Protein AF-A0A353EU77-F1 (afdb_monomer)

Foldseek 3Di:
DDDPDPPPPPPPPAAAEEEEAEQADPPLQLVLSQLQLVLVVVVRYQYAYADCDDHPHDHPYYHHFELVRLLVVLVVQLVVAALRYEYEYHYAYEKDADPVPLAIWHFHHYPDPPPPDGRTHTPSSLVSVQPHHYVAYEYEALYAQSQSCCVSFLVDQRYKYKYQAHHPGGHPSSLQSCQLSPHPVQFDPQQPQPDQWSVSSVVRSPPDDDPRHDMDIDHGNNHDIPDPQRPPHPPPDPVRLLVCLLVLCVDPDPVSNLVSLLSLLRCLVVDDQVSLVVVLVSLLVQCQPLDLSSNQSSLNSNLSSLVPDDDPSLVSLVSLLSNCPHPDLVSNVSSLVSSVVSLLVQVVDPVDDDDPVNQVVVVSNVVSDDPQLCVQCVVCVVQFDWDFDPDDPDGDGARAGDPVSLASSLVSLLVQLVDPDPVSVQSSLVVNQRHLHADELVSLVSLLVQCVDPDPVSVLSSLSRLLSHLVPYDLVSNVVSVVSLVVSPPDPPDVPSSLVSVLSSLVSDDPVRVVVVVVVSVVVCVVVVVLAPNLLSCLSCLVSDDLVRLLVSLVSLLVVLVPPDDDDLQRLLSNCLRSLLSDDQVSLVVSLVSLVVQLPDPPQDLVNNLSSLSNQLSNLLNYDLVSLVVSLVSLVVSLVPDPDDDPSNVSSVVSSCCSAVPPDDDD

Nearest PDB structures (foldseek):
  7cun-assembly1_G  TM=4.473E-01  e=1.195E-04  Homo sapiens
  5a1w-assembly1_E  TM=3.374E-01  e=3.700E-04  Mus musculus
  5a1u-assembly1_E  TM=3.374E-01  e=3.700E-04  Mus musculus
  3gs3-assembly1_A-2  TM=4.355E-01  e=1.556E-01  Drosophila melanogaster
  8bhv-assembly1_F  TM=2.418E-01  e=9.237E-02  Homo sapiens

Solvent-accessible surface area (backbone atoms only — not comparable to full-atom values): 36928 Å² total; per-residue (Å²): 138,84,84,80,80,80,77,75,82,68,80,77,78,66,51,42,39,32,40,39,38,25,27,35,86,53,74,65,40,54,50,41,53,31,35,43,48,55,40,42,49,76,71,63,32,52,36,36,35,26,24,65,58,86,63,88,44,89,61,79,40,80,39,51,18,22,64,71,47,47,50,55,52,48,59,55,42,50,78,71,44,41,61,68,18,40,37,37,40,38,40,37,30,57,34,42,62,40,91,86,80,61,38,26,18,48,28,32,36,70,84,57,93,56,86,80,62,80,44,55,43,30,69,70,54,50,55,56,65,65,70,49,54,44,49,35,36,38,40,37,27,31,17,19,16,30,28,34,43,49,70,74,54,48,72,42,45,28,17,33,41,35,19,33,5,34,60,89,28,62,29,51,45,85,63,38,44,64,37,51,34,42,55,68,93,77,47,69,55,80,57,69,77,87,56,76,26,63,68,40,31,51,50,53,36,60,74,78,59,66,96,69,44,49,62,42,81,49,69,22,90,66,40,76,70,60,61,71,78,32,91,71,44,85,63,48,50,73,68,49,43,52,51,52,36,49,55,21,53,71,38,93,47,66,70,45,22,40,53,18,30,52,50,44,36,79,44,30,93,80,51,49,73,72,54,37,56,52,46,46,58,64,38,53,63,31,25,64,44,89,49,60,69,44,18,37,36,16,44,51,18,42,46,46,36,52,73,71,48,88,68,69,57,70,67,55,53,55,53,47,53,50,16,60,71,41,91,48,66,67,37,21,53,51,28,47,50,49,47,50,56,54,49,53,65,55,66,74,37,94,88,53,80,80,56,76,61,63,57,51,52,57,55,56,53,57,73,74,54,63,74,80,61,44,69,62,51,71,77,49,75,88,50,76,41,84,59,86,74,95,85,53,99,67,87,70,90,50,64,45,46,53,75,68,42,20,41,56,51,26,66,66,42,51,66,37,56,72,44,92,46,70,66,52,24,52,52,34,46,49,50,33,39,67,45,60,14,42,49,50,63,90,46,46,76,72,46,53,63,37,47,71,44,90,50,69,65,54,20,52,36,35,45,51,26,46,52,61,10,41,90,68,29,55,73,70,46,25,52,50,45,52,50,52,52,60,62,55,62,76,48,95,80,56,67,63,58,50,51,57,46,49,59,68,46,48,91,76,48,52,72,68,53,50,52,52,51,50,51,53,49,50,54,53,29,64,74,68,68,56,77,57,78,66,53,70,60,43,72,80,40,54,93,79,49,54,71,71,55,51,35,53,50,34,53,50,51,50,53,52,67,72,64,74,70,81,86,63,46,68,61,47,25,60,48,30,63,67,38,41,77,61,43,52,73,72,55,49,51,55,51,48,52,53,47,50,58,50,67,70,38,89,82,56,49,75,72,46,47,52,27,43,50,51,24,44,45,42,40,24,73,74,54,57,70,67,53,25,51,54,45,41,52,54,52,50,57,49,55,74,71,53,87,76,92,50,88,56,57,53,53,51,49,50,45,40,47,55,61,59,61,64,84,71,83,74,135

Structure (mmCIF, N/CA/C/O backbone):
data_AF-A0A353EU77-F1
#
_entry.id   AF-A0A353EU77-F1
#
loop_
_atom_site.group_PDB
_atom_site.id
_atom_site.type_symbol
_atom_site.label_atom_id
_atom_site.label_alt_id
_atom_site.label_comp_id
_atom_site.label_asym_id
_atom_site.label_entity_id
_atom_site.label_seq_id
_atom_site.pdbx_PDB_ins_code
_atom_site.Cartn_x
_atom_site.Cartn_y
_atom_site.Cartn_z
_atom_site.occupancy
_atom_site.B_iso_or_equiv
_atom_site.auth_seq_id
_atom_site.auth_comp_id
_atom_site.auth_asym_id
_atom_site.auth_atom_id
_atom_site.pdbx_PDB_model_num
ATOM 1 N N . MET A 1 1 ? -40.747 39.240 29.008 1.00 43.72 1 MET A N 1
ATOM 2 C CA . MET A 1 1 ? -40.721 37.781 28.761 1.00 43.72 1 MET A CA 1
ATOM 3 C C . MET A 1 1 ? -39.390 37.454 28.109 1.00 43.72 1 MET A C 1
ATOM 5 O O . MET A 1 1 ? -39.196 37.830 26.964 1.00 43.72 1 MET A O 1
ATOM 9 N N . GLY A 1 2 ? -38.445 36.878 28.854 1.00 47.62 2 GLY A N 1
ATOM 10 C CA . GLY A 1 2 ? -37.162 36.431 28.305 1.00 47.62 2 GLY A CA 1
ATOM 11 C C . GLY A 1 2 ? -37.265 34.961 27.913 1.00 47.62 2 GLY A C 1
ATOM 12 O O . GLY A 1 2 ? -37.548 34.129 28.770 1.00 47.62 2 GLY A O 1
ATOM 13 N N . ILE A 1 3 ? -37.087 34.655 26.628 1.00 55.84 3 ILE A N 1
ATOM 14 C CA . ILE A 1 3 ? -37.003 33.281 26.127 1.00 55.84 3 ILE A CA 1
ATOM 15 C C . ILE A 1 3 ? -35.588 32.786 26.426 1.00 55.84 3 ILE A C 1
ATOM 17 O O . ILE A 1 3 ? -34.620 33.265 25.840 1.00 55.84 3 ILE A O 1
ATOM 21 N N . ALA A 1 4 ? -35.466 31.852 27.367 1.00 51.28 4 ALA A N 1
ATOM 22 C CA . ALA A 1 4 ? -34.227 31.125 27.600 1.00 51.28 4 ALA A CA 1
ATOM 23 C C . ALA A 1 4 ? -34.033 30.114 26.460 1.00 51.28 4 ALA A C 1
ATOM 25 O O . ALA A 1 4 ? -34.733 29.105 26.385 1.00 51.28 4 ALA A O 1
ATOM 26 N N . LEU A 1 5 ? -33.096 30.403 25.558 1.00 55.97 5 LEU A N 1
ATOM 27 C CA . LEU A 1 5 ? -32.630 29.461 24.548 1.00 55.97 5 LEU A CA 1
ATOM 28 C C . LEU A 1 5 ? -31.730 28.431 25.247 1.00 55.97 5 LEU A C 1
ATOM 30 O O . LEU A 1 5 ? -30.559 28.695 25.518 1.00 55.97 5 LEU A O 1
ATOM 34 N N . ILE A 1 6 ? -32.284 27.267 25.587 1.00 54.09 6 ILE A N 1
ATOM 35 C CA . ILE A 1 6 ? -31.498 26.128 26.065 1.00 54.09 6 ILE A CA 1
ATOM 36 C C . ILE A 1 6 ? -30.785 25.542 24.845 1.00 54.09 6 ILE A C 1
ATOM 38 O O . ILE A 1 6 ? -31.333 24.707 24.128 1.00 54.09 6 ILE A O 1
ATOM 42 N N . ILE A 1 7 ? -29.559 25.999 24.591 1.00 52.84 7 ILE A N 1
ATOM 43 C CA . ILE A 1 7 ? -28.635 25.304 23.695 1.00 52.84 7 ILE A CA 1
ATOM 44 C C . ILE A 1 7 ? -28.218 24.035 24.437 1.00 52.84 7 ILE A C 1
ATOM 46 O O . ILE A 1 7 ? -27.319 24.047 25.277 1.00 52.84 7 ILE A O 1
ATOM 50 N N . SER A 1 8 ? -28.925 22.935 24.178 1.00 46.03 8 SER A N 1
ATOM 51 C CA . SER A 1 8 ? -28.421 21.612 24.521 1.00 46.03 8 SER A CA 1
ATOM 52 C C . SER A 1 8 ? -27.149 21.415 23.707 1.00 46.03 8 SER A C 1
ATOM 54 O O . SER A 1 8 ? -27.205 21.221 22.493 1.00 46.03 8 SER A O 1
ATOM 56 N N . VAL A 1 9 ? -25.992 21.518 24.361 1.00 52.75 9 VAL A N 1
ATOM 57 C CA . VAL A 1 9 ? -24.719 21.051 23.809 1.00 52.75 9 VAL A CA 1
ATOM 58 C C . VAL A 1 9 ? -24.805 19.527 23.803 1.00 52.75 9 VAL A C 1
ATOM 60 O O . VAL A 1 9 ? -24.288 18.845 24.688 1.00 52.75 9 VAL A O 1
ATOM 63 N N . GLY A 1 10 ? -25.590 18.991 22.868 1.00 51.84 10 GLY A N 1
ATOM 64 C CA . GLY A 1 10 ? -25.699 17.564 22.653 1.00 51.84 10 GLY A CA 1
ATOM 65 C C . GLY A 1 10 ? -24.301 17.064 22.346 1.00 51.84 10 GLY A C 1
ATOM 66 O O . GLY A 1 10 ? -23.699 17.500 21.368 1.00 51.84 10 GLY A O 1
ATOM 67 N N . LYS A 1 11 ? -23.762 16.186 23.199 1.00 57.34 11 LYS A N 1
ATOM 68 C CA . LYS A 1 11 ? -22.600 15.380 22.827 1.00 57.34 11 LYS A CA 1
ATOM 69 C C . LYS A 1 11 ? -22.983 14.681 21.529 1.00 57.34 11 LYS A C 1
ATOM 71 O O . LYS A 1 11 ? -23.808 13.771 21.551 1.00 57.34 11 LYS A O 1
ATOM 76 N N . THR A 1 12 ? -22.448 15.153 20.411 1.00 65.56 12 THR A N 1
ATOM 77 C CA . THR A 1 12 ? -22.567 14.467 19.135 1.00 65.56 12 THR A CA 1
ATOM 78 C C . THR A 1 12 ? -21.894 13.117 19.331 1.00 65.56 12 THR A C 1
ATOM 80 O O . THR A 1 12 ? -20.695 13.030 19.597 1.00 65.56 12 THR A O 1
ATOM 83 N N . PHE A 1 13 ? -22.698 12.057 19.355 1.00 78.50 13 PHE A N 1
ATOM 84 C CA . PHE A 1 13 ? -22.174 10.704 19.429 1.00 78.50 13 PHE A CA 1
ATOM 85 C C . PHE A 1 13 ? -21.388 10.460 18.141 1.00 78.50 13 PHE A C 1
ATOM 87 O O . PHE A 1 13 ? -21.946 10.568 17.053 1.00 78.50 13 PHE A O 1
ATOM 94 N N . MET A 1 14 ? -20.090 10.194 18.276 1.00 88.81 14 MET A N 1
ATOM 95 C CA . MET A 1 14 ? -19.235 9.795 17.161 1.00 88.81 14 MET A CA 1
ATOM 96 C C . MET A 1 14 ? -19.693 8.418 16.684 1.00 88.81 14 MET A C 1
ATOM 98 O O . MET A 1 14 ? -19.627 7.458 17.459 1.00 88.81 14 MET A O 1
ATOM 102 N N . SER A 1 15 ? -20.175 8.329 15.445 1.00 96.81 15 SER A N 1
ATOM 103 C CA . SER A 1 15 ? -20.530 7.041 14.854 1.00 96.81 15 SER A CA 1
ATOM 104 C C . SER A 1 15 ? -19.262 6.336 14.372 1.00 96.81 15 SER A C 1
ATOM 106 O O . SER A 1 15 ? -18.232 6.968 14.126 1.00 96.81 15 SER A O 1
ATOM 108 N N . LYS A 1 16 ? -19.325 5.007 14.284 1.00 97.88 16 LYS A N 1
ATOM 109 C CA . LYS A 1 16 ? -18.195 4.149 13.924 1.00 97.88 16 LYS A CA 1
ATOM 110 C C . LYS A 1 16 ? -18.567 3.306 12.716 1.00 97.88 16 LYS A C 1
ATOM 112 O O . LYS A 1 16 ? -19.524 2.535 12.783 1.00 97.88 16 LYS A O 1
ATOM 117 N N . TYR A 1 17 ? -17.796 3.425 11.644 1.00 98.62 17 TYR A N 1
ATOM 118 C CA . TYR A 1 17 ? -18.032 2.725 10.387 1.00 98.62 17 TYR A CA 1
ATOM 119 C C . TYR A 1 17 ? -16.807 1.919 9.978 1.00 98.62 17 TYR A C 1
ATOM 121 O O . TYR A 1 17 ? -15.674 2.358 10.164 1.00 98.62 17 TYR A O 1
ATOM 129 N N . ALA A 1 18 ? -17.030 0.733 9.425 1.00 98.69 18 ALA A N 1
ATOM 130 C CA . ALA A 1 18 ? -15.970 -0.106 8.894 1.00 98.69 18 ALA A CA 1
ATOM 131 C C . ALA A 1 18 ? -16.293 -0.583 7.478 1.00 98.69 18 ALA A C 1
ATOM 133 O O . ALA A 1 18 ? -17.421 -0.990 7.203 1.00 98.69 18 ALA A O 1
ATOM 134 N N . ILE A 1 19 ? -15.282 -0.584 6.614 1.00 98.69 19 ILE A N 1
ATOM 135 C CA . ILE A 1 19 ? -15.305 -1.150 5.268 1.00 98.69 19 ILE A CA 1
ATOM 136 C C . ILE A 1 19 ? -14.320 -2.315 5.248 1.00 98.69 19 ILE A C 1
ATOM 138 O O . ILE A 1 19 ? -13.148 -2.133 5.572 1.00 98.69 19 ILE A O 1
ATOM 142 N N . ILE A 1 20 ? -14.784 -3.504 4.874 1.00 98.75 20 ILE A N 1
ATOM 143 C CA . ILE A 1 20 ? -13.943 -4.693 4.701 1.00 98.75 20 ILE A CA 1
ATOM 144 C C . ILE A 1 20 ? -13.991 -5.108 3.233 1.00 98.75 20 ILE A C 1
ATOM 146 O O . ILE A 1 20 ? -15.080 -5.312 2.700 1.00 98.75 20 ILE A O 1
ATOM 150 N N . ILE A 1 21 ? -12.832 -5.239 2.592 1.00 98.56 21 ILE A N 1
ATOM 151 C CA . ILE A 1 21 ? -12.709 -5.541 1.163 1.00 98.56 21 ILE A CA 1
ATOM 152 C C . ILE A 1 21 ? -11.894 -6.822 0.982 1.00 98.56 21 ILE A C 1
ATOM 154 O O . ILE A 1 21 ? -10.756 -6.899 1.444 1.00 98.56 21 ILE A O 1
ATOM 158 N N . ASN A 1 22 ? -12.459 -7.809 0.288 1.00 98.19 22 ASN A N 1
ATOM 159 C CA . ASN A 1 22 ? -11.766 -9.024 -0.127 1.00 98.19 22 ASN A CA 1
ATOM 160 C C . ASN A 1 22 ? -12.128 -9.395 -1.564 1.00 98.19 22 ASN A C 1
ATOM 162 O O . ASN A 1 22 ? -13.247 -9.820 -1.836 1.00 98.19 22 ASN A O 1
ATOM 166 N N . GLY A 1 23 ? -11.171 -9.271 -2.480 1.00 95.81 23 GLY A N 1
ATOM 167 C CA . GLY A 1 23 ? -11.346 -9.656 -3.880 1.00 95.81 23 GLY A CA 1
ATOM 168 C C . GLY A 1 23 ? -10.892 -11.074 -4.219 1.00 95.81 23 GLY A C 1
ATOM 169 O O . GLY A 1 23 ? -10.814 -11.416 -5.399 1.00 95.81 23 GLY A O 1
ATOM 170 N N . ASP A 1 24 ? -10.570 -11.895 -3.215 1.00 95.88 24 ASP A N 1
ATOM 171 C CA . ASP A 1 24 ? -10.014 -13.227 -3.415 1.00 95.88 24 ASP A CA 1
ATOM 172 C C . ASP A 1 24 ? -10.874 -14.356 -2.820 1.00 95.88 24 ASP A C 1
ATOM 174 O O . ASP A 1 24 ? -11.494 -14.221 -1.767 1.00 95.88 24 ASP A O 1
ATOM 178 N N . THR A 1 25 ? -10.901 -15.502 -3.507 1.00 96.31 25 THR A N 1
ATOM 179 C CA . THR A 1 25 ? -11.726 -16.674 -3.146 1.00 96.31 25 THR A CA 1
ATOM 180 C C . THR A 1 25 ? -10.998 -17.683 -2.260 1.00 96.31 25 THR A C 1
ATOM 182 O O . THR A 1 25 ? -11.587 -18.681 -1.836 1.00 96.31 25 THR A O 1
ATOM 185 N N . GLU A 1 26 ? -9.717 -17.470 -1.954 1.00 96.50 26 GLU A N 1
ATOM 186 C CA . GLU A 1 26 ? -8.968 -18.402 -1.131 1.00 96.50 26 GLU A CA 1
ATOM 187 C C . GLU A 1 26 ? -9.546 -18.456 0.294 1.00 96.50 26 GLU A C 1
ATOM 189 O O . GLU A 1 26 ? -9.751 -17.424 0.946 1.00 96.50 26 GLU A O 1
ATOM 194 N N . PRO A 1 27 ? -9.719 -19.665 0.867 1.00 97.50 27 PRO A N 1
ATOM 195 C CA . PRO A 1 27 ? -10.364 -19.836 2.168 1.00 97.50 27 PRO A CA 1
ATOM 196 C C . PRO A 1 27 ? -9.736 -19.059 3.332 1.00 97.50 27 PRO A C 1
ATOM 198 O O . PRO A 1 27 ? -10.381 -18.882 4.367 1.00 97.50 27 PRO A O 1
ATOM 201 N N . ARG A 1 28 ? -8.465 -18.655 3.226 1.00 96.25 28 ARG A N 1
ATOM 202 C CA . ARG A 1 28 ? -7.783 -17.858 4.256 1.00 96.25 28 ARG A CA 1
ATOM 203 C C . ARG A 1 28 ? -8.287 -16.414 4.293 1.00 96.25 28 ARG A C 1
ATOM 205 O O . ARG A 1 28 ? -8.550 -15.929 5.390 1.00 96.25 28 ARG A O 1
ATOM 212 N N . HIS A 1 29 ? -8.503 -15.788 3.137 1.00 97.75 29 HIS A N 1
ATOM 213 C CA . HIS A 1 29 ? -8.975 -14.406 3.037 1.00 97.75 29 HIS A CA 1
ATOM 214 C C . HIS A 1 29 ? -10.446 -14.297 3.447 1.00 97.75 29 HIS A C 1
ATOM 216 O O . HIS A 1 29 ? -10.783 -13.472 4.292 1.00 97.75 29 HIS A O 1
ATOM 222 N N . LEU A 1 30 ? -11.284 -15.255 3.033 1.00 98.00 30 LEU A N 1
ATOM 223 C CA . LEU A 1 30 ? -12.673 -15.365 3.508 1.00 98.00 30 LEU A CA 1
ATOM 224 C C . LEU A 1 30 ? -12.762 -15.465 5.046 1.00 98.00 30 LEU A C 1
ATOM 226 O O . LEU A 1 30 ? -13.581 -14.815 5.693 1.00 98.00 30 LEU A O 1
ATOM 230 N N . LYS A 1 31 ? -11.870 -16.244 5.677 1.00 98.12 31 LYS A N 1
ATOM 231 C CA . LYS A 1 31 ? -11.800 -16.322 7.149 1.00 98.12 31 LYS A CA 1
ATOM 232 C C . LYS A 1 31 ? -11.303 -15.023 7.784 1.00 98.12 31 LYS A C 1
ATOM 234 O O . LYS A 1 31 ? -11.678 -14.732 8.918 1.00 98.12 31 LYS A O 1
ATOM 239 N N . ASN A 1 32 ? -10.429 -14.278 7.113 1.00 98.06 32 ASN A N 1
ATOM 240 C CA . ASN A 1 32 ? -9.949 -12.988 7.598 1.00 98.06 32 ASN A CA 1
ATOM 241 C C . ASN A 1 32 ? -11.088 -11.959 7.636 1.00 98.06 32 ASN A C 1
ATOM 243 O O . ASN A 1 32 ? -11.236 -11.274 8.649 1.00 98.06 32 ASN A O 1
ATOM 247 N N . VAL A 1 33 ? -11.956 -11.948 6.617 1.00 98.56 33 VAL A N 1
ATOM 248 C CA . VAL A 1 33 ? -13.195 -11.151 6.600 1.00 98.56 33 VAL A CA 1
ATOM 249 C C . VAL A 1 33 ? -14.074 -11.484 7.810 1.00 98.56 33 VAL A C 1
ATOM 251 O O . VAL A 1 33 ? -14.429 -10.589 8.576 1.00 98.56 33 VAL A O 1
ATOM 254 N N . ASP A 1 34 ? -14.354 -12.769 8.060 1.00 98.56 34 ASP A N 1
ATOM 255 C CA . ASP A 1 34 ? -15.169 -13.193 9.210 1.00 98.56 34 ASP A CA 1
ATOM 256 C C . ASP A 1 34 ? -14.576 -12.743 10.564 1.00 98.56 34 ASP A C 1
ATOM 258 O O . ASP A 1 34 ? -15.310 -12.338 11.473 1.00 98.56 34 ASP A O 1
ATOM 262 N N . ARG A 1 35 ? -13.246 -12.804 10.727 1.00 98.31 35 ARG A N 1
ATOM 263 C CA . ARG A 1 35 ? -12.560 -12.345 11.951 1.00 98.31 35 ARG A CA 1
ATOM 264 C C . ARG A 1 35 ? -12.694 -10.838 12.138 1.00 98.31 35 ARG A C 1
ATOM 266 O O . ARG A 1 35 ? -13.058 -10.399 13.231 1.00 98.31 35 ARG A O 1
ATOM 273 N N . ALA A 1 36 ? -12.449 -10.070 11.079 1.00 98.44 36 ALA A N 1
ATOM 274 C CA . ALA A 1 36 ? -12.558 -8.618 11.104 1.00 98.44 36 ALA A CA 1
ATOM 275 C C . ALA A 1 36 ? -13.992 -8.167 11.423 1.00 98.44 36 ALA A C 1
ATOM 277 O O . ALA A 1 36 ? -14.172 -7.343 12.318 1.00 98.44 36 ALA A O 1
ATOM 278 N N . ILE A 1 37 ? -15.014 -8.774 10.796 1.00 98.69 37 ILE A N 1
ATOM 279 C CA . ILE A 1 37 ? -16.430 -8.497 11.101 1.00 98.69 37 ILE A CA 1
ATOM 280 C C . ILE A 1 37 ? -16.699 -8.703 12.591 1.00 98.69 37 ILE A C 1
ATOM 282 O O . ILE A 1 37 ? -17.210 -7.801 13.250 1.00 98.69 37 ILE A O 1
ATOM 286 N N . ASN A 1 38 ? -16.346 -9.867 13.143 1.00 98.31 38 ASN A N 1
ATOM 287 C CA . ASN A 1 38 ? -16.619 -10.174 14.548 1.00 98.31 38 ASN A CA 1
ATOM 288 C C . ASN A 1 38 ? -15.901 -9.209 15.505 1.00 98.31 38 ASN A C 1
ATOM 290 O O . ASN A 1 38 ? -16.510 -8.735 16.467 1.00 98.31 38 ASN A O 1
ATOM 294 N N . SER A 1 39 ? -14.631 -8.889 15.230 1.00 97.31 39 SER A N 1
ATOM 295 C CA . SER A 1 39 ? -13.854 -7.945 16.038 1.00 97.31 39 SER A CA 1
ATOM 296 C C . SER A 1 39 ? -14.472 -6.544 16.003 1.00 97.31 39 SER A C 1
ATOM 298 O O . SER A 1 39 ? -14.808 -6.001 17.054 1.00 97.31 39 SER A O 1
ATOM 300 N N . LEU A 1 40 ? -14.707 -5.989 14.812 1.00 97.75 40 LEU A N 1
ATOM 301 C CA . LEU A 1 40 ? -15.220 -4.625 14.635 1.00 97.75 40 LEU A CA 1
ATOM 302 C C . LEU A 1 40 ? -16.670 -4.487 15.119 1.00 97.75 40 LEU A C 1
ATOM 304 O O . LEU A 1 40 ? -17.020 -3.509 15.777 1.00 97.75 40 LEU A O 1
ATOM 308 N N . LYS A 1 41 ? -17.514 -5.503 14.924 1.00 97.88 41 LYS A N 1
ATOM 309 C CA . LYS A 1 41 ? -18.856 -5.536 15.526 1.00 97.88 41 LYS A CA 1
ATOM 310 C C . LYS A 1 41 ? -18.812 -5.480 17.049 1.00 97.88 41 LYS A C 1
ATOM 312 O O . LYS A 1 41 ? -19.601 -4.756 17.653 1.00 97.88 41 LYS A O 1
ATOM 317 N N . SER A 1 42 ? -17.885 -6.208 17.676 1.00 96.25 42 SER A N 1
ATOM 318 C CA . SER A 1 42 ? -17.704 -6.172 19.135 1.00 96.25 42 SER A CA 1
ATOM 319 C C . SER A 1 42 ? -17.186 -4.819 19.652 1.00 96.25 42 SER A C 1
ATOM 321 O O . SER A 1 42 ? -17.323 -4.518 20.839 1.00 96.25 42 SER A O 1
ATOM 323 N N . ASP A 1 43 ? -16.626 -4.000 18.757 1.00 94.81 43 ASP A N 1
ATOM 324 C CA . ASP A 1 43 ? -16.179 -2.626 19.004 1.00 94.81 43 ASP A CA 1
ATOM 325 C C . ASP A 1 43 ? -17.244 -1.564 18.678 1.00 94.81 43 ASP A C 1
ATOM 327 O O . ASP A 1 43 ? -17.011 -0.370 18.877 1.00 94.81 43 ASP A O 1
ATOM 331 N N . GLY A 1 44 ? -18.433 -1.986 18.232 1.00 96.56 44 GLY A N 1
ATOM 332 C CA . GLY A 1 44 ? -19.571 -1.105 17.974 1.00 96.56 44 GLY A CA 1
ATOM 333 C C . GLY A 1 44 ? -19.581 -0.445 16.594 1.00 96.56 44 GLY A C 1
ATOM 334 O O . GLY A 1 44 ? -20.285 0.547 16.426 1.00 96.56 44 GLY A O 1
ATOM 335 N N . TYR A 1 45 ? -18.826 -0.964 15.621 1.00 98.06 45 TYR A N 1
ATOM 336 C CA . TYR A 1 45 ? -18.857 -0.459 14.244 1.00 98.06 45 TYR A CA 1
ATOM 337 C C . TYR A 1 45 ? -20.095 -0.966 13.483 1.00 98.06 45 TYR A C 1
ATOM 339 O O . TYR A 1 45 ? -20.486 -2.132 13.616 1.00 98.06 45 TYR A O 1
ATOM 347 N N . GLU A 1 46 ? -20.675 -0.114 12.634 1.00 98.50 46 GLU A N 1
ATOM 348 C CA . GLU A 1 46 ? -21.493 -0.552 11.496 1.00 98.50 46 GLU A CA 1
ATOM 349 C C . GLU A 1 46 ? -20.542 -1.050 10.394 1.00 98.50 46 GLU A C 1
ATOM 351 O O . GLU A 1 46 ? -19.633 -0.330 9.980 1.00 98.50 46 GLU A O 1
ATOM 356 N N . VAL A 1 47 ? -20.706 -2.298 9.953 1.00 98.75 47 VAL A N 1
ATOM 357 C CA . VAL A 1 47 ? -19.738 -3.007 9.103 1.00 98.75 47 VAL A CA 1
ATOM 358 C C . VAL A 1 47 ? -20.313 -3.245 7.710 1.00 98.75 47 VAL A C 1
ATOM 360 O O . VAL A 1 47 ? -21.290 -3.982 7.538 1.00 98.75 47 VAL A O 1
ATOM 363 N N . PHE A 1 48 ? -19.648 -2.655 6.720 1.00 98.62 48 PHE A N 1
ATOM 364 C CA . PHE A 1 48 ? -19.899 -2.780 5.291 1.00 98.62 48 PHE A CA 1
ATOM 365 C C . PHE A 1 48 ? -18.850 -3.708 4.687 1.00 98.62 48 PHE A C 1
ATOM 367 O O . PHE A 1 48 ? -17.655 -3.538 4.925 1.00 98.62 48 PHE A O 1
ATOM 374 N N . VAL A 1 49 ? -19.287 -4.698 3.915 1.00 98.62 49 VAL A N 1
ATOM 375 C CA . VAL A 1 49 ? -18.393 -5.711 3.349 1.00 98.62 49 VAL A CA 1
ATOM 376 C C . VAL A 1 49 ? -18.528 -5.745 1.834 1.00 98.62 49 VAL A C 1
ATOM 378 O O . VAL A 1 49 ? -19.630 -5.911 1.317 1.00 98.62 49 VAL A O 1
ATOM 381 N N . ALA A 1 50 ? -17.401 -5.637 1.139 1.00 98.19 50 ALA A N 1
ATOM 382 C CA . ALA A 1 50 ? -17.244 -5.972 -0.268 1.00 98.19 50 ALA A CA 1
ATOM 383 C C . ALA A 1 50 ? -16.419 -7.266 -0.356 1.00 98.19 50 ALA A C 1
ATOM 385 O O . ALA A 1 50 ? -15.200 -7.224 -0.222 1.00 98.19 50 ALA A O 1
ATOM 386 N N . ASP A 1 51 ? -17.070 -8.416 -0.532 1.00 98.31 51 ASP A N 1
ATOM 387 C CA . ASP A 1 51 ? -16.413 -9.736 -0.535 1.00 98.31 51 ASP A CA 1
ATOM 388 C C . ASP A 1 51 ? -16.893 -10.575 -1.735 1.00 98.31 51 ASP A C 1
ATOM 390 O O . ASP A 1 51 ? -18.036 -10.437 -2.185 1.00 98.31 51 ASP A O 1
ATOM 394 N N . VAL A 1 52 ? -16.024 -11.426 -2.286 1.00 97.12 52 VAL A N 1
ATOM 395 C CA . VAL A 1 52 ? -16.336 -12.302 -3.437 1.00 97.12 52 VAL A CA 1
ATOM 396 C C . VAL A 1 52 ? -17.506 -13.242 -3.149 1.00 97.12 52 VAL A C 1
ATOM 398 O O . VAL A 1 52 ? -18.284 -13.596 -4.037 1.00 97.12 52 VAL A O 1
ATOM 401 N N . GLU A 1 53 ? -17.670 -13.608 -1.880 1.00 97.19 53 GLU A N 1
ATOM 402 C CA . GLU A 1 53 ? -18.759 -14.426 -1.370 1.00 97.19 53 GLU A CA 1
ATOM 403 C C . GLU A 1 53 ? -19.382 -13.763 -0.142 1.00 97.19 53 GLU A C 1
ATOM 405 O O . GLU A 1 53 ? -18.775 -12.926 0.521 1.00 97.19 53 GLU A O 1
ATOM 410 N N . LYS A 1 54 ? -20.625 -14.129 0.179 1.00 98.12 54 LYS A N 1
ATOM 411 C CA . LYS A 1 54 ? -21.278 -13.610 1.380 1.00 98.12 54 LYS A CA 1
ATOM 412 C C . LYS A 1 54 ? -20.544 -14.138 2.626 1.00 98.12 54 LYS A C 1
ATOM 414 O O . LYS A 1 54 ? -20.483 -15.361 2.784 1.00 98.12 54 LYS A O 1
ATOM 419 N N . PRO A 1 55 ? -20.074 -13.268 3.542 1.00 98.00 55 PRO A N 1
ATOM 420 C CA . PRO A 1 55 ? -19.362 -13.709 4.737 1.00 98.00 55 PRO A CA 1
ATOM 421 C C . PRO A 1 55 ? -20.267 -14.549 5.645 1.00 98.00 55 PRO A C 1
ATOM 423 O O . PRO A 1 55 ? -21.496 -14.397 5.657 1.00 98.00 55 PRO A O 1
ATOM 426 N N . LYS A 1 56 ? -19.660 -15.441 6.433 1.00 98.31 56 LYS A N 1
ATOM 427 C CA . LYS A 1 56 ? -20.391 -16.265 7.411 1.00 98.31 56 LYS A CA 1
ATOM 428 C C . LYS A 1 56 ? -20.739 -15.451 8.648 1.00 98.31 56 LYS A C 1
ATOM 430 O O . LYS A 1 56 ? -21.807 -15.643 9.232 1.00 98.31 56 LYS A O 1
ATOM 435 N N . ALA A 1 57 ? -19.844 -14.554 9.054 1.00 98.00 57 ALA A N 1
ATOM 436 C CA . ALA A 1 57 ? -20.116 -13.567 10.081 1.00 98.00 57 ALA A CA 1
ATOM 437 C C . ALA A 1 57 ? -21.137 -12.538 9.573 1.00 98.00 57 ALA A C 1
ATOM 439 O O . ALA A 1 57 ? -21.161 -12.157 8.402 1.00 98.00 57 ALA A O 1
ATOM 440 N N . ARG A 1 58 ? -22.016 -12.077 10.466 1.00 98.06 58 ARG A N 1
ATOM 441 C CA . ARG A 1 58 ? -23.102 -11.162 10.105 1.00 98.06 58 ARG A CA 1
ATOM 442 C C . ARG A 1 58 ? -22.591 -9.720 9.983 1.00 98.06 58 ARG A C 1
ATOM 444 O O . ARG A 1 58 ? -22.461 -9.028 10.991 1.00 98.06 58 ARG A O 1
ATOM 451 N N . ALA A 1 59 ? -22.371 -9.270 8.751 1.00 98.00 59 ALA A N 1
ATOM 452 C CA . ALA A 1 59 ? -22.210 -7.856 8.404 1.00 98.00 59 ALA A CA 1
ATOM 453 C C . ALA A 1 59 ? -23.562 -7.110 8.372 1.00 98.00 59 ALA A C 1
ATOM 455 O O . ALA A 1 59 ? -24.618 -7.749 8.312 1.00 98.00 59 ALA A O 1
ATOM 456 N N . ASP A 1 60 ? -23.536 -5.773 8.410 1.00 98.25 60 ASP A N 1
ATOM 457 C CA . ASP A 1 60 ? -24.745 -4.952 8.214 1.00 98.25 60 ASP A CA 1
ATOM 458 C C . ASP A 1 60 ? -25.112 -4.850 6.738 1.00 98.25 60 ASP A C 1
ATOM 460 O O . ASP A 1 60 ? -26.284 -4.963 6.381 1.00 98.25 60 ASP A O 1
ATOM 464 N N . HIS A 1 61 ? -24.092 -4.694 5.891 1.00 98.12 61 HIS A N 1
ATOM 465 C CA . HIS A 1 61 ? -24.229 -4.555 4.445 1.00 98.12 61 HIS A CA 1
ATOM 466 C C . HIS A 1 61 ? -23.215 -5.452 3.741 1.00 98.12 61 HIS A C 1
ATOM 468 O O . HIS A 1 61 ? -22.087 -5.612 4.209 1.00 98.12 61 HIS A O 1
ATOM 474 N N . TYR A 1 62 ? -23.629 -6.041 2.622 1.00 97.94 62 TYR A N 1
ATOM 475 C CA . TYR A 1 62 ? -22.793 -6.912 1.805 1.00 97.94 62 TYR A CA 1
ATOM 476 C C . TYR A 1 62 ? -22.981 -6.589 0.324 1.00 97.94 62 TYR A C 1
ATOM 478 O O . TYR A 1 62 ? -24.109 -6.566 -0.175 1.00 97.94 62 TYR A O 1
ATOM 486 N N . ASN A 1 63 ? -21.861 -6.424 -0.367 1.00 97.69 63 ASN A N 1
ATOM 487 C CA . ASN A 1 63 ? -21.752 -6.273 -1.806 1.00 97.69 63 ASN A CA 1
ATOM 488 C C . ASN A 1 63 ? -20.687 -7.246 -2.327 1.00 97.69 63 ASN A C 1
ATOM 490 O O . ASN A 1 63 ? -19.788 -7.651 -1.589 1.00 97.69 63 ASN A O 1
ATOM 494 N N . LYS A 1 64 ? -20.766 -7.602 -3.612 1.00 97.25 64 LYS A N 1
ATOM 495 C CA . LYS A 1 64 ? -19.661 -8.308 -4.264 1.00 97.25 64 LYS A CA 1
ATOM 496 C C . LYS A 1 64 ? -18.425 -7.414 -4.337 1.00 97.25 64 LYS A C 1
ATOM 498 O O . LYS A 1 64 ? -18.559 -6.200 -4.483 1.00 97.25 64 LYS A O 1
ATOM 503 N N . ALA A 1 65 ? -17.235 -8.002 -4.272 1.00 96.81 65 ALA A N 1
ATOM 504 C CA . ALA A 1 65 ? -15.963 -7.279 -4.323 1.00 96.81 65 ALA A CA 1
ATOM 505 C C . ALA A 1 65 ? -15.536 -6.879 -5.743 1.00 96.81 65 ALA A C 1
ATOM 507 O O . ALA A 1 65 ? -14.392 -7.100 -6.135 1.00 96.81 65 ALA A O 1
ATOM 508 N N . THR A 1 66 ? -16.450 -6.301 -6.518 1.00 95.75 66 THR A N 1
ATOM 509 C CA . THR A 1 66 ? -16.136 -5.740 -7.836 1.00 95.75 66 THR A CA 1
ATOM 510 C C . THR A 1 66 ? -15.938 -4.228 -7.752 1.00 95.75 66 THR A C 1
ATOM 512 O O . THR A 1 66 ? -16.398 -3.599 -6.794 1.00 95.75 66 THR A O 1
ATOM 515 N N . LEU A 1 67 ? -15.281 -3.614 -8.743 1.00 94.56 67 LEU A N 1
ATOM 516 C CA . LEU A 1 67 ? -15.021 -2.173 -8.715 1.00 94.56 67 LEU A CA 1
ATOM 517 C C . LEU A 1 67 ? -16.332 -1.381 -8.749 1.00 94.56 67 LEU A C 1
ATOM 519 O O . LEU A 1 67 ? -16.523 -0.494 -7.922 1.00 94.56 67 LEU A O 1
ATOM 523 N N . ALA A 1 68 ? -17.271 -1.750 -9.624 1.00 94.38 68 ALA A N 1
ATOM 524 C CA . ALA A 1 68 ? -18.570 -1.076 -9.702 1.00 94.38 68 ALA A CA 1
ATOM 525 C C . ALA A 1 68 ? -19.376 -1.181 -8.391 1.00 94.38 68 ALA A C 1
ATOM 527 O O . ALA A 1 68 ? -20.003 -0.214 -7.939 1.00 94.38 68 ALA A O 1
ATOM 528 N N . SER A 1 69 ? -19.343 -2.354 -7.751 1.00 95.06 69 SER A N 1
ATOM 529 C CA . SER A 1 69 ? -20.011 -2.573 -6.466 1.00 95.06 69 SER A CA 1
ATOM 530 C C . SER A 1 69 ? -19.360 -1.763 -5.345 1.00 95.06 69 SER A C 1
ATOM 532 O O . SER A 1 69 ? -20.070 -1.180 -4.523 1.00 95.06 69 SER A O 1
ATOM 534 N N . LEU A 1 70 ? -18.026 -1.690 -5.333 1.00 96.81 70 LEU A N 1
ATOM 535 C CA . LEU A 1 70 ? -17.273 -0.897 -4.368 1.00 96.81 70 LEU A CA 1
ATOM 536 C C . LEU A 1 70 ? -17.556 0.600 -4.543 1.00 96.81 70 LEU A C 1
ATOM 538 O O . LEU A 1 70 ? -17.797 1.279 -3.548 1.00 96.81 70 LEU A O 1
ATOM 542 N N . THR A 1 71 ? -17.617 1.103 -5.781 1.00 96.56 71 THR A N 1
ATOM 543 C CA . THR A 1 71 ? -18.017 2.490 -6.074 1.00 96.56 71 THR A CA 1
ATOM 544 C C . THR A 1 71 ? -19.395 2.797 -5.501 1.00 96.56 71 THR A C 1
ATOM 546 O O . THR A 1 71 ? -19.548 3.751 -4.744 1.00 96.56 71 THR A O 1
ATOM 549 N N . THR A 1 72 ? -20.378 1.931 -5.764 1.00 96.75 72 THR A N 1
ATOM 550 C CA . THR A 1 72 ? -21.746 2.094 -5.243 1.00 96.75 72 THR A CA 1
ATOM 551 C C . THR A 1 72 ? -21.782 2.097 -3.710 1.00 96.75 72 THR A C 1
ATOM 553 O O . THR A 1 72 ? -22.483 2.907 -3.101 1.00 96.75 72 THR A O 1
ATOM 556 N N . LEU A 1 73 ? -21.021 1.200 -3.073 1.00 97.44 73 LEU A N 1
ATOM 557 C CA . LEU A 1 73 ? -20.907 1.124 -1.616 1.00 97.44 73 LEU A CA 1
ATOM 558 C C . LEU A 1 73 ? -20.321 2.421 -1.045 1.00 97.44 73 LEU A C 1
ATOM 560 O O . LEU A 1 73 ? -20.878 2.982 -0.101 1.00 97.44 73 LEU A O 1
ATOM 564 N N . VAL A 1 74 ? -19.227 2.911 -1.628 1.00 97.81 74 VAL A N 1
ATOM 565 C CA . VAL A 1 74 ? -18.543 4.127 -1.178 1.00 97.81 74 VAL A CA 1
ATOM 566 C C . VAL A 1 74 ? -19.404 5.370 -1.385 1.00 97.81 74 VAL A C 1
ATOM 568 O O . VAL A 1 74 ? -19.495 6.196 -0.478 1.00 97.81 74 VAL A O 1
ATOM 571 N N . ASP A 1 75 ? -20.099 5.489 -2.514 1.00 97.38 75 ASP A N 1
ATOM 572 C CA . AS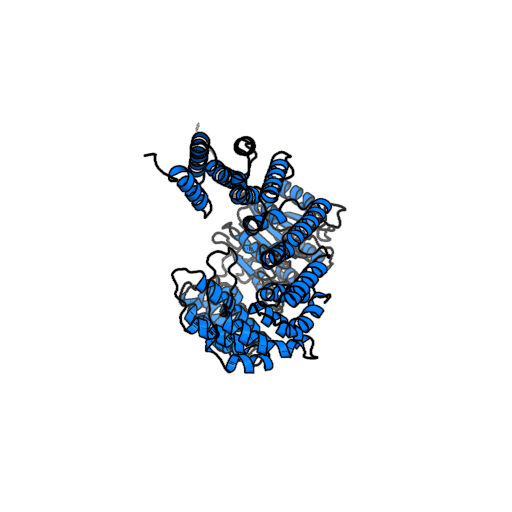P A 1 75 ? -21.014 6.607 -2.755 1.00 97.38 75 ASP A CA 1
ATOM 573 C C . ASP A 1 75 ? -22.170 6.615 -1.750 1.00 97.38 75 ASP A C 1
ATOM 575 O O . ASP A 1 75 ? -22.527 7.665 -1.213 1.00 97.38 75 ASP A O 1
ATOM 579 N N . GLY A 1 76 ? -22.697 5.437 -1.399 1.00 97.12 76 GLY A N 1
ATOM 580 C CA . GLY A 1 76 ? -23.658 5.302 -0.307 1.00 97.12 76 GLY A CA 1
ATOM 581 C C . GLY A 1 76 ? -23.084 5.759 1.038 1.00 97.12 76 GLY A C 1
ATOM 582 O O . GLY A 1 76 ? -23.738 6.508 1.768 1.00 97.12 76 GLY A O 1
ATOM 583 N N . LEU A 1 77 ? -21.850 5.363 1.362 1.00 97.38 77 LEU A N 1
ATOM 584 C CA . LEU A 1 77 ? -21.181 5.754 2.605 1.00 97.38 77 LEU A CA 1
ATOM 585 C C . LEU A 1 77 ? -20.903 7.251 2.699 1.00 97.38 77 LEU A C 1
ATOM 587 O O . LEU A 1 77 ? -21.090 7.815 3.773 1.00 97.38 77 LEU A O 1
ATOM 591 N N . LYS A 1 78 ? -20.550 7.922 1.600 1.00 97.81 78 LYS A N 1
ATOM 592 C CA . LYS A 1 78 ? -20.361 9.384 1.579 1.00 97.81 78 LYS A CA 1
ATOM 593 C C . LYS A 1 78 ? -21.597 10.163 2.024 1.00 97.81 78 LYS A C 1
ATOM 595 O O . LYS A 1 78 ? -21.469 11.278 2.515 1.00 97.81 78 LYS A O 1
ATOM 600 N N . THR A 1 79 ? -22.792 9.590 1.873 1.00 96.94 79 THR A N 1
ATOM 601 C CA . THR A 1 79 ? -24.035 10.222 2.348 1.00 96.94 79 THR A CA 1
ATOM 602 C C . THR A 1 79 ? -24.308 9.988 3.837 1.00 96.94 79 THR A C 1
ATOM 604 O O . THR A 1 79 ? -25.140 10.682 4.419 1.00 96.94 79 THR A O 1
ATOM 607 N N . LYS A 1 80 ? -23.629 9.011 4.455 1.00 96.75 80 LYS A N 1
ATOM 608 C CA . LYS A 1 80 ? -23.818 8.600 5.855 1.00 96.75 80 LYS A CA 1
ATOM 609 C C . LYS A 1 80 ? -22.706 9.082 6.782 1.00 96.75 80 LYS A C 1
ATOM 611 O O . LYS A 1 80 ? -22.990 9.473 7.910 1.00 96.75 80 LYS A O 1
ATOM 616 N N . ILE A 1 81 ? -21.459 8.992 6.328 1.00 96.94 81 ILE A N 1
ATOM 617 C CA . ILE A 1 81 ? -20.271 9.284 7.127 1.00 96.94 81 ILE A CA 1
ATOM 618 C C . ILE A 1 81 ? -19.945 10.769 7.009 1.00 96.94 81 ILE A C 1
ATOM 620 O O . ILE A 1 81 ? -19.903 11.335 5.917 1.00 96.94 81 ILE A O 1
ATOM 624 N N . THR A 1 82 ? -19.701 11.400 8.149 1.00 96.75 82 THR A N 1
ATOM 625 C CA . THR A 1 82 ? -19.342 12.811 8.254 1.00 96.75 82 THR A CA 1
ATOM 626 C C . THR A 1 82 ? -17.917 12.977 8.781 1.00 96.75 82 THR A C 1
ATOM 628 O O . THR A 1 82 ? -17.289 12.044 9.280 1.00 96.75 82 THR A O 1
ATOM 631 N N . SER A 1 83 ? -17.406 14.207 8.762 1.00 96.12 83 SER A N 1
ATOM 632 C CA . SER A 1 83 ? -16.105 14.554 9.351 1.00 96.12 83 SER A CA 1
ATOM 633 C C . SER A 1 83 ? -16.037 14.429 10.883 1.00 96.12 83 SER A C 1
ATOM 635 O O . SER A 1 83 ? -14.998 14.731 11.466 1.00 96.12 83 SER A O 1
ATOM 637 N N . ASN A 1 84 ? -17.118 13.996 11.546 1.00 96.06 84 ASN A N 1
ATOM 638 C CA . ASN A 1 84 ? -17.158 13.718 12.984 1.00 96.06 84 ASN A CA 1
ATOM 639 C C . ASN A 1 84 ? -17.058 12.227 13.323 1.00 96.06 84 ASN A C 1
ATOM 641 O O . ASN A 1 84 ? -16.950 11.904 14.505 1.00 96.06 84 ASN A O 1
ATOM 645 N N . ASP A 1 85 ? -17.098 11.347 12.323 1.00 96.94 85 ASP A N 1
ATOM 646 C CA . ASP A 1 85 ? -17.188 9.901 12.505 1.00 96.94 85 ASP A CA 1
ATOM 647 C C . ASP A 1 85 ? -15.827 9.210 12.386 1.00 96.94 85 ASP A C 1
ATOM 649 O O . ASP A 1 85 ? -14.876 9.743 11.811 1.00 96.94 85 ASP A O 1
ATOM 653 N N . GLU A 1 86 ? -15.729 8.005 12.934 1.00 97.38 86 GLU A N 1
ATOM 654 C CA . GLU A 1 86 ? -14.542 7.164 12.811 1.00 97.38 86 GLU A CA 1
ATOM 655 C C . GLU A 1 86 ? -14.719 6.146 11.681 1.00 97.38 86 GLU A C 1
ATOM 657 O O . GLU A 1 86 ? -15.757 5.479 11.600 1.00 97.38 86 GLU A O 1
ATOM 662 N N . LEU A 1 87 ? -13.692 6.000 10.842 1.00 98.44 87 LEU A N 1
ATOM 663 C CA . LEU A 1 87 ? -13.684 5.084 9.706 1.00 98.44 87 LEU A CA 1
ATOM 664 C C . LEU A 1 87 ? -12.558 4.052 9.826 1.00 98.44 87 LEU A C 1
ATOM 666 O O . LEU A 1 87 ? -11.392 4.406 9.959 1.00 98.44 87 LEU A O 1
ATOM 670 N N . VAL A 1 88 ? -12.885 2.770 9.703 1.00 98.69 88 VAL A N 1
ATOM 671 C CA . VAL A 1 88 ? -11.901 1.694 9.526 1.00 98.69 88 VAL A CA 1
ATOM 672 C C . VAL A 1 88 ? -12.016 1.145 8.113 1.00 98.69 88 VAL A C 1
ATOM 674 O O . VAL A 1 88 ? -13.106 0.810 7.661 1.00 98.69 88 VAL A O 1
ATOM 677 N N . ILE A 1 89 ? -10.893 1.015 7.423 1.00 98.69 89 ILE A N 1
ATOM 678 C CA . ILE A 1 89 ? -10.789 0.373 6.118 1.00 98.69 89 ILE A CA 1
ATOM 679 C C . ILE A 1 89 ? -9.864 -0.821 6.288 1.00 98.69 89 ILE A C 1
ATOM 681 O O . ILE A 1 89 ? -8.718 -0.662 6.694 1.00 98.69 89 ILE A O 1
ATOM 685 N N . TYR A 1 90 ? -10.360 -2.016 5.999 1.00 98.75 90 TYR A N 1
ATOM 686 C CA . TYR A 1 90 ? -9.584 -3.245 6.032 1.00 98.75 90 TYR A CA 1
ATOM 687 C C . TYR A 1 90 ? -9.637 -3.925 4.671 1.00 98.75 90 TYR A C 1
ATOM 689 O O . TYR A 1 90 ? -10.720 -4.199 4.156 1.00 98.75 90 TYR A O 1
ATOM 697 N N . THR A 1 91 ? -8.478 -4.227 4.103 1.00 98.25 91 THR A N 1
ATOM 698 C CA . THR A 1 91 ? -8.361 -5.000 2.867 1.00 98.25 91 THR A CA 1
ATOM 699 C C . THR A 1 91 ? -7.646 -6.316 3.151 1.00 98.25 91 THR A C 1
ATOM 701 O O . THR A 1 91 ? -6.726 -6.372 3.964 1.00 98.25 91 THR A O 1
ATOM 704 N N . THR A 1 92 ? -8.081 -7.394 2.503 1.00 98.12 92 THR A N 1
ATOM 705 C CA . THR A 1 92 ? -7.378 -8.683 2.481 1.00 98.12 92 THR A CA 1
ATOM 706 C C . THR A 1 92 ? -7.522 -9.318 1.103 1.00 98.12 92 THR A C 1
ATOM 708 O O . THR A 1 92 ? -8.435 -8.975 0.353 1.00 98.12 92 THR A O 1
ATOM 711 N N . GLY A 1 93 ? -6.615 -10.219 0.741 1.00 96.75 93 GLY A N 1
ATOM 712 C CA . GLY A 1 93 ? -6.621 -10.889 -0.559 1.00 96.75 93 GLY A CA 1
ATOM 713 C C . GLY A 1 93 ? -5.246 -10.878 -1.210 1.00 96.75 93 GLY A C 1
ATOM 714 O O . GLY A 1 93 ? -4.231 -10.614 -0.561 1.00 96.75 93 GLY A O 1
ATOM 715 N N . HIS A 1 94 ? -5.214 -11.124 -2.519 1.00 96.94 94 HIS A N 1
ATOM 716 C CA . HIS A 1 94 ? -4.008 -10.870 -3.305 1.00 96.94 94 HIS A CA 1
ATOM 717 C C . HIS A 1 94 ? -3.816 -9.373 -3.528 1.00 96.94 94 HIS A C 1
ATOM 719 O O . HIS A 1 94 ? -4.767 -8.627 -3.772 1.00 96.94 94 HIS A O 1
ATOM 725 N N . GLY A 1 95 ? -2.555 -8.962 -3.500 1.00 96.25 95 GLY A N 1
ATOM 726 C CA . GLY A 1 95 ? -2.127 -7.661 -3.984 1.00 96.25 95 GLY A CA 1
ATOM 727 C C . GLY A 1 95 ? -1.044 -7.822 -5.038 1.00 96.25 95 GLY A C 1
ATOM 728 O O . GLY A 1 95 ? -0.427 -8.883 -5.154 1.00 96.25 95 GLY A O 1
ATOM 729 N N . ASP A 1 96 ? -0.843 -6.770 -5.812 1.00 95.81 96 ASP A N 1
ATOM 730 C CA . ASP A 1 96 ? 0.208 -6.681 -6.823 1.00 95.81 96 ASP A CA 1
ATOM 731 C C . ASP A 1 96 ? 0.892 -5.316 -6.715 1.00 95.81 96 ASP A C 1
ATOM 733 O O . ASP A 1 96 ? 0.437 -4.434 -5.984 1.00 95.81 96 ASP A O 1
ATOM 737 N N . GLU A 1 97 ? 1.978 -5.142 -7.445 1.00 94.75 97 GLU A N 1
ATOM 738 C CA . GLU A 1 97 ? 2.688 -3.878 -7.576 1.00 94.75 97 GLU A CA 1
ATOM 739 C C . GLU A 1 97 ? 2.576 -3.389 -9.020 1.00 94.75 97 GLU A C 1
ATOM 741 O O . GLU A 1 97 ? 2.738 -4.147 -9.984 1.00 94.75 97 GLU A O 1
ATOM 746 N N . ASP A 1 98 ? 2.321 -2.098 -9.202 1.00 91.69 98 ASP A N 1
ATOM 747 C CA . ASP A 1 98 ? 2.558 -1.476 -10.489 1.00 91.69 98 ASP A CA 1
ATOM 748 C C . ASP A 1 98 ? 4.062 -1.429 -10.767 1.00 91.69 98 ASP A C 1
ATOM 750 O O . ASP A 1 98 ? 4.795 -0.628 -10.202 1.00 91.69 98 ASP A O 1
ATOM 754 N N . LYS A 1 99 ? 4.542 -2.271 -11.680 1.00 89.06 99 LYS A N 1
ATOM 755 C CA . LYS A 1 99 ? 5.977 -2.354 -11.988 1.00 89.06 99 LYS A CA 1
ATOM 756 C C . LYS A 1 99 ? 6.571 -1.070 -12.576 1.00 89.06 99 LYS A C 1
ATOM 758 O O . LYS A 1 99 ? 7.793 -0.989 -12.685 1.00 89.06 99 LYS A O 1
ATOM 763 N N . GLN A 1 100 ? 5.747 -0.123 -13.030 1.00 86.50 100 GLN A N 1
ATOM 764 C CA . GLN A 1 100 ? 6.217 1.156 -13.557 1.00 86.50 100 GLN A CA 1
ATOM 765 C C . GLN A 1 100 ? 6.310 2.216 -12.461 1.00 86.50 100 GLN A C 1
ATOM 767 O O . GLN A 1 100 ? 7.288 2.960 -12.436 1.00 86.50 100 GLN A O 1
ATOM 772 N N . THR A 1 101 ? 5.314 2.288 -11.573 1.00 89.69 101 THR A N 1
ATOM 773 C CA . THR A 1 101 ? 5.231 3.347 -10.551 1.00 89.69 101 THR A CA 1
ATOM 774 C C . THR A 1 101 ? 5.667 2.897 -9.157 1.00 89.69 101 THR A C 1
ATOM 776 O O . THR A 1 101 ? 5.956 3.737 -8.311 1.00 89.69 101 THR A O 1
ATOM 779 N N . GLY A 1 102 ? 5.734 1.590 -8.911 1.00 90.75 102 GLY A N 1
ATOM 780 C CA . GLY A 1 102 ? 5.921 1.001 -7.587 1.00 90.75 102 GLY A CA 1
ATOM 781 C C . GLY A 1 102 ? 4.679 1.095 -6.695 1.00 90.75 102 GLY A C 1
ATOM 782 O O . GLY A 1 102 ? 4.740 0.764 -5.517 1.00 90.75 102 GLY A O 1
ATOM 783 N N . GLU A 1 103 ? 3.536 1.558 -7.206 1.00 93.31 103 GLU A N 1
ATOM 784 C CA . GLU A 1 103 ? 2.315 1.675 -6.405 1.00 93.31 103 GLU A CA 1
ATOM 785 C C . GLU A 1 103 ? 1.709 0.301 -6.107 1.00 93.31 103 GLU A C 1
ATOM 787 O O . GLU A 1 103 ? 1.743 -0.613 -6.931 1.00 93.31 103 GLU A O 1
ATOM 792 N N . GLY A 1 104 ? 1.105 0.143 -4.931 1.00 94.44 104 GLY A N 1
ATOM 793 C CA . GLY A 1 104 ? 0.399 -1.090 -4.606 1.00 94.44 104 GLY A CA 1
ATOM 794 C C . GLY A 1 104 ? -0.941 -1.188 -5.344 1.00 94.44 104 GLY A C 1
ATOM 795 O O . GLY A 1 104 ? -1.606 -0.191 -5.621 1.00 94.44 104 GLY A O 1
ATOM 796 N N . LYS A 1 105 ? -1.390 -2.416 -5.600 1.00 96.75 105 LYS A N 1
ATOM 797 C CA . LYS A 1 105 ? -2.691 -2.736 -6.200 1.00 96.75 105 LYS A CA 1
ATOM 798 C C . LYS A 1 105 ? -3.437 -3.749 -5.347 1.00 96.75 105 LYS A C 1
ATOM 800 O O . LYS A 1 105 ? -2.834 -4.689 -4.834 1.00 96.75 105 LYS A O 1
ATOM 805 N N . LEU A 1 106 ? -4.755 -3.589 -5.244 1.00 96.38 106 LEU A N 1
ATOM 806 C CA . LEU A 1 106 ? -5.647 -4.570 -4.631 1.00 96.38 106 LEU A CA 1
ATOM 807 C C . LEU A 1 106 ? -6.349 -5.366 -5.731 1.00 96.38 106 LEU A C 1
ATOM 809 O O . LEU A 1 106 ? -6.972 -4.780 -6.617 1.00 96.38 106 LEU A O 1
ATOM 813 N N . CYS A 1 107 ? -6.264 -6.693 -5.684 1.00 96.75 107 CYS A N 1
ATOM 814 C CA . CYS A 1 107 ? -6.952 -7.545 -6.647 1.00 96.75 107 CYS A CA 1
ATOM 815 C C . CYS A 1 107 ? -8.416 -7.741 -6.243 1.00 96.75 107 CYS A C 1
ATOM 817 O O . CYS A 1 107 ? -8.695 -8.213 -5.146 1.00 96.75 107 CYS A O 1
ATOM 819 N N . LEU A 1 108 ? -9.330 -7.362 -7.139 1.00 95.81 108 LEU A N 1
ATOM 820 C CA . LEU A 1 108 ? -10.785 -7.417 -6.990 1.00 95.81 108 LEU A CA 1
ATOM 821 C C . LEU A 1 108 ? -11.403 -8.535 -7.848 1.00 95.81 108 LEU A C 1
ATOM 823 O O . LEU A 1 108 ? -10.764 -9.083 -8.752 1.00 95.81 108 LEU A O 1
ATOM 827 N N . GLU A 1 109 ? -12.674 -8.857 -7.595 1.00 92.56 109 GLU A N 1
ATOM 828 C CA . GLU A 1 109 ? -13.473 -9.682 -8.505 1.00 92.56 109 GLU A CA 1
ATOM 829 C C . GLU A 1 109 ? -13.710 -8.907 -9.811 1.00 92.56 109 GLU A C 1
ATOM 831 O O . GLU A 1 109 ? -13.987 -7.705 -9.800 1.00 92.56 109 GLU A O 1
ATOM 836 N N . LYS A 1 110 ? -13.607 -9.581 -10.960 1.00 87.38 110 LYS A N 1
ATOM 837 C CA . LYS A 1 110 ? -13.824 -8.931 -12.258 1.00 87.38 110 LYS A CA 1
ATOM 838 C C . LYS A 1 110 ? -15.299 -8.562 -12.441 1.00 87.38 110 LYS A C 1
ATOM 840 O O . LYS A 1 110 ? -16.167 -9.418 -12.308 1.00 87.38 110 LYS A O 1
ATOM 845 N N . ASP A 1 111 ? -15.565 -7.318 -12.842 1.00 78.00 111 ASP A N 1
ATOM 846 C CA . ASP A 1 111 ? -16.911 -6.846 -13.215 1.00 78.00 111 ASP A CA 1
ATOM 847 C C . ASP A 1 111 ? -17.435 -7.460 -14.524 1.00 78.00 111 ASP A C 1
ATOM 849 O O . ASP A 1 111 ? -18.641 -7.490 -14.765 1.00 78.00 111 ASP A O 1
ATOM 853 N N . SER A 1 112 ? -16.542 -7.934 -15.398 1.00 70.38 112 SER A N 1
ATOM 854 C CA . SER A 1 112 ? -16.891 -8.364 -16.750 1.00 70.38 112 SER A CA 1
ATOM 855 C C . SER A 1 112 ? -16.415 -9.780 -17.059 1.00 70.38 112 SER A C 1
ATOM 857 O O . SER A 1 112 ? -15.470 -10.296 -16.463 1.00 70.38 112 SER A O 1
ATOM 859 N N . HIS A 1 113 ? -17.044 -10.385 -18.067 1.00 69.06 113 HIS A N 1
ATOM 860 C CA . HIS A 1 113 ? -16.563 -11.617 -18.695 1.00 69.06 113 HIS A CA 1
ATOM 861 C C . HIS A 1 113 ? -15.255 -11.425 -19.486 1.00 69.06 113 HIS A C 1
ATOM 863 O O . HIS A 1 113 ? -14.794 -12.374 -20.119 1.00 69.06 113 HIS A O 1
ATOM 869 N N . ASP A 1 114 ? -14.654 -10.227 -19.492 1.00 69.56 114 ASP A N 1
ATOM 870 C CA . ASP A 1 114 ? -13.365 -10.017 -20.138 1.00 69.56 114 ASP A CA 1
ATOM 871 C C . ASP A 1 114 ? -12.241 -10.600 -19.272 1.00 69.56 114 ASP A C 1
ATOM 873 O O . ASP A 1 114 ? -11.706 -9.985 -18.342 1.00 69.56 114 ASP A O 1
ATOM 877 N N . GLU A 1 115 ? -11.854 -11.828 -19.609 1.00 71.75 115 GLU A N 1
ATOM 878 C CA . GLU A 1 115 ? -10.738 -12.533 -18.985 1.00 71.75 115 GLU A CA 1
ATOM 879 C C . GLU A 1 115 ? -9.408 -11.764 -19.081 1.00 71.75 115 GLU A C 1
ATOM 881 O O . GLU A 1 115 ? -8.487 -12.082 -18.327 1.00 71.75 115 GLU A O 1
ATOM 886 N N . LYS A 1 116 ? -9.303 -10.722 -19.921 1.00 75.62 116 LYS A N 1
ATOM 887 C CA . LYS A 1 116 ? -8.091 -9.904 -20.082 1.00 75.62 116 LYS A CA 1
ATOM 888 C C . LYS A 1 116 ? -8.057 -8.632 -19.240 1.00 75.62 116 LYS A C 1
ATOM 890 O O . LYS A 1 116 ? -6.974 -8.070 -19.100 1.00 75.62 116 LYS A O 1
ATOM 895 N N . ALA A 1 117 ? -9.178 -8.183 -18.672 1.00 76.31 117 ALA A N 1
ATOM 896 C CA . ALA A 1 117 ? -9.175 -7.006 -17.804 1.00 76.31 117 ALA A CA 1
ATOM 897 C C . ALA A 1 117 ? -8.282 -7.250 -16.574 1.00 76.31 117 ALA A C 1
ATOM 899 O O . ALA A 1 117 ? -8.360 -8.322 -15.957 1.00 76.31 117 ALA A O 1
ATOM 900 N N . ASP A 1 118 ? -7.433 -6.276 -16.233 1.00 80.50 118 ASP A N 1
ATOM 901 C CA . ASP A 1 118 ? -6.605 -6.345 -15.030 1.00 80.50 118 ASP A CA 1
ATOM 902 C C . ASP A 1 118 ? -7.515 -6.346 -13.797 1.00 80.50 118 ASP A C 1
ATOM 904 O O . ASP A 1 118 ? -8.341 -5.452 -13.597 1.00 80.50 118 ASP A O 1
ATOM 908 N N . ARG A 1 119 ? -7.394 -7.395 -12.985 1.00 87.56 119 ARG A N 1
ATOM 909 C CA . ARG A 1 119 ? -8.185 -7.535 -11.761 1.00 87.56 119 ARG A CA 1
ATOM 910 C C . ARG A 1 119 ? -7.616 -6.693 -10.620 1.00 87.56 119 ARG A C 1
ATOM 912 O O . ARG A 1 119 ? -8.322 -6.465 -9.645 1.00 87.56 119 ARG A O 1
ATOM 919 N N . CYS A 1 120 ? -6.354 -6.273 -10.709 1.00 91.25 120 CYS A N 1
ATOM 920 C CA . CYS A 1 120 ? -5.661 -5.566 -9.645 1.00 91.25 120 CYS A CA 1
ATOM 921 C C . CYS A 1 120 ? -5.696 -4.058 -9.906 1.00 91.25 120 CYS A C 1
ATOM 923 O O . CYS A 1 120 ? -5.201 -3.559 -10.910 1.00 91.25 120 CYS A O 1
ATOM 925 N N . GLN A 1 121 ? -6.330 -3.330 -8.991 1.00 89.38 121 GLN A N 1
ATOM 926 C CA . GLN A 1 121 ? -6.625 -1.908 -9.113 1.00 89.38 121 GLN A CA 1
ATOM 927 C C . GLN A 1 121 ? -5.889 -1.161 -7.994 1.00 89.38 121 GLN A C 1
ATOM 929 O O . GLN A 1 121 ? -6.071 -1.465 -6.815 1.00 89.38 121 GLN A O 1
ATOM 934 N N . GLY A 1 122 ? -5.013 -0.224 -8.363 1.00 91.31 122 GLY A N 1
ATOM 935 C CA . GLY A 1 122 ? -4.266 0.621 -7.422 1.00 91.31 122 GLY A CA 1
ATOM 936 C C . GLY A 1 122 ? -4.974 1.952 -7.209 1.00 91.31 122 GLY A C 1
ATOM 937 O O . GLY A 1 122 ? -5.956 2.038 -6.468 1.00 91.31 122 GLY A O 1
ATOM 938 N N . LYS A 1 123 ? -4.521 2.974 -7.944 1.00 92.25 123 LYS A N 1
ATOM 939 C CA . LYS A 1 123 ? -4.976 4.364 -7.827 1.00 92.25 123 LYS A CA 1
ATOM 940 C C . LYS A 1 123 ? -6.500 4.549 -7.767 1.00 92.25 123 LYS A C 1
ATOM 942 O O . LYS A 1 123 ? -6.985 5.278 -6.914 1.00 92.25 123 LYS A O 1
ATOM 947 N N . VAL A 1 124 ? -7.271 3.867 -8.617 1.00 94.25 124 VAL A N 1
ATOM 948 C CA . VAL A 1 124 ? -8.739 4.031 -8.654 1.00 94.25 124 VAL A CA 1
ATOM 949 C C . VAL A 1 124 ? -9.397 3.622 -7.330 1.00 94.25 124 VAL A C 1
ATOM 951 O O . VAL A 1 124 ? -10.294 4.306 -6.845 1.00 94.25 124 VAL A O 1
ATOM 954 N N . VAL A 1 125 ? -8.947 2.519 -6.725 1.00 96.00 125 VAL A N 1
ATOM 955 C CA . VAL A 1 125 ? -9.472 2.051 -5.432 1.00 96.00 125 VAL A CA 1
ATOM 956 C C . VAL A 1 125 ? -8.983 2.954 -4.297 1.00 96.00 125 VAL A C 1
ATOM 958 O O . VAL A 1 125 ? -9.766 3.278 -3.407 1.00 96.00 125 VAL A O 1
ATOM 961 N N . ALA A 1 126 ? -7.730 3.413 -4.357 1.00 95.62 126 ALA A N 1
ATOM 962 C CA . ALA A 1 126 ? -7.173 4.425 -3.456 1.00 95.62 126 ALA A CA 1
ATOM 963 C C . ALA A 1 126 ? -8.002 5.706 -3.428 1.00 95.62 126 ALA A C 1
ATOM 965 O O . ALA A 1 126 ? -8.521 6.061 -2.372 1.00 95.62 126 ALA A O 1
ATOM 966 N N . ASP A 1 127 ? -8.182 6.351 -4.580 1.00 96.44 127 ASP A N 1
ATOM 967 C CA . ASP A 1 127 ? -8.927 7.605 -4.705 1.00 96.44 127 ASP A CA 1
ATOM 968 C C . ASP A 1 127 ? -10.369 7.442 -4.201 1.00 96.44 127 ASP A C 1
ATOM 970 O O . ASP A 1 127 ? -10.917 8.308 -3.513 1.00 96.44 127 ASP A O 1
ATOM 974 N N . LEU A 1 128 ? -10.991 6.298 -4.510 1.00 97.19 128 LEU A N 1
ATOM 975 C CA . LEU A 1 128 ? -12.344 5.995 -4.069 1.00 97.19 128 LEU A CA 1
ATOM 976 C C . LEU A 1 128 ? -12.428 5.940 -2.537 1.00 97.19 128 LEU A C 1
ATOM 978 O O . LEU A 1 128 ? -13.271 6.613 -1.946 1.00 97.19 128 LEU A O 1
ATOM 982 N N . LEU A 1 129 ? -11.547 5.182 -1.888 1.00 97.75 129 LEU A N 1
ATOM 983 C CA . LEU A 1 129 ? -11.523 5.043 -0.430 1.00 97.75 129 LEU A CA 1
ATOM 984 C C . LEU A 1 129 ? -11.095 6.332 0.280 1.00 97.75 129 LEU A C 1
ATOM 986 O O . LEU A 1 129 ? -11.606 6.636 1.360 1.00 97.75 129 LEU A O 1
ATOM 990 N N . ASP A 1 130 ? -10.191 7.101 -0.327 1.00 96.75 130 ASP A N 1
ATOM 991 C CA . ASP A 1 130 ? -9.702 8.359 0.233 1.00 96.75 130 ASP A CA 1
ATOM 992 C C . ASP A 1 130 ? -10.746 9.482 0.190 1.00 96.75 130 ASP A C 1
ATOM 994 O O . ASP A 1 130 ? -10.763 10.362 1.044 1.00 96.75 130 ASP A O 1
ATOM 998 N N . SER A 1 131 ? -11.707 9.391 -0.729 1.00 97.25 131 SER A N 1
ATOM 999 C CA . SER A 1 131 ? -12.775 10.383 -0.884 1.00 97.25 131 SER A CA 1
ATOM 1000 C C . SER A 1 131 ? -13.886 10.350 0.185 1.00 97.25 131 SER A C 1
ATOM 1002 O O . SER A 1 131 ? -14.838 11.131 0.102 1.00 97.25 131 SER A O 1
ATOM 1004 N N . ILE A 1 132 ? -13.822 9.448 1.170 1.00 98.06 132 ILE A N 1
ATOM 1005 C CA . ILE A 1 132 ? -14.816 9.343 2.251 1.00 98.06 132 ILE A CA 1
ATOM 1006 C C . ILE A 1 132 ? -14.448 10.316 3.375 1.00 98.06 132 ILE A C 1
ATOM 1008 O O . ILE A 1 132 ? -13.312 10.331 3.834 1.00 98.06 132 ILE A O 1
ATOM 1012 N N . ALA A 1 133 ? -15.406 11.109 3.862 1.00 97.69 133 ALA A N 1
ATOM 1013 C CA . ALA A 1 133 ? -15.172 11.997 5.000 1.00 97.69 133 ALA A CA 1
ATOM 1014 C C . ALA A 1 133 ? -14.966 11.203 6.303 1.00 97.69 133 ALA A C 1
ATOM 1016 O O . ALA A 1 133 ? -15.628 10.197 6.530 1.00 97.69 133 ALA A O 1
ATOM 1017 N N . PHE A 1 134 ? -14.087 11.679 7.184 1.00 97.69 134 PHE A N 1
ATOM 1018 C CA . PHE A 1 134 ? -13.872 11.104 8.517 1.00 97.69 134 PHE A CA 1
ATOM 1019 C C . PHE A 1 134 ? -13.310 12.150 9.485 1.00 97.69 134 PHE A C 1
ATOM 1021 O O . PHE A 1 134 ? -12.748 13.170 9.070 1.00 97.69 134 PHE A O 1
ATOM 1028 N N . LYS A 1 135 ? -13.447 11.881 10.787 1.00 96.81 135 LYS A N 1
ATOM 1029 C CA . LYS A 1 135 ? -12.696 12.540 11.863 1.00 96.81 135 LYS A CA 1
ATOM 1030 C C . LYS A 1 135 ? -11.328 11.896 12.039 1.00 96.81 135 LYS A C 1
ATOM 1032 O O . LYS A 1 135 ? -10.331 12.602 12.115 1.00 96.81 135 LYS A O 1
ATOM 1037 N N . GLN A 1 136 ? -11.311 10.568 12.104 1.00 97.44 136 GLN A N 1
ATOM 1038 C CA . GLN A 1 136 ? -10.121 9.726 12.173 1.00 97.44 136 GLN A CA 1
ATOM 1039 C C . GLN A 1 136 ? -10.345 8.486 11.321 1.00 97.44 136 GLN A C 1
ATOM 1041 O O . GLN A 1 136 ? -11.464 7.964 11.261 1.00 97.44 136 GLN A O 1
ATOM 1046 N N . ARG A 1 137 ? -9.275 8.020 10.681 1.00 98.25 137 ARG A N 1
ATOM 1047 C CA . ARG A 1 137 ? -9.311 6.832 9.838 1.00 98.25 137 ARG A CA 1
ATOM 1048 C C . ARG A 1 137 ? -8.216 5.856 10.222 1.00 98.25 137 ARG A C 1
ATOM 1050 O O . ARG A 1 137 ? -7.078 6.261 10.433 1.00 98.25 137 ARG A O 1
ATOM 1057 N N . VAL A 1 138 ? -8.545 4.571 10.239 1.00 98.56 138 VAL A N 1
ATOM 1058 C CA . VAL A 1 138 ? -7.559 3.488 10.274 1.00 98.56 138 VAL A CA 1
ATOM 1059 C C . VAL A 1 138 ? -7.625 2.720 8.969 1.00 98.56 138 VAL A C 1
ATOM 1061 O O . VAL A 1 138 ? -8.696 2.261 8.583 1.00 98.56 138 VAL A O 1
ATOM 1064 N N . VAL A 1 139 ? -6.492 2.573 8.295 1.00 98.56 139 VAL A N 1
ATOM 1065 C CA . VAL A 1 139 ? -6.350 1.765 7.085 1.00 98.56 139 VAL A CA 1
ATOM 1066 C C . VAL A 1 139 ? -5.470 0.568 7.407 1.00 98.56 139 VAL A C 1
ATOM 1068 O O . VAL A 1 139 ? -4.347 0.733 7.872 1.00 98.56 139 VAL A O 1
ATOM 1071 N N . VAL A 1 140 ? -5.984 -0.633 7.171 1.00 98.44 140 VAL A N 1
ATOM 1072 C CA . VAL A 1 140 ? -5.297 -1.903 7.394 1.00 98.44 140 VAL A CA 1
ATOM 1073 C C . VAL A 1 140 ? -5.181 -2.643 6.062 1.00 98.44 140 VAL A C 1
ATOM 1075 O O . VAL A 1 140 ? -6.198 -3.058 5.509 1.00 98.44 140 VAL A O 1
ATOM 1078 N N . MET A 1 141 ? -3.954 -2.838 5.582 1.00 98.00 141 MET A N 1
ATOM 1079 C CA . MET A 1 141 ? -3.641 -3.526 4.324 1.00 98.00 141 MET A CA 1
ATOM 1080 C C . MET A 1 141 ? -3.022 -4.909 4.594 1.00 98.00 141 MET A C 1
ATOM 1082 O O . MET A 1 141 ? -1.846 -5.008 4.947 1.00 98.00 141 MET A O 1
ATOM 1086 N N . ASP A 1 142 ? -3.807 -5.977 4.437 1.00 97.12 142 ASP A N 1
ATOM 1087 C CA . ASP A 1 142 ? -3.406 -7.387 4.629 1.00 97.12 142 ASP A CA 1
ATOM 1088 C C . ASP A 1 142 ? -3.340 -8.107 3.271 1.00 97.12 142 ASP A C 1
ATOM 1090 O O . ASP A 1 142 ? -4.102 -9.033 2.979 1.00 97.12 142 ASP A O 1
ATOM 1094 N N . ASN A 1 143 ? -2.473 -7.592 2.399 1.00 95.94 143 ASN A N 1
ATOM 1095 C CA . ASN A 1 143 ? -2.223 -8.084 1.048 1.00 95.94 143 ASN A CA 1
ATOM 1096 C C . ASN A 1 143 ? -0.765 -7.827 0.640 1.00 95.94 143 ASN A C 1
ATOM 1098 O O . ASN A 1 143 ? -0.111 -6.911 1.148 1.00 95.94 143 ASN A O 1
ATOM 1102 N N . CYS A 1 144 ? -0.251 -8.599 -0.324 1.00 96.44 144 CYS A N 1
ATOM 1103 C CA . CYS A 1 144 ? 1.076 -8.351 -0.895 1.00 96.44 144 CYS A CA 1
ATOM 1104 C C . CYS A 1 144 ? 1.189 -6.918 -1.424 1.00 96.44 144 CYS A C 1
ATOM 1106 O O . CYS A 1 144 ? 0.229 -6.397 -1.992 1.00 96.44 144 CYS A O 1
ATOM 1108 N N . TYR A 1 145 ? 2.344 -6.284 -1.208 1.00 96.75 145 TYR A N 1
ATOM 1109 C CA . TYR A 1 145 ? 2.608 -4.891 -1.580 1.00 96.75 145 TYR A CA 1
ATOM 1110 C C . TYR A 1 145 ? 1.668 -3.870 -0.915 1.00 96.75 145 TYR A C 1
ATOM 1112 O O . TYR A 1 145 ? 1.617 -2.710 -1.321 1.00 96.75 145 TYR A O 1
ATOM 1120 N N . GLY A 1 146 ? 0.942 -4.265 0.140 1.00 95.94 146 GLY A N 1
ATOM 1121 C CA . GLY A 1 146 ? 0.057 -3.377 0.893 1.00 95.94 146 GLY A CA 1
ATOM 1122 C C . GLY A 1 146 ? 0.785 -2.152 1.449 1.00 95.94 146 GLY A C 1
ATOM 1123 O O . GLY A 1 146 ? 0.229 -1.060 1.418 1.00 95.94 146 GLY A O 1
ATOM 1124 N N . GLY A 1 147 ? 2.054 -2.296 1.852 1.00 95.88 147 GLY A N 1
ATOM 1125 C CA . GLY A 1 147 ? 2.896 -1.189 2.320 1.00 95.88 147 GLY A CA 1
ATOM 1126 C C . GLY A 1 147 ? 3.107 -0.064 1.294 1.00 95.88 147 GLY A C 1
ATOM 1127 O O . GLY A 1 147 ? 3.327 1.079 1.693 1.00 95.88 147 GLY A O 1
ATOM 1128 N N . ASN A 1 148 ? 2.959 -0.334 -0.011 1.00 96.44 148 ASN A N 1
ATOM 1129 C CA . ASN A 1 148 ? 3.101 0.682 -1.067 1.00 96.44 148 ASN A CA 1
ATOM 1130 C C . ASN A 1 148 ? 1.947 1.702 -1.071 1.00 96.44 148 ASN A C 1
ATOM 1132 O O . ASN A 1 148 ? 2.043 2.729 -1.731 1.00 96.44 148 ASN A O 1
ATOM 1136 N N . TRP A 1 149 ? 0.872 1.459 -0.313 1.00 96.19 149 TRP A N 1
ATOM 1137 C CA . TRP A 1 149 ? -0.262 2.383 -0.168 1.00 96.19 149 TRP A CA 1
ATOM 1138 C C . TRP A 1 149 ? -0.080 3.417 0.947 1.00 96.19 149 TRP A C 1
ATOM 1140 O O . TRP A 1 149 ? -0.955 4.258 1.156 1.00 96.19 149 TRP A O 1
ATOM 1150 N N . LYS A 1 150 ? 1.026 3.356 1.699 1.00 95.38 150 LYS A N 1
ATOM 1151 C CA . LYS A 1 150 ? 1.232 4.230 2.860 1.00 95.38 150 LYS A CA 1
ATOM 1152 C C . LYS A 1 150 ? 1.153 5.712 2.480 1.00 95.38 150 LYS A C 1
ATOM 1154 O O . LYS A 1 150 ? 0.477 6.473 3.165 1.00 95.38 150 LYS A O 1
ATOM 1159 N N . ASP A 1 151 ? 1.772 6.102 1.365 1.00 91.69 151 ASP A N 1
ATOM 1160 C CA . ASP A 1 151 ? 1.885 7.508 0.968 1.00 91.69 151 ASP A CA 1
ATOM 1161 C C . ASP A 1 151 ? 0.540 8.039 0.460 1.00 91.69 151 ASP A C 1
ATOM 1163 O O . ASP A 1 151 ? 0.224 9.206 0.659 1.00 91.69 151 ASP A O 1
ATOM 1167 N N . THR A 1 152 ? -0.307 7.170 -0.102 1.00 92.81 152 THR A N 1
ATOM 1168 C CA . THR A 1 152 ? -1.685 7.511 -0.467 1.00 92.81 152 THR A CA 1
ATOM 1169 C C . THR A 1 152 ? -2.480 7.979 0.750 1.00 92.81 152 THR A C 1
ATOM 1171 O O . THR A 1 152 ? -3.126 9.020 0.700 1.00 92.81 152 THR A O 1
ATOM 1174 N N . PHE A 1 153 ? -2.435 7.226 1.852 1.00 96.62 153 PHE A N 1
ATOM 1175 C CA . PHE A 1 153 ? -3.339 7.458 2.980 1.00 96.62 153 PHE A CA 1
ATOM 1176 C C . PHE A 1 153 ? -2.749 8.324 4.098 1.00 96.62 153 PHE A C 1
ATOM 1178 O O . PHE A 1 153 ? -3.508 8.985 4.810 1.00 96.62 153 PHE A O 1
ATOM 1185 N N . LEU A 1 154 ? -1.422 8.340 4.265 1.00 95.69 154 LEU A N 1
ATOM 1186 C CA . LEU A 1 154 ? -0.745 9.124 5.307 1.00 95.69 154 LEU A CA 1
ATOM 1187 C C . LEU A 1 154 ? -0.622 10.616 4.971 1.00 95.69 154 LEU A C 1
ATOM 1189 O O . LEU A 1 154 ? -0.284 11.403 5.855 1.00 95.69 154 LEU A O 1
ATOM 1193 N N . ASN A 1 155 ? -0.953 11.026 3.742 1.00 93.81 155 ASN A N 1
ATOM 1194 C CA . ASN A 1 155 ? -1.066 12.442 3.387 1.00 93.81 155 ASN A CA 1
ATOM 1195 C C . ASN A 1 155 ? -2.159 13.169 4.196 1.00 93.81 155 ASN A C 1
ATOM 1197 O O . ASN A 1 155 ? -2.044 14.375 4.418 1.00 93.81 155 ASN A O 1
ATOM 1201 N N . ASP A 1 156 ? -3.189 12.461 4.682 1.00 96.81 156 ASP A N 1
ATOM 1202 C CA . ASP A 1 156 ? -4.132 13.029 5.652 1.00 96.81 156 ASP A CA 1
ATOM 1203 C C . ASP A 1 156 ? -3.555 12.922 7.078 1.00 96.81 156 ASP A C 1
ATOM 1205 O O . ASP A 1 156 ? -3.191 11.823 7.523 1.00 96.81 156 ASP A O 1
ATOM 1209 N N . PRO A 1 157 ? -3.506 14.030 7.843 1.00 95.94 157 PRO A N 1
ATOM 1210 C CA . PRO A 1 157 ? -2.887 14.044 9.160 1.00 95.94 157 PRO A CA 1
ATOM 1211 C C . PRO A 1 157 ? -3.631 13.200 10.209 1.00 95.94 157 PRO A C 1
ATOM 1213 O O . PRO A 1 157 ? -3.080 12.957 11.277 1.00 95.94 157 PRO A O 1
ATOM 1216 N N . ARG A 1 158 ? -4.849 12.725 9.928 1.00 97.25 158 ARG A N 1
ATOM 1217 C CA . ARG A 1 158 ? -5.737 12.015 10.868 1.00 97.25 158 ARG A CA 1
ATOM 1218 C C . ARG A 1 158 ? -5.875 10.528 10.531 1.00 97.25 158 ARG A C 1
ATOM 1220 O O . ARG A 1 158 ? -6.883 9.904 10.877 1.00 97.25 158 ARG A O 1
ATOM 1227 N N . THR A 1 159 ? -4.890 9.969 9.830 1.00 98.06 159 THR A N 1
ATOM 1228 C CA . THR A 1 159 ? -4.865 8.558 9.431 1.00 98.06 159 THR A CA 1
ATOM 1229 C C . THR A 1 159 ? -3.864 7.752 10.257 1.00 98.06 159 THR A C 1
ATOM 1231 O O . THR A 1 159 ? -2.731 8.173 10.473 1.00 98.06 159 THR A O 1
ATOM 1234 N N . LEU A 1 160 ? -4.269 6.554 10.673 1.00 97.75 160 LEU A N 1
ATOM 1235 C CA . LEU A 1 160 ? -3.380 5.465 11.060 1.00 97.75 160 LEU A CA 1
ATOM 1236 C C . LEU A 1 160 ? -3.332 4.445 9.926 1.00 97.75 160 LEU A C 1
ATOM 1238 O O . LEU A 1 160 ? -4.369 3.978 9.464 1.00 97.75 160 LEU A O 1
ATOM 1242 N N . PHE A 1 161 ? -2.133 4.073 9.510 1.00 97.94 161 PHE A N 1
ATOM 1243 C CA . PHE A 1 161 ? -1.889 3.064 8.494 1.00 97.94 161 PHE A CA 1
ATOM 1244 C C . PHE A 1 161 ? -1.189 1.850 9.109 1.00 97.94 161 PHE A C 1
ATOM 1246 O O . PHE A 1 161 ? -0.158 1.976 9.777 1.00 97.94 161 PHE A O 1
ATOM 1253 N N . ILE A 1 162 ? -1.747 0.668 8.866 1.00 97.56 162 ILE A N 1
ATOM 1254 C CA . ILE A 1 162 ? -1.205 -0.627 9.264 1.00 97.56 162 ILE A CA 1
ATOM 1255 C C . ILE A 1 162 ? -1.092 -1.491 8.010 1.00 97.56 162 ILE A C 1
ATOM 1257 O O . ILE A 1 162 ? -2.051 -1.605 7.253 1.00 97.56 162 ILE A O 1
ATOM 1261 N N . SER A 1 163 ? 0.041 -2.149 7.804 1.00 96.75 163 SER A N 1
ATOM 1262 C CA . SER A 1 163 ? 0.184 -3.166 6.756 1.00 96.75 163 SER A CA 1
ATOM 1263 C C . SER A 1 163 ? 0.809 -4.434 7.317 1.00 96.75 163 SER A C 1
ATOM 1265 O O . SER A 1 163 ? 1.593 -4.367 8.263 1.00 96.75 163 SER A O 1
ATOM 1267 N N . GLY A 1 164 ? 0.462 -5.595 6.755 1.00 92.50 164 GLY A N 1
ATOM 1268 C CA . GLY A 1 164 ? 1.087 -6.868 7.133 1.00 92.50 164 GLY A CA 1
ATOM 1269 C C . GLY A 1 164 ? 2.515 -7.041 6.592 1.00 92.50 164 GLY A C 1
ATOM 1270 O O . GLY A 1 164 ? 3.306 -7.779 7.178 1.00 92.50 164 GLY A O 1
ATOM 1271 N N . GLY A 1 165 ? 2.879 -6.303 5.539 1.00 90.69 165 GLY A N 1
ATOM 1272 C CA . GLY A 1 165 ? 4.235 -6.237 4.984 1.00 90.69 165 GLY A CA 1
ATOM 1273 C C . GLY A 1 165 ? 4.685 -4.809 4.676 1.00 90.69 165 GLY A C 1
ATOM 1274 O O . GLY A 1 165 ? 3.867 -3.890 4.556 1.00 90.69 165 GLY A O 1
ATOM 1275 N N . SER A 1 166 ? 5.996 -4.635 4.549 1.00 90.31 166 SER A N 1
ATOM 1276 C CA . SER A 1 166 ? 6.640 -3.371 4.190 1.00 90.31 166 SER A CA 1
ATOM 1277 C C . SER A 1 166 ? 6.466 -3.041 2.695 1.00 90.31 166 SER A C 1
ATOM 1279 O O . SER A 1 166 ? 5.933 -3.857 1.935 1.00 90.31 166 SER A O 1
ATOM 1281 N N . PRO A 1 167 ? 6.844 -1.832 2.234 1.00 90.75 167 PRO A N 1
ATOM 1282 C CA . PRO A 1 167 ? 6.796 -1.511 0.820 1.00 90.75 167 PRO A CA 1
ATOM 1283 C C . PRO A 1 167 ? 7.652 -2.488 0.008 1.00 90.75 167 PRO A C 1
ATOM 1285 O O . PRO A 1 167 ? 8.747 -2.857 0.429 1.00 90.75 167 PRO A O 1
ATOM 1288 N N . ASN A 1 168 ? 7.165 -2.882 -1.167 1.00 90.19 168 ASN A N 1
ATOM 1289 C CA . ASN A 1 168 ? 7.810 -3.827 -2.085 1.00 90.19 168 ASN A CA 1
ATOM 1290 C C . ASN A 1 168 ? 7.951 -5.255 -1.526 1.00 90.19 168 ASN A C 1
ATOM 1292 O O . ASN A 1 168 ? 8.721 -6.061 -2.051 1.00 90.19 168 ASN A O 1
ATOM 1296 N N . GLU A 1 169 ? 7.195 -5.587 -0.476 1.00 88.81 169 GLU A N 1
ATOM 1297 C CA . GLU A 1 169 ? 7.208 -6.895 0.170 1.00 88.81 169 GLU A CA 1
ATOM 1298 C C . GLU A 1 169 ? 5.900 -7.664 -0.052 1.00 88.81 169 GLU A C 1
ATOM 1300 O O . GLU A 1 169 ? 4.792 -7.120 -0.024 1.00 88.81 169 GLU A O 1
ATOM 1305 N N . THR A 1 170 ? 6.018 -8.978 -0.231 1.00 90.62 170 THR A N 1
ATOM 1306 C CA . THR A 1 170 ? 4.866 -9.881 -0.200 1.00 90.62 170 THR A CA 1
ATOM 1307 C C . THR A 1 170 ? 4.460 -10.156 1.244 1.00 90.62 170 THR A C 1
ATOM 1309 O O . THR A 1 170 ? 5.251 -10.688 2.015 1.00 90.62 170 THR A O 1
ATOM 1312 N N . ASP A 1 171 ? 3.218 -9.843 1.597 1.00 86.00 171 ASP A N 1
ATOM 1313 C CA . ASP A 1 171 ? 2.656 -10.115 2.919 1.00 86.00 171 ASP A CA 1
ATOM 1314 C C . ASP A 1 171 ? 2.271 -11.593 3.089 1.00 86.00 171 ASP A C 1
ATOM 1316 O O . ASP A 1 171 ? 1.854 -12.275 2.145 1.00 86.00 171 ASP A O 1
ATOM 1320 N N . VAL A 1 172 ? 2.3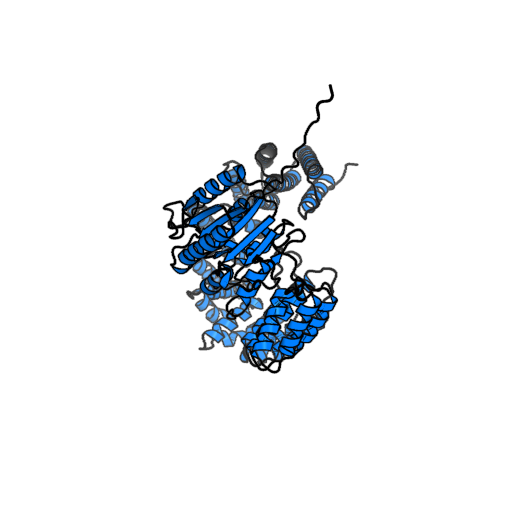49 -12.071 4.327 1.00 86.56 172 VAL A N 1
ATOM 1321 C CA . VAL A 1 172 ? 1.890 -13.392 4.744 1.00 86.56 172 VAL A CA 1
ATOM 1322 C C . VAL A 1 172 ? 0.575 -13.239 5.508 1.00 86.56 172 VAL A C 1
ATOM 1324 O O . VAL A 1 172 ? 0.479 -13.437 6.717 1.00 86.56 172 VAL A O 1
ATOM 1327 N N . CYS A 1 173 ? -0.486 -12.940 4.757 1.00 86.00 173 CYS A N 1
ATOM 1328 C CA . CYS A 1 173 ? -1.818 -12.578 5.270 1.00 86.00 173 CYS A CA 1
ATOM 1329 C C . CYS A 1 173 ? -2.431 -13.602 6.257 1.00 86.00 173 CYS A C 1
ATOM 1331 O O . CYS A 1 173 ? -3.286 -13.299 7.091 1.00 86.00 173 CYS A O 1
ATOM 1333 N N . GLN A 1 174 ? -2.011 -14.868 6.167 1.00 87.56 174 GLN A N 1
ATOM 1334 C CA . GLN A 1 174 ? -2.433 -15.941 7.079 1.00 87.56 174 GLN A CA 1
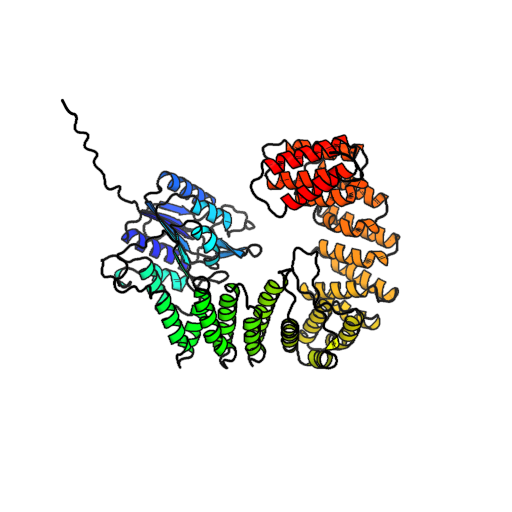ATOM 1335 C C . GLN A 1 174 ? -1.817 -15.848 8.485 1.00 87.56 174 GLN A C 1
ATOM 1337 O O . GLN A 1 174 ? -2.260 -16.561 9.383 1.00 87.56 174 GLN A O 1
ATOM 1342 N N . GLU A 1 175 ? -0.808 -15.002 8.673 1.00 90.56 175 GLU A N 1
ATOM 1343 C CA . GLU A 1 175 ? -0.122 -14.762 9.944 1.00 90.56 175 GLU A CA 1
ATOM 1344 C C . GLU A 1 175 ? -0.563 -13.430 10.557 1.00 90.56 175 GLU A C 1
ATOM 1346 O O . GLU A 1 175 ? -0.796 -13.362 11.768 1.00 90.56 175 GLU A O 1
ATOM 1351 N N . SER A 1 176 ? -0.747 -12.402 9.724 1.00 92.50 176 SER A N 1
ATOM 1352 C CA . SER A 1 176 ? -1.082 -11.044 10.156 1.00 92.50 176 SER A CA 1
ATOM 1353 C C . SER A 1 176 ? -2.527 -10.918 10.662 1.00 92.50 176 SER A C 1
ATOM 1355 O O . SER A 1 176 ? -2.770 -10.641 11.844 1.00 92.50 176 SER A O 1
ATOM 1357 N N . ALA A 1 177 ? -3.513 -11.200 9.809 1.00 95.75 177 ALA A N 1
ATOM 1358 C CA . ALA A 1 177 ? -4.923 -11.003 10.144 1.00 95.75 177 ALA A CA 1
ATOM 1359 C C . ALA A 1 177 ? -5.446 -11.792 11.359 1.00 95.75 177 ALA A C 1
ATOM 1361 O O . ALA A 1 177 ? -6.195 -11.207 12.148 1.00 95.75 177 ALA A O 1
ATOM 1362 N N . PRO A 1 178 ? -5.098 -13.080 11.589 1.00 95.88 178 PRO A N 1
ATOM 1363 C CA . PRO A 1 178 ? -5.608 -13.802 12.755 1.00 95.88 178 PRO A CA 1
ATOM 1364 C C . PRO A 1 178 ? -5.239 -13.168 14.097 1.00 95.88 178 PRO A C 1
ATOM 1366 O O . PRO A 1 178 ? -5.975 -13.354 15.063 1.00 95.88 178 PRO A O 1
ATOM 1369 N N . ARG A 1 179 ? -4.122 -12.435 14.155 1.00 95.06 179 ARG A N 1
ATOM 1370 C CA . ARG A 1 179 ? -3.633 -11.792 15.377 1.00 95.06 179 ARG A CA 1
ATOM 1371 C C . ARG A 1 179 ? -4.147 -10.375 15.523 1.00 95.06 179 ARG A C 1
ATOM 1373 O O . ARG A 1 179 ? -4.631 -10.015 16.590 1.00 95.06 179 ARG A O 1
ATOM 1380 N N . LEU A 1 180 ? -4.114 -9.594 14.445 1.00 95.88 180 LEU A N 1
ATOM 1381 C CA . LEU A 1 180 ? -4.655 -8.236 14.463 1.00 95.88 180 LEU A CA 1
ATOM 1382 C C . LEU A 1 180 ? -6.150 -8.234 14.841 1.00 95.88 180 LEU A C 1
ATOM 1384 O O . LEU A 1 180 ? -6.609 -7.409 15.638 1.00 95.88 180 LEU A O 1
ATOM 1388 N N . TRP A 1 181 ? -6.890 -9.219 14.319 1.00 97.75 181 TRP A N 1
ATOM 1389 C CA . TRP A 1 181 ? -8.314 -9.435 14.585 1.00 97.75 181 TRP A CA 1
ATOM 1390 C C . TRP A 1 181 ? -8.582 -10.481 15.672 1.00 97.75 181 TRP A C 1
ATOM 1392 O O . TRP A 1 181 ? -9.677 -11.049 15.725 1.00 97.75 181 TRP A O 1
ATOM 1402 N N . ALA A 1 182 ? -7.603 -10.755 16.539 1.00 96.94 182 ALA A N 1
ATOM 1403 C CA . ALA A 1 182 ? -7.817 -11.630 17.680 1.00 96.94 182 ALA A CA 1
ATOM 1404 C C . ALA A 1 182 ? -8.936 -11.072 18.587 1.00 96.94 182 ALA A C 1
ATOM 1406 O O . ALA A 1 182 ? -9.099 -9.850 18.713 1.00 96.94 182 ALA A O 1
ATOM 1407 N N . PRO A 1 183 ? -9.728 -11.942 19.243 1.00 96.62 183 PRO A N 1
ATOM 1408 C CA . PRO A 1 183 ? -10.688 -11.504 20.247 1.00 96.62 183 PRO A CA 1
ATOM 1409 C C . PRO A 1 183 ? -9.998 -10.686 21.342 1.00 96.62 183 PRO A C 1
ATOM 1411 O O . PRO A 1 183 ? -8.907 -11.044 21.778 1.00 96.62 183 PRO A O 1
ATOM 1414 N N . LYS A 1 184 ? -10.672 -9.655 21.869 1.00 95.25 184 LYS A N 1
ATOM 1415 C CA . LYS A 1 184 ? -10.136 -8.794 22.943 1.00 95.25 184 LYS A CA 1
ATOM 1416 C C . LYS A 1 184 ? -9.561 -9.561 24.132 1.00 95.25 184 LYS A C 1
ATOM 1418 O O . LYS A 1 184 ? -8.591 -9.120 24.720 1.00 95.25 184 LYS A O 1
ATOM 1423 N N . SER A 1 185 ? -10.124 -10.721 24.472 1.00 96.00 185 SER A N 1
ATOM 1424 C CA . SER A 1 185 ? -9.639 -11.569 25.570 1.00 96.00 185 SER A CA 1
ATOM 1425 C C . SER A 1 185 ? -8.230 -12.139 25.357 1.00 96.00 185 SER A C 1
ATOM 1427 O O . SER A 1 185 ? -7.659 -12.684 26.295 1.00 96.00 185 SER A O 1
ATOM 1429 N N . GLN A 1 186 ? -7.708 -12.090 24.130 1.00 96.44 186 GLN A N 1
ATOM 1430 C CA . GLN A 1 186 ? -6.356 -12.526 23.773 1.00 96.44 186 GLN A CA 1
ATOM 1431 C C . GLN A 1 186 ? -5.380 -11.350 23.663 1.00 96.44 186 GLN A C 1
ATOM 1433 O O . GLN A 1 186 ? -4.174 -11.564 23.708 1.00 96.44 186 GLN A O 1
ATOM 1438 N N . ILE A 1 187 ? -5.893 -10.121 23.552 1.00 95.56 187 ILE A N 1
ATOM 1439 C CA . ILE A 1 187 ? -5.083 -8.913 23.423 1.00 95.56 187 ILE A CA 1
ATOM 1440 C C . ILE A 1 187 ? -4.916 -8.301 24.807 1.00 95.56 187 ILE A C 1
ATOM 1442 O O . ILE A 1 187 ? -5.880 -8.075 25.540 1.00 95.56 187 ILE A O 1
ATOM 1446 N N . LYS A 1 188 ? -3.669 -8.052 25.187 1.00 94.94 188 LYS A N 1
ATOM 1447 C CA . LYS A 1 188 ? -3.352 -7.480 26.488 1.00 94.94 188 LYS A CA 1
ATOM 1448 C C . LYS A 1 188 ? -3.699 -5.989 26.512 1.00 94.94 188 LYS A C 1
ATOM 1450 O O . LYS A 1 188 ? -2.942 -5.187 25.970 1.00 94.94 188 LYS A O 1
ATOM 1455 N N . ASP A 1 189 ? -4.771 -5.649 27.226 1.00 94.31 189 ASP A N 1
ATOM 1456 C CA . ASP A 1 189 ? -5.067 -4.287 27.696 1.00 94.31 189 ASP A CA 1
ATOM 1457 C C . ASP A 1 189 ? -3.932 -3.835 28.635 1.00 94.31 189 ASP A C 1
ATOM 1459 O O . ASP A 1 189 ? -3.864 -4.172 29.825 1.00 94.31 189 ASP A O 1
ATOM 1463 N N . SER A 1 190 ? -2.946 -3.172 28.046 1.00 86.69 190 SER A N 1
ATOM 1464 C CA . SER A 1 190 ? -1.681 -2.823 28.674 1.00 86.69 190 SER A CA 1
ATOM 1465 C C . SER A 1 190 ? -1.815 -1.564 29.523 1.00 86.69 190 SER A C 1
ATOM 1467 O O . SER A 1 190 ? -1.103 -1.441 30.524 1.00 86.69 190 SER A O 1
ATOM 1469 N N . ASN A 1 191 ? -2.738 -0.664 29.174 1.00 85.81 191 ASN A N 1
ATOM 1470 C CA . ASN A 1 191 ? -3.033 0.544 29.947 1.00 85.81 191 ASN A CA 1
ATOM 1471 C C . ASN A 1 191 ? -4.119 0.335 31.029 1.00 85.81 191 ASN A C 1
ATOM 1473 O O . ASN A 1 191 ? -4.239 1.169 31.932 1.00 85.81 191 ASN A O 1
ATOM 1477 N N . ARG A 1 192 ? -4.837 -0.798 30.993 1.00 93.31 192 ARG A N 1
ATOM 1478 C CA . ARG A 1 192 ? -5.924 -1.194 31.905 1.00 93.31 192 ARG A CA 1
ATOM 1479 C C . ARG A 1 192 ? -7.108 -0.229 31.900 1.00 93.31 192 ARG A C 1
ATOM 1481 O O . ARG A 1 192 ? -7.735 -0.024 32.945 1.00 93.31 192 ARG A O 1
ATOM 1488 N N . ASP A 1 193 ? -7.399 0.397 30.766 1.00 91.00 193 ASP A N 1
ATOM 1489 C CA . ASP A 1 193 ? -8.531 1.315 30.627 1.00 91.00 193 ASP A CA 1
ATOM 1490 C C . ASP A 1 193 ? -9.835 0.618 30.191 1.00 91.00 193 ASP A C 1
ATOM 1492 O O . ASP A 1 193 ? -10.892 1.258 30.116 1.00 91.00 193 ASP A O 1
ATOM 1496 N N . GLY A 1 194 ? -9.781 -0.702 29.980 1.00 91.81 194 GLY A N 1
ATOM 1497 C CA . GLY A 1 194 ? -10.904 -1.536 29.569 1.00 91.81 194 GLY A CA 1
ATOM 1498 C C . GLY A 1 194 ? -11.192 -1.484 28.069 1.00 91.81 194 GLY A C 1
ATOM 1499 O O . GLY A 1 194 ? -12.199 -2.046 27.624 1.00 91.81 194 GLY A O 1
ATOM 1500 N N . LYS A 1 195 ? -10.352 -0.807 27.283 1.00 91.81 195 LYS A N 1
ATOM 1501 C CA . LYS A 1 195 ? -10.407 -0.750 25.823 1.00 91.81 195 LYS A CA 1
ATOM 1502 C C . LYS A 1 195 ? -9.114 -1.324 25.258 1.00 91.81 195 LYS A C 1
ATOM 1504 O O . LYS A 1 195 ? -8.098 -1.368 25.928 1.00 91.81 195 LYS A O 1
ATOM 1509 N N . ILE A 1 196 ? -9.197 -1.807 24.023 1.00 94.12 196 ILE A N 1
ATOM 1510 C CA . ILE A 1 196 ? -8.028 -2.276 23.284 1.00 94.12 196 ILE A CA 1
ATOM 1511 C C . ILE A 1 196 ? -7.734 -1.246 22.202 1.00 94.12 196 ILE A C 1
ATOM 1513 O O . ILE A 1 196 ? -8.576 -1.043 21.321 1.00 94.12 196 ILE A O 1
ATOM 1517 N N . SER A 1 197 ? -6.572 -0.605 22.281 1.00 95.25 197 SER A N 1
ATOM 1518 C CA . SER A 1 197 ? -6.124 0.387 21.301 1.00 95.25 197 SER A CA 1
ATOM 1519 C C . SER A 1 197 ? -5.603 -0.273 20.015 1.00 95.25 197 SER A C 1
ATOM 1521 O O . SER A 1 197 ? -5.321 -1.477 19.976 1.00 95.25 197 SER A O 1
ATOM 1523 N N . TRP A 1 198 ? -5.425 0.496 18.938 1.00 96.12 198 TRP A N 1
ATOM 1524 C CA . TRP A 1 198 ? -4.805 -0.026 17.716 1.00 96.12 198 TRP A CA 1
ATOM 1525 C C . TRP A 1 198 ? -3.333 -0.381 17.923 1.00 96.12 198 TRP A C 1
ATOM 1527 O O . TRP A 1 198 ? -2.858 -1.376 17.375 1.00 96.12 198 TRP A O 1
ATOM 1537 N N . SER A 1 199 ? -2.622 0.381 18.753 1.00 94.19 199 SER A N 1
ATOM 1538 C CA . SER A 1 199 ? -1.249 0.072 19.158 1.00 94.19 199 SER A CA 1
ATOM 1539 C C . SER A 1 199 ? -1.147 -1.234 19.950 1.00 94.19 199 SER A C 1
ATOM 1541 O O . SER A 1 199 ? -0.199 -1.987 19.738 1.00 94.19 199 SER A O 1
ATOM 1543 N N . GLU A 1 200 ? -2.124 -1.568 20.797 1.00 94.69 200 GLU A N 1
ATOM 1544 C CA . GLU A 1 200 ? -2.178 -2.857 21.502 1.00 94.69 200 GLU A CA 1
ATOM 1545 C C . GLU A 1 200 ? -2.494 -4.019 20.555 1.00 94.69 200 GLU A C 1
ATOM 1547 O O . GLU A 1 200 ? -1.857 -5.072 20.642 1.00 94.69 200 GLU A O 1
ATOM 1552 N N . ARG A 1 201 ? -3.407 -3.820 19.591 1.00 95.44 201 ARG A N 1
ATOM 1553 C CA . ARG A 1 201 ? -3.657 -4.802 18.516 1.00 95.44 201 ARG A CA 1
ATOM 1554 C C . ARG A 1 201 ? -2.395 -5.063 17.698 1.00 95.44 201 ARG A C 1
ATOM 1556 O O . ARG A 1 201 ? -2.057 -6.216 17.435 1.00 95.44 201 ARG A O 1
ATOM 1563 N N . PHE A 1 202 ? -1.683 -4.004 17.319 1.00 94.81 202 PHE A N 1
ATOM 1564 C CA . PHE A 1 202 ? -0.445 -4.122 16.558 1.00 94.81 202 PHE A CA 1
ATOM 1565 C C . PHE A 1 202 ? 0.683 -4.750 17.387 1.00 94.81 202 PHE A C 1
ATOM 1567 O O . PHE A 1 202 ? 1.428 -5.587 16.885 1.00 94.81 202 PHE A O 1
ATOM 1574 N N . ALA A 1 203 ? 0.791 -4.424 18.676 1.00 91.19 203 ALA A N 1
ATOM 1575 C CA . ALA A 1 203 ? 1.752 -5.074 19.562 1.00 91.19 203 ALA A CA 1
ATOM 1576 C C . ALA A 1 203 ? 1.510 -6.589 19.627 1.00 91.19 203 ALA A C 1
ATOM 1578 O O . ALA A 1 203 ? 2.459 -7.355 19.466 1.00 91.19 203 ALA A O 1
ATOM 1579 N N . HIS A 1 204 ? 0.252 -7.019 19.767 1.00 94.06 204 HIS A N 1
ATOM 1580 C CA . HIS A 1 204 ? -0.111 -8.437 19.776 1.00 94.06 204 HIS A CA 1
ATOM 1581 C C . HIS A 1 204 ? 0.187 -9.141 18.442 1.00 94.06 204 HIS A C 1
ATOM 1583 O O . HIS A 1 204 ? 0.689 -10.265 18.427 1.00 94.06 204 HIS A O 1
ATOM 1589 N N . LEU A 1 205 ? -0.039 -8.464 17.309 1.00 92.56 205 LEU A N 1
ATOM 1590 C CA . LEU A 1 205 ? 0.400 -8.942 15.994 1.00 92.56 205 LEU A CA 1
ATOM 1591 C C . LEU A 1 205 ? 1.902 -9.291 16.000 1.00 92.56 205 LEU A C 1
ATOM 1593 O O . LEU A 1 205 ? 2.281 -10.380 15.552 1.00 92.56 205 LEU A O 1
ATOM 1597 N N . MET A 1 206 ? 2.731 -8.419 16.580 1.00 88.25 206 MET A N 1
ATOM 1598 C CA . MET A 1 206 ? 4.196 -8.520 16.582 1.00 88.25 206 MET A CA 1
ATOM 1599 C C . MET A 1 206 ? 4.798 -9.531 17.577 1.00 88.25 206 MET A C 1
ATOM 1601 O O . MET A 1 206 ? 5.990 -9.835 17.456 1.00 88.25 206 MET A O 1
ATOM 1605 N N . GLU A 1 207 ? 4.042 -10.043 18.556 1.00 86.62 207 GLU A N 1
ATOM 1606 C CA . GLU A 1 207 ? 4.586 -10.862 19.659 1.00 86.62 207 GLU A CA 1
ATOM 1607 C C . GLU A 1 207 ? 5.281 -12.150 19.175 1.00 86.62 207 GLU A C 1
ATOM 1609 O O . GLU A 1 207 ? 6.369 -12.463 19.655 1.00 86.62 207 GLU A O 1
ATOM 1614 N N . ASP A 1 208 ? 4.743 -12.814 18.147 1.00 71.50 208 ASP A N 1
ATOM 1615 C CA . ASP A 1 208 ? 5.228 -14.122 17.676 1.00 71.50 208 ASP A CA 1
ATOM 1616 C C . ASP A 1 208 ? 5.389 -14.195 16.148 1.00 71.50 208 ASP A C 1
ATOM 1618 O O . ASP A 1 208 ? 5.196 -15.256 15.548 1.00 71.50 208 ASP A O 1
ATOM 1622 N N . GLN A 1 209 ? 5.545 -13.061 15.450 1.00 65.94 209 GLN A N 1
ATOM 1623 C CA . GLN A 1 209 ? 5.542 -13.082 13.978 1.00 65.94 209 GLN A CA 1
ATOM 1624 C C . GLN A 1 209 ? 6.775 -13.847 13.466 1.00 65.94 209 GLN A C 1
ATOM 1626 O O . GLN A 1 209 ? 7.897 -13.552 13.896 1.00 65.94 209 GLN A O 1
ATOM 1631 N N . PRO A 1 210 ? 6.590 -14.847 12.583 1.00 59.19 210 PRO A N 1
ATOM 1632 C CA . PRO A 1 210 ? 7.680 -15.379 11.776 1.00 59.19 210 PRO A CA 1
ATOM 1633 C C . PRO A 1 210 ? 8.352 -14.235 11.006 1.00 59.19 210 PRO A C 1
ATOM 1635 O O . PRO A 1 210 ? 7.702 -13.252 10.675 1.00 59.19 210 PRO A O 1
ATOM 1638 N N . ASN A 1 211 ? 9.648 -14.349 10.702 1.00 61.09 211 ASN A N 1
ATOM 1639 C CA . ASN A 1 211 ? 10.396 -13.352 9.914 1.00 61.09 211 ASN A CA 1
ATOM 1640 C C . ASN A 1 211 ? 9.978 -13.348 8.418 1.00 61.09 211 ASN A C 1
ATOM 1642 O O . ASN A 1 211 ? 10.844 -13.308 7.546 1.00 61.09 211 ASN A O 1
ATOM 1646 N N . SER A 1 212 ? 8.693 -13.540 8.120 1.00 79.12 212 SER A N 1
ATOM 1647 C CA . SER A 1 212 ? 8.151 -13.783 6.783 1.00 79.12 212 SER A CA 1
ATOM 1648 C C . SER A 1 212 ? 7.695 -12.493 6.093 1.00 79.12 212 SER A C 1
ATOM 1650 O O . SER A 1 212 ? 7.814 -12.409 4.873 1.00 79.12 212 SER A O 1
ATOM 1652 N N . SER A 1 213 ? 7.249 -11.502 6.871 1.00 85.75 213 SER A N 1
ATOM 1653 C CA . SER A 1 213 ? 7.009 -10.126 6.439 1.00 85.75 213 SER A CA 1
ATOM 1654 C C . SER A 1 213 ? 7.366 -9.115 7.540 1.00 85.75 213 SER A C 1
ATOM 1656 O O . SER A 1 213 ? 7.581 -9.490 8.699 1.00 85.75 213 SER A O 1
ATOM 1658 N N . PHE A 1 214 ? 7.445 -7.825 7.195 1.00 86.12 214 PHE A N 1
ATOM 1659 C CA . PHE A 1 214 ? 7.647 -6.730 8.149 1.00 86.12 214 PHE A CA 1
ATOM 1660 C C . PHE A 1 214 ? 6.395 -5.856 8.285 1.00 86.12 214 PHE A C 1
ATOM 1662 O O . PHE A 1 214 ? 6.253 -4.873 7.551 1.00 86.12 214 PHE A O 1
ATOM 1669 N N . PRO A 1 215 ? 5.498 -6.149 9.247 1.00 91.62 215 PRO A N 1
ATOM 1670 C CA . PRO A 1 215 ? 4.327 -5.320 9.471 1.00 91.62 215 PRO A CA 1
ATOM 1671 C C . PRO A 1 215 ? 4.699 -3.877 9.806 1.00 91.62 215 PRO A C 1
ATOM 1673 O O . PRO A 1 215 ? 5.651 -3.618 10.550 1.00 91.62 215 PRO A O 1
ATOM 1676 N N . GLN A 1 216 ? 3.908 -2.932 9.307 1.00 93.12 216 GLN A N 1
ATOM 1677 C CA . GLN A 1 216 ? 4.101 -1.510 9.566 1.00 93.12 216 GLN A CA 1
ATOM 1678 C C . GLN A 1 216 ? 2.966 -0.943 10.413 1.00 93.12 216 GLN A C 1
ATOM 1680 O O . GLN A 1 216 ? 1.817 -1.355 10.288 1.00 93.12 216 GLN A O 1
ATOM 1685 N N . PHE A 1 217 ? 3.303 0.036 11.252 1.00 94.12 217 PHE A N 1
ATOM 1686 C CA . PHE A 1 217 ? 2.363 0.840 12.027 1.00 94.12 217 PHE A CA 1
ATOM 1687 C C . PHE A 1 217 ? 2.808 2.295 11.940 1.00 94.12 217 PHE A C 1
ATOM 1689 O O . PHE A 1 217 ? 3.846 2.666 12.493 1.00 94.12 217 PHE A O 1
ATOM 1696 N N . MET A 1 218 ? 2.053 3.101 11.205 1.00 92.56 218 MET A N 1
ATOM 1697 C CA . MET A 1 218 ? 2.401 4.480 10.877 1.00 92.56 218 MET A CA 1
ATOM 1698 C C . MET A 1 218 ? 1.204 5.370 11.185 1.00 92.56 218 MET A C 1
ATOM 1700 O O . MET A 1 218 ? 0.164 5.246 10.550 1.00 92.56 218 MET A O 1
ATOM 1704 N N . ALA A 1 219 ? 1.334 6.242 12.179 1.00 93.50 219 ALA A N 1
ATOM 1705 C CA . ALA A 1 219 ? 0.301 7.205 12.536 1.00 93.50 219 ALA A CA 1
ATOM 1706 C C . ALA A 1 219 ? 0.694 8.587 12.020 1.00 93.50 219 ALA A C 1
ATOM 1708 O O . ALA A 1 219 ? 1.816 9.044 12.257 1.00 93.50 219 ALA A O 1
ATOM 1709 N N . SER A 1 220 ? -0.231 9.251 11.340 1.00 93.75 220 SER A N 1
ATOM 1710 C CA . SER A 1 220 ? -0.090 10.657 10.995 1.00 93.75 220 SER A CA 1
ATOM 1711 C C . SER A 1 220 ? -0.209 11.546 12.240 1.00 93.75 220 SER A C 1
ATOM 1713 O O . SER A 1 220 ? -0.702 11.131 13.289 1.00 93.75 220 SER A O 1
ATOM 1715 N N . LYS A 1 221 ? 0.263 12.791 12.120 1.00 89.56 221 LYS A N 1
ATOM 1716 C CA . LYS A 1 221 ? 0.470 13.731 13.235 1.00 89.56 221 LYS A CA 1
ATOM 1717 C C . LYS A 1 221 ? -0.747 13.940 14.150 1.00 89.56 221 LYS A C 1
ATOM 1719 O O . LYS A 1 221 ? -0.568 14.080 15.356 1.00 89.56 221 LYS A O 1
ATOM 1724 N N . ASP A 1 222 ? -1.945 13.992 13.579 1.00 92.69 222 ASP A N 1
ATOM 1725 C CA . ASP A 1 222 ? -3.189 14.345 14.270 1.00 92.69 222 ASP A CA 1
ATOM 1726 C C . ASP A 1 222 ? -4.077 13.10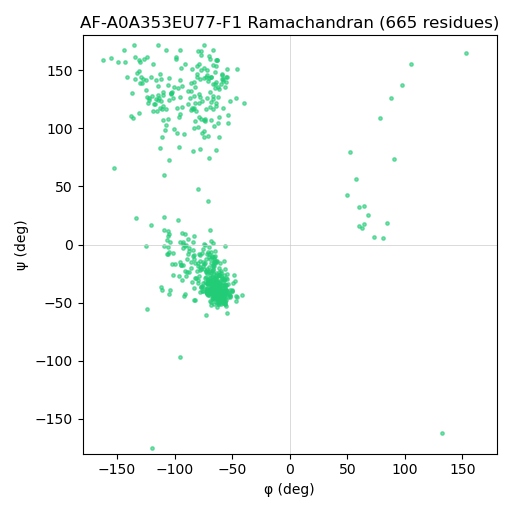8 14.532 1.00 92.69 222 ASP A C 1
ATOM 1728 O O . ASP A 1 222 ? -5.240 13.233 14.928 1.00 92.69 222 ASP A O 1
ATOM 1732 N N . PHE A 1 223 ? -3.560 11.896 14.299 1.00 94.62 223 PHE A N 1
ATOM 1733 C CA . PHE A 1 223 ? -4.242 10.666 14.684 1.00 94.62 223 PHE A CA 1
ATOM 1734 C C . PHE A 1 223 ? -4.081 10.419 16.192 1.00 94.62 223 PHE A C 1
ATOM 1736 O O . PHE A 1 223 ? -2.965 10.357 16.705 1.00 94.62 223 PHE A O 1
ATOM 1743 N N . GLU A 1 224 ? -5.194 10.214 16.897 1.00 92.62 224 GLU A N 1
ATOM 1744 C CA . GLU A 1 224 ? -5.199 9.839 18.314 1.00 92.62 224 GLU A CA 1
ATOM 1745 C C . GLU A 1 224 ? -5.681 8.394 18.437 1.00 92.62 224 GLU A C 1
ATOM 1747 O O . GLU A 1 224 ? -6.810 8.076 18.061 1.00 92.62 224 GLU A O 1
ATOM 1752 N N . ASP A 1 225 ? -4.837 7.514 18.971 1.00 88.81 225 ASP A N 1
ATOM 1753 C CA . ASP A 1 225 ? -5.230 6.131 19.227 1.00 88.81 225 ASP A CA 1
ATOM 1754 C C . ASP A 1 225 ? -6.234 6.058 20.390 1.00 88.81 225 ASP A C 1
ATOM 1756 O O . ASP A 1 225 ? -6.163 6.814 21.362 1.00 88.81 225 ASP A O 1
ATOM 1760 N N . ILE A 1 226 ? -7.199 5.146 20.296 1.00 78.94 226 ILE A N 1
ATOM 1761 C CA . ILE A 1 226 ? -8.295 5.065 21.260 1.00 78.94 226 ILE A CA 1
ATOM 1762 C C . ILE A 1 226 ? -7.785 4.407 22.539 1.00 78.94 226 ILE A C 1
ATOM 1764 O O . ILE A 1 226 ? -7.602 3.196 22.598 1.00 78.94 226 ILE A O 1
ATOM 1768 N N . GLY A 1 227 ? -7.635 5.208 23.587 1.00 62.94 227 GLY A N 1
ATOM 1769 C CA . GLY A 1 227 ? -7.268 4.759 24.926 1.00 62.94 227 GLY A CA 1
ATOM 1770 C C . GLY A 1 227 ? -6.557 5.875 25.679 1.00 62.94 227 GLY A C 1
ATOM 1771 O O . GLY A 1 227 ? -6.130 6.860 25.078 1.00 62.94 227 GLY A O 1
ATOM 1772 N N . LYS A 1 228 ? -6.425 5.770 27.004 1.00 50.06 228 LYS A N 1
ATOM 1773 C CA . LYS A 1 228 ? -5.393 6.578 27.671 1.00 50.06 228 LYS A CA 1
ATOM 1774 C C . LYS A 1 228 ? -4.054 6.129 27.108 1.00 50.06 228 LYS A C 1
ATOM 1776 O O . LYS A 1 228 ? -3.825 4.923 27.022 1.00 50.06 228 LYS A O 1
ATOM 1781 N N . GLU A 1 229 ? -3.166 7.065 26.771 1.00 47.50 229 GLU A N 1
ATOM 1782 C CA . GLU A 1 229 ? -1.777 6.682 26.533 1.00 47.50 229 GLU A CA 1
ATOM 1783 C C . GLU A 1 229 ? -1.349 5.773 27.690 1.00 47.50 229 GLU A C 1
ATOM 1785 O O . GLU A 1 229 ? -1.585 6.130 28.856 1.00 47.50 229 GLU A O 1
ATOM 1790 N N . PRO A 1 230 ? -0.827 4.569 27.409 1.00 42.81 230 PRO A N 1
ATOM 1791 C CA . PRO A 1 230 ? -0.406 3.686 28.472 1.00 42.81 230 PRO A CA 1
ATOM 1792 C C . PRO A 1 230 ? 0.529 4.469 29.393 1.00 42.81 230 PRO A C 1
ATOM 1794 O O . PRO A 1 230 ? 1.534 5.012 28.943 1.00 42.81 230 PRO A O 1
ATOM 1797 N N . THR A 1 231 ? 0.209 4.547 30.689 1.00 40.56 231 THR A N 1
ATOM 1798 C CA . THR A 1 231 ? 1.091 5.189 31.686 1.00 40.56 231 THR A CA 1
ATOM 1799 C C . THR A 1 231 ? 2.451 4.486 31.768 1.00 40.56 231 THR A C 1
ATOM 1801 O O . THR A 1 231 ? 3.424 5.049 32.262 1.00 40.56 231 THR A O 1
ATOM 1804 N N . HIS A 1 232 ? 2.518 3.270 31.221 1.00 40.66 232 HIS A N 1
ATOM 1805 C CA . HIS A 1 232 ? 3.722 2.608 30.746 1.00 40.66 232 HIS A CA 1
ATOM 1806 C C . HIS A 1 232 ? 3.633 2.467 29.230 1.00 40.66 232 HIS A C 1
ATOM 1808 O O . HIS A 1 232 ? 3.182 1.441 28.720 1.00 40.66 232 HIS A O 1
ATOM 1814 N N . SER A 1 233 ? 3.994 3.526 28.515 1.00 34.16 233 SER A N 1
ATOM 1815 C CA . SER A 1 233 ? 3.960 3.576 27.064 1.00 34.16 233 SER A CA 1
ATOM 1816 C C . SER A 1 233 ? 4.745 2.388 26.486 1.00 34.16 233 SER A C 1
ATOM 1818 O O . SER A 1 233 ? 5.964 2.308 26.590 1.00 34.16 233 SER A O 1
ATOM 1820 N N . PHE A 1 234 ? 4.041 1.444 25.849 1.00 42.78 234 PHE A N 1
ATOM 1821 C CA . PHE A 1 234 ? 4.655 0.525 24.877 1.00 42.78 234 PHE A CA 1
ATOM 1822 C C . PHE A 1 234 ? 5.026 1.248 23.578 1.00 42.78 234 PHE A C 1
ATOM 1824 O O . PHE A 1 234 ? 5.783 0.722 22.764 1.00 42.78 234 PHE A O 1
ATOM 1831 N N . SER A 1 235 ? 4.646 2.521 23.447 1.00 44.12 235 SER A N 1
ATOM 1832 C CA . SER A 1 235 ? 5.597 3.482 22.921 1.00 44.12 235 SER A CA 1
ATOM 1833 C C . SER A 1 235 ? 6.750 3.573 23.918 1.00 44.12 235 SER A C 1
ATOM 1835 O O . SER A 1 235 ? 6.818 4.512 24.709 1.00 44.12 235 SER A O 1
ATOM 1837 N N . LEU A 1 236 ? 7.694 2.627 23.850 1.00 47.25 236 LEU A N 1
ATOM 1838 C CA . LEU A 1 236 ? 9.075 2.992 24.131 1.00 47.25 236 LEU A CA 1
ATOM 1839 C C . LEU A 1 236 ? 9.236 4.364 23.467 1.00 47.25 236 LEU A C 1
ATOM 1841 O O . LEU A 1 236 ? 8.911 4.513 22.277 1.00 47.25 236 LEU A O 1
ATOM 1845 N N . SER A 1 237 ? 9.602 5.383 24.238 1.00 62.72 237 SER A N 1
ATOM 1846 C CA . SER A 1 237 ? 9.985 6.658 23.650 1.00 62.72 237 SER A CA 1
ATOM 1847 C C . SER A 1 237 ? 10.931 6.356 22.492 1.00 62.72 237 SER A C 1
ATOM 1849 O O . SER A 1 237 ? 11.612 5.327 22.473 1.00 62.72 237 SER A O 1
ATOM 1851 N N . ARG A 1 238 ? 10.959 7.210 21.479 1.00 65.94 238 ARG A N 1
ATOM 1852 C CA . ARG A 1 238 ? 11.874 7.044 20.346 1.00 65.94 238 ARG A CA 1
ATOM 1853 C C . ARG A 1 238 ? 13.285 6.603 20.786 1.00 65.94 238 ARG A C 1
ATOM 1855 O O . ARG A 1 238 ? 13.814 5.625 20.263 1.00 65.94 238 ARG A O 1
ATOM 1862 N N . ALA A 1 239 ? 13.801 7.224 21.850 1.00 70.44 239 ALA A N 1
ATOM 1863 C CA . ALA A 1 239 ? 15.051 6.860 22.510 1.00 70.44 239 ALA A CA 1
ATOM 1864 C C . ALA A 1 239 ? 15.066 5.427 23.080 1.00 70.44 239 ALA A C 1
ATOM 1866 O O . ALA A 1 239 ? 16.027 4.684 22.893 1.00 70.44 239 ALA A O 1
ATOM 1867 N N . GLU A 1 240 ? 14.009 4.993 23.762 1.00 73.62 240 GLU A N 1
ATOM 1868 C CA . GLU A 1 240 ? 13.895 3.631 24.284 1.00 73.62 240 GLU A CA 1
ATOM 1869 C C . GLU A 1 240 ? 13.726 2.571 23.180 1.00 73.62 240 GLU A C 1
ATOM 1871 O O . GLU A 1 240 ? 14.212 1.451 23.351 1.00 73.62 240 GLU A O 1
ATOM 1876 N N . ARG A 1 241 ? 13.102 2.900 22.034 1.00 75.56 241 ARG A N 1
ATOM 1877 C CA . ARG A 1 241 ? 13.034 1.993 20.868 1.00 75.56 241 ARG A CA 1
ATOM 1878 C C . ARG A 1 241 ? 14.420 1.785 20.301 1.00 75.56 241 ARG A C 1
ATOM 1880 O O . ARG A 1 241 ? 14.854 0.644 20.188 1.00 75.56 241 ARG A O 1
ATOM 1887 N N . LEU A 1 242 ? 15.140 2.872 20.039 1.00 77.50 242 LEU A N 1
ATOM 1888 C CA . LEU A 1 242 ? 16.525 2.816 19.582 1.00 77.50 242 LEU A CA 1
ATOM 1889 C C . LEU A 1 242 ? 17.411 2.057 20.568 1.00 77.50 242 LEU A C 1
ATOM 1891 O O . LEU A 1 242 ? 18.190 1.201 20.158 1.00 77.50 242 LEU A O 1
ATOM 1895 N N . LYS A 1 243 ? 17.224 2.273 21.874 1.00 83.25 243 LYS A N 1
ATOM 1896 C CA . LYS A 1 243 ? 17.923 1.521 22.921 1.00 83.25 243 LYS A CA 1
ATOM 1897 C C . LYS A 1 243 ? 17.579 0.028 22.898 1.00 83.25 243 LYS A C 1
ATOM 1899 O O . LYS A 1 243 ? 18.466 -0.802 23.076 1.00 83.25 243 LYS A O 1
ATOM 1904 N N . SER A 1 244 ? 16.317 -0.331 22.664 1.00 84.88 244 SER A N 1
ATOM 1905 C CA . SER A 1 244 ? 15.881 -1.728 22.537 1.00 84.88 244 SER A CA 1
ATOM 1906 C C . SER A 1 244 ? 16.479 -2.406 21.303 1.00 84.88 244 SER A C 1
ATOM 1908 O O . SER A 1 244 ? 16.961 -3.536 21.399 1.00 84.88 244 SER A O 1
ATOM 1910 N N . ILE A 1 245 ? 16.484 -1.721 20.156 1.00 82.44 245 ILE A N 1
ATOM 1911 C CA . ILE A 1 245 ? 17.072 -2.233 18.913 1.00 82.44 245 ILE A CA 1
ATOM 1912 C C . ILE A 1 245 ? 18.594 -2.374 19.078 1.00 82.44 245 ILE A C 1
ATOM 1914 O O . ILE A 1 245 ? 19.147 -3.430 18.773 1.00 82.44 245 ILE A O 1
ATOM 1918 N N . ALA A 1 246 ? 19.262 -1.375 19.661 1.00 84.06 246 ALA A N 1
ATOM 1919 C CA . ALA A 1 246 ? 20.684 -1.443 19.984 1.00 84.06 246 ALA A CA 1
ATOM 1920 C C . ALA A 1 246 ? 21.011 -2.624 20.914 1.00 84.06 246 ALA A C 1
ATOM 1922 O O . ALA A 1 246 ? 21.901 -3.412 20.610 1.00 84.06 246 ALA A O 1
ATOM 1923 N N . GLY A 1 247 ? 20.231 -2.830 21.980 1.00 86.94 247 GLY A N 1
ATOM 1924 C CA . GLY A 1 247 ? 20.414 -3.970 22.884 1.00 86.94 247 GLY A CA 1
ATOM 1925 C C . GLY A 1 247 ? 20.220 -5.334 22.206 1.00 86.94 247 GLY A C 1
ATOM 1926 O O . GLY A 1 247 ? 20.812 -6.328 22.630 1.00 86.94 247 GLY A O 1
ATOM 1927 N N . LYS A 1 248 ? 19.422 -5.408 21.131 1.00 88.38 248 LYS A N 1
ATOM 1928 C CA . LYS A 1 248 ? 19.306 -6.617 20.298 1.00 88.38 248 LYS A CA 1
ATOM 1929 C C . LYS A 1 248 ? 20.548 -6.844 19.442 1.00 88.38 248 LYS A C 1
ATOM 1931 O O . LYS A 1 248 ? 20.989 -7.987 19.361 1.00 88.38 248 LYS A O 1
ATOM 1936 N N . LEU A 1 249 ? 21.120 -5.790 18.855 1.00 87.12 249 LEU A N 1
ATOM 1937 C CA . LEU A 1 249 ? 22.385 -5.871 18.112 1.00 87.12 249 LEU A CA 1
ATOM 1938 C C . LEU A 1 249 ? 23.562 -6.269 19.010 1.00 87.12 249 LEU A C 1
ATOM 1940 O O . LEU A 1 249 ? 24.422 -7.035 18.594 1.00 87.12 249 LEU A O 1
ATOM 1944 N N . GLU A 1 250 ? 23.568 -5.818 20.262 1.00 89.12 250 GLU A N 1
ATOM 1945 C CA . GLU A 1 250 ? 24.592 -6.171 21.254 1.00 89.12 250 GLU A CA 1
ATOM 1946 C C . GLU A 1 250 ? 24.429 -7.599 21.814 1.00 89.12 250 GLU A C 1
ATOM 1948 O O . GLU A 1 250 ? 25.248 -8.069 22.606 1.00 89.12 250 GLU A O 1
ATOM 1953 N N . SER A 1 251 ? 23.376 -8.323 21.422 1.00 91.12 251 SER A N 1
ATOM 1954 C CA . SER A 1 251 ? 23.109 -9.662 21.939 1.00 91.12 251 SER A CA 1
ATOM 1955 C C . SER A 1 251 ? 24.102 -10.704 21.419 1.00 91.12 251 SER A C 1
ATOM 1957 O O . SER A 1 251 ? 24.419 -10.760 20.233 1.00 91.12 251 SER A O 1
ATOM 1959 N N . ALA A 1 252 ? 24.519 -11.635 22.280 1.00 89.31 252 ALA A N 1
ATOM 1960 C CA . ALA A 1 252 ? 25.295 -12.804 21.857 1.00 89.31 252 ALA A CA 1
ATOM 1961 C C . ALA A 1 252 ? 24.489 -13.783 20.971 1.00 89.31 252 ALA A C 1
ATOM 1963 O O . ALA A 1 252 ? 25.085 -14.585 20.255 1.00 89.31 252 ALA A O 1
ATOM 1964 N N . ASP A 1 253 ? 23.154 -13.701 20.982 1.00 90.00 253 ASP A N 1
ATOM 1965 C CA . ASP A 1 253 ? 22.251 -14.559 20.206 1.00 90.00 253 ASP A CA 1
ATOM 1966 C C . ASP A 1 253 ? 22.066 -14.033 18.763 1.00 90.00 253 ASP A C 1
ATOM 1968 O O . ASP A 1 253 ? 21.473 -12.960 18.590 1.00 90.00 253 ASP A O 1
ATOM 1972 N N . PRO A 1 254 ? 22.492 -14.786 17.726 1.00 84.38 254 PRO A N 1
ATOM 1973 C CA . PRO A 1 254 ? 22.345 -14.381 16.327 1.00 84.38 254 PRO A CA 1
ATOM 1974 C C . PRO A 1 254 ? 20.907 -14.051 15.917 1.00 84.38 254 PRO A C 1
ATOM 1976 O O . PRO A 1 254 ? 20.668 -13.108 15.166 1.00 84.38 254 PRO A O 1
ATOM 1979 N N . LYS A 1 255 ? 19.907 -14.756 16.465 1.00 81.25 255 LYS A N 1
ATOM 1980 C CA . LYS A 1 255 ? 18.497 -14.495 16.129 1.00 81.25 255 LYS A CA 1
ATOM 1981 C C . LYS A 1 255 ? 18.039 -13.132 16.636 1.00 81.25 255 LYS A C 1
ATOM 1983 O O . LYS A 1 255 ? 17.257 -12.452 15.971 1.00 81.25 255 LYS A O 1
ATOM 1988 N N . LYS A 1 256 ? 18.521 -12.721 17.813 1.00 85.62 256 LYS A N 1
ATOM 1989 C CA . LYS A 1 256 ? 18.226 -11.396 18.372 1.00 85.62 256 LYS A CA 1
ATOM 1990 C C . LYS A 1 256 ? 18.922 -10.305 17.573 1.00 85.62 256 LYS A C 1
ATOM 1992 O O . LYS A 1 256 ? 18.274 -9.303 17.283 1.00 85.62 256 LYS A O 1
ATOM 1997 N N . ARG A 1 257 ? 20.173 -10.523 17.160 1.00 90.56 257 ARG A N 1
ATOM 1998 C CA . ARG A 1 257 ? 20.899 -9.578 16.303 1.00 90.56 257 ARG A CA 1
ATOM 1999 C C . ARG A 1 257 ? 20.224 -9.401 14.952 1.00 90.56 257 ARG A C 1
ATOM 2001 O O . ARG A 1 257 ? 19.934 -8.269 14.584 1.00 90.56 257 ARG A O 1
ATOM 2008 N N . LEU A 1 258 ? 19.857 -10.497 14.287 1.00 80.62 258 LEU A N 1
ATOM 2009 C CA . LEU A 1 258 ? 19.100 -10.465 13.035 1.00 80.62 258 LEU A CA 1
ATOM 2010 C C . LEU A 1 258 ? 17.783 -9.685 13.185 1.00 80.62 258 LEU A C 1
ATOM 2012 O O . LEU A 1 258 ? 17.483 -8.812 12.376 1.00 80.62 258 LEU A O 1
ATOM 2016 N N . LYS A 1 259 ? 17.034 -9.922 14.273 1.00 79.69 259 LYS A N 1
ATOM 2017 C CA . LYS A 1 259 ? 15.823 -9.145 14.589 1.00 79.69 259 LYS A CA 1
ATOM 2018 C C . LYS A 1 259 ? 16.128 -7.656 14.794 1.00 79.69 259 LYS A C 1
ATOM 2020 O O . LYS A 1 259 ? 15.328 -6.823 14.390 1.00 79.69 259 LYS A O 1
ATOM 2025 N N . GLY A 1 260 ? 17.254 -7.316 15.421 1.00 82.50 260 GLY A N 1
ATOM 2026 C CA . GLY A 1 260 ? 17.708 -5.932 15.581 1.00 82.50 260 GLY A CA 1
ATOM 2027 C C . GLY A 1 260 ? 18.040 -5.256 14.247 1.00 82.50 260 GLY A C 1
ATOM 2028 O O . GLY A 1 260 ? 17.601 -4.133 14.021 1.00 82.50 260 GLY A O 1
ATOM 2029 N N . LEU A 1 261 ? 18.749 -5.944 13.347 1.00 84.00 261 LEU A N 1
ATOM 2030 C CA . LEU A 1 261 ? 19.108 -5.425 12.020 1.00 84.00 261 LEU A CA 1
ATOM 2031 C C . LEU A 1 261 ? 17.860 -5.112 11.189 1.00 84.00 261 LEU A C 1
ATOM 2033 O O . LEU A 1 261 ? 17.704 -3.990 10.716 1.00 84.00 261 LEU A O 1
ATOM 2037 N N . ASN A 1 262 ? 16.919 -6.052 11.119 1.00 74.81 262 ASN A N 1
ATOM 2038 C CA . ASN A 1 262 ? 15.667 -5.847 10.390 1.00 74.81 262 ASN A CA 1
ATOM 2039 C C . ASN A 1 262 ? 14.813 -4.711 10.988 1.00 74.81 262 ASN A C 1
ATOM 2041 O O . ASN A 1 262 ? 14.114 -3.995 10.278 1.00 74.81 262 ASN A O 1
ATOM 2045 N N . GLN A 1 263 ? 14.872 -4.512 12.308 1.00 79.06 263 GLN A N 1
ATOM 2046 C CA . GLN A 1 263 ? 14.171 -3.400 12.954 1.00 79.06 263 GLN A CA 1
ATOM 2047 C C . GLN A 1 263 ? 14.791 -2.033 12.642 1.00 79.06 263 GLN A C 1
ATOM 2049 O O . GLN A 1 263 ? 14.057 -1.049 12.614 1.00 79.06 263 GLN A O 1
ATOM 2054 N N . TYR A 1 264 ? 16.103 -1.956 12.398 1.00 81.06 264 TYR A N 1
ATOM 2055 C CA . TYR A 1 264 ? 16.740 -0.724 11.924 1.00 81.06 264 TYR A CA 1
ATOM 2056 C C . TYR A 1 264 ? 16.265 -0.346 10.517 1.00 81.06 264 TYR A C 1
ATOM 2058 O O . TYR A 1 264 ? 15.984 0.826 10.279 1.00 81.06 264 TYR A O 1
ATOM 2066 N N . GLU A 1 265 ? 16.122 -1.329 9.622 1.00 73.81 265 GLU A N 1
ATOM 2067 C CA . GLU A 1 265 ? 15.624 -1.121 8.256 1.00 73.81 265 GLU A CA 1
ATOM 2068 C C . GLU A 1 265 ? 14.229 -0.483 8.243 1.00 73.81 265 GLU A C 1
ATOM 2070 O O . GLU A 1 265 ? 14.018 0.522 7.572 1.00 73.81 265 GLU A O 1
ATOM 2075 N N . GLY A 1 266 ? 13.296 -1.013 9.039 1.00 66.75 266 GLY A N 1
ATOM 2076 C CA . GLY A 1 266 ? 11.930 -0.488 9.101 1.00 66.75 266 GLY A CA 1
ATOM 2077 C C . GLY A 1 266 ? 11.771 0.831 9.868 1.00 66.75 266 GLY A C 1
ATOM 2078 O O . GLY A 1 266 ? 10.725 1.467 9.757 1.00 66.75 266 GLY A O 1
ATOM 2079 N N . TYR A 1 267 ? 12.763 1.244 10.668 1.00 77.00 267 TYR A N 1
ATOM 2080 C CA . TYR A 1 267 ? 12.660 2.436 11.525 1.00 77.00 267 TYR A CA 1
ATOM 2081 C C . TYR A 1 267 ? 13.461 3.639 11.007 1.00 77.00 267 TYR A C 1
ATOM 2083 O O . TYR A 1 267 ? 13.312 4.732 11.553 1.00 77.00 267 TYR A O 1
ATOM 2091 N N . SER A 1 268 ? 14.292 3.477 9.971 1.00 74.88 268 SER A N 1
ATOM 2092 C CA . SER A 1 268 ? 15.217 4.522 9.503 1.00 74.88 268 SER A CA 1
ATOM 2093 C C . SER A 1 268 ? 14.527 5.850 9.178 1.00 74.88 268 SER A C 1
ATOM 2095 O O . SER A 1 268 ? 15.029 6.897 9.578 1.00 74.88 268 SER A O 1
ATOM 2097 N N . SER A 1 269 ? 13.343 5.818 8.559 1.00 70.69 269 SER A N 1
ATOM 2098 C CA . SER A 1 269 ? 12.585 7.016 8.161 1.0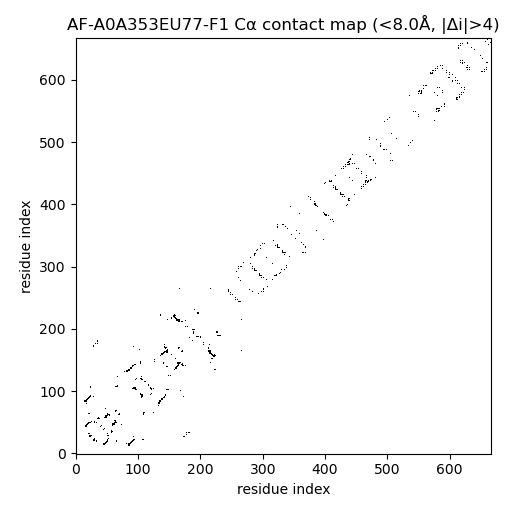0 70.69 269 SER A CA 1
ATOM 2099 C C . SER A 1 269 ? 12.083 7.868 9.334 1.00 70.69 269 SER A C 1
ATOM 2101 O O . SER A 1 269 ? 11.658 9.002 9.142 1.00 70.69 269 SER A O 1
ATOM 2103 N N . ASN A 1 270 ? 12.109 7.326 10.555 1.00 70.56 270 ASN A N 1
ATOM 2104 C CA . ASN A 1 270 ? 11.673 8.008 11.776 1.00 70.56 270 ASN A CA 1
ATOM 2105 C C . ASN A 1 270 ? 12.853 8.447 12.658 1.00 70.56 270 ASN A C 1
ATOM 2107 O O . ASN A 1 270 ? 12.643 8.855 13.804 1.00 70.56 270 ASN A O 1
ATOM 2111 N N . MET A 1 271 ? 14.089 8.311 12.169 1.00 77.25 271 MET A N 1
ATOM 2112 C CA . MET A 1 271 ? 15.300 8.656 12.909 1.00 77.25 271 MET A CA 1
ATOM 2113 C C . MET A 1 271 ? 15.786 10.074 12.597 1.00 77.25 271 MET A C 1
ATOM 2115 O O . MET A 1 271 ? 15.563 10.639 11.533 1.00 77.25 271 MET A O 1
ATOM 2119 N N . GLU A 1 272 ? 16.457 10.675 13.571 1.00 83.94 272 GLU A N 1
ATOM 2120 C CA . GLU A 1 272 ? 17.042 12.006 13.481 1.00 83.94 272 GLU A CA 1
ATOM 2121 C C . GLU A 1 272 ? 18.459 11.810 12.985 1.00 83.94 272 GLU A C 1
ATOM 2123 O O . GLU A 1 272 ? 19.056 10.760 13.213 1.00 83.94 272 GLU A O 1
ATOM 2128 N N . LYS A 1 273 ? 19.036 12.829 12.348 1.00 81.81 273 LYS A N 1
ATOM 2129 C CA . LYS A 1 273 ? 20.370 12.712 11.754 1.00 81.81 273 LYS A CA 1
ATOM 2130 C C . LYS A 1 273 ? 21.392 12.061 12.701 1.00 81.81 273 LYS A C 1
ATOM 2132 O O . LYS A 1 273 ? 22.042 11.106 12.303 1.00 81.81 273 LYS A O 1
ATOM 2137 N N . GLY A 1 274 ? 21.480 12.508 13.958 1.00 84.81 274 GLY A N 1
ATOM 2138 C CA . GLY A 1 274 ? 22.411 11.928 14.936 1.00 84.81 274 GLY A CA 1
ATOM 2139 C C . GLY A 1 274 ? 22.116 10.464 15.300 1.00 84.81 274 GLY A C 1
ATOM 2140 O O . GLY A 1 274 ? 23.041 9.685 15.511 1.00 84.81 274 GLY A O 1
ATOM 2141 N N . GLU A 1 275 ? 20.843 10.065 15.317 1.00 84.31 275 GLU A N 1
ATOM 2142 C CA . GLU A 1 275 ? 20.425 8.681 15.578 1.00 84.31 275 GLU A CA 1
ATOM 2143 C C . GLU A 1 275 ? 20.768 7.767 14.396 1.00 84.31 275 GLU A C 1
ATOM 2145 O O . GLU A 1 275 ? 21.211 6.638 14.599 1.00 84.31 275 GLU A O 1
ATOM 2150 N N . ILE A 1 276 ? 20.609 8.264 13.165 1.00 82.75 276 ILE A N 1
ATOM 2151 C CA . ILE A 1 276 ? 20.990 7.542 11.947 1.00 82.75 276 ILE A CA 1
ATOM 2152 C C . ILE A 1 276 ? 22.507 7.341 11.917 1.00 82.75 276 ILE A C 1
ATOM 2154 O O . ILE A 1 276 ? 22.978 6.248 11.617 1.00 82.75 276 ILE A O 1
ATOM 2158 N N . GLU A 1 277 ? 23.287 8.366 12.267 1.00 84.38 277 GLU A N 1
ATOM 2159 C CA . GLU A 1 277 ? 24.748 8.264 12.331 1.00 84.38 277 GLU A CA 1
ATOM 2160 C C . GLU A 1 277 ? 25.196 7.201 13.354 1.00 84.38 277 GLU A C 1
ATOM 2162 O O . GLU A 1 277 ? 26.062 6.378 13.047 1.00 84.38 277 GLU A O 1
ATOM 2167 N N . GLU A 1 278 ? 24.570 7.149 14.536 1.00 85.69 278 GLU A N 1
ATOM 2168 C CA . GLU A 1 278 ? 24.821 6.103 15.540 1.00 85.69 278 GLU A CA 1
ATOM 2169 C C . GLU A 1 278 ? 24.396 4.709 15.043 1.00 85.69 278 GLU A C 1
ATOM 2171 O O . GLU A 1 278 ? 25.127 3.724 15.207 1.00 85.69 278 GLU A O 1
ATOM 2176 N N . ALA A 1 279 ? 23.228 4.622 14.405 1.00 84.88 279 ALA A N 1
ATOM 2177 C CA . ALA A 1 279 ? 22.699 3.397 13.821 1.00 84.88 279 ALA A CA 1
ATOM 2178 C C . ALA A 1 279 ? 23.633 2.827 12.747 1.00 84.88 279 ALA A C 1
ATOM 2180 O O . ALA A 1 279 ? 23.926 1.633 12.765 1.00 84.88 279 ALA A O 1
ATOM 2181 N N . LEU A 1 280 ? 24.160 3.674 11.858 1.00 84.25 280 LEU A N 1
ATOM 2182 C CA . LEU A 1 280 ? 25.098 3.276 10.808 1.00 84.25 280 LEU A CA 1
ATOM 2183 C C . LEU A 1 280 ? 26.373 2.669 11.391 1.00 84.25 280 LEU A C 1
ATOM 2185 O O . LEU A 1 280 ? 26.849 1.657 10.883 1.00 84.25 280 LEU A O 1
ATOM 2189 N N . VAL A 1 281 ? 26.900 3.217 12.491 1.00 86.31 281 VAL A N 1
ATOM 2190 C CA . VAL A 1 281 ? 28.061 2.629 13.179 1.00 86.31 281 VAL A CA 1
ATOM 2191 C C . VAL A 1 281 ? 27.725 1.240 13.725 1.00 86.31 281 VAL A C 1
ATOM 2193 O O . VAL A 1 281 ? 28.489 0.298 13.514 1.00 86.31 281 VAL A O 1
ATOM 2196 N N . LYS A 1 282 ? 26.575 1.090 14.392 1.00 87.25 282 LYS A N 1
ATOM 2197 C CA . LYS A 1 282 ? 26.151 -0.184 14.997 1.00 87.25 282 LYS A CA 1
ATOM 2198 C C . LYS A 1 282 ? 25.849 -1.260 13.954 1.00 87.25 282 LYS A C 1
ATOM 2200 O O . LYS A 1 282 ? 26.293 -2.395 14.106 1.00 87.25 282 LYS A O 1
ATOM 2205 N N . VAL A 1 283 ? 25.135 -0.909 12.885 1.00 85.81 283 VAL A N 1
ATOM 2206 C CA . VAL A 1 283 ? 24.822 -1.812 11.767 1.00 85.81 283 VAL A CA 1
ATOM 2207 C C . VAL A 1 283 ? 26.083 -2.144 10.967 1.00 85.81 283 VAL A C 1
ATOM 2209 O O . VAL A 1 283 ? 26.274 -3.294 10.576 1.00 85.81 283 VAL A O 1
ATOM 2212 N N . GLY A 1 284 ? 26.985 -1.176 10.777 1.00 85.19 284 GLY A N 1
ATOM 2213 C CA . GLY A 1 284 ? 28.220 -1.337 10.007 1.00 85.19 284 GLY A CA 1
ATOM 2214 C C . GLY A 1 284 ? 29.133 -2.460 10.512 1.00 85.19 284 GLY A C 1
ATOM 2215 O O . GLY A 1 284 ? 29.807 -3.104 9.709 1.00 85.19 284 GLY A O 1
ATOM 2216 N N . ILE A 1 285 ? 29.104 -2.763 11.815 1.00 88.25 285 ILE A N 1
ATOM 2217 C CA . ILE A 1 285 ? 29.848 -3.884 12.418 1.00 88.25 285 ILE A CA 1
ATOM 2218 C C . ILE A 1 285 ? 29.417 -5.233 11.817 1.00 88.25 285 ILE A C 1
ATOM 2220 O O . ILE A 1 285 ? 30.241 -6.132 11.663 1.00 88.25 285 ILE A O 1
ATOM 2224 N N . PHE A 1 286 ? 28.147 -5.373 11.432 1.00 90.38 286 PHE A N 1
ATOM 2225 C CA . PHE A 1 286 ? 27.583 -6.623 10.918 1.00 90.38 286 PHE A CA 1
ATOM 2226 C C . PHE A 1 286 ? 27.820 -6.847 9.425 1.00 90.38 286 PHE A C 1
ATOM 2228 O O . PHE A 1 286 ? 27.625 -7.963 8.948 1.00 90.38 286 PHE A O 1
ATOM 2235 N N . LEU A 1 287 ? 28.319 -5.846 8.692 1.00 88.31 287 LEU A N 1
ATOM 2236 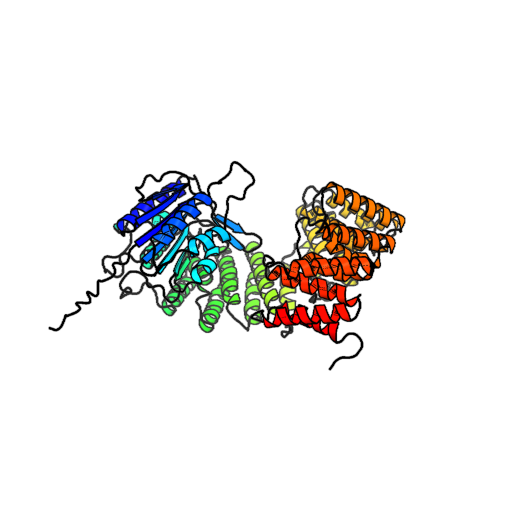C CA . LEU A 1 287 ? 28.675 -5.990 7.273 1.00 88.31 287 LEU A CA 1
ATOM 2237 C C . LEU A 1 287 ? 29.786 -7.030 7.040 1.00 88.31 287 LEU A C 1
ATOM 2239 O O . LEU A 1 287 ? 29.934 -7.538 5.930 1.00 88.31 287 LEU A O 1
ATOM 2243 N N . SER A 1 288 ? 30.560 -7.352 8.080 1.00 88.50 288 SER A N 1
ATOM 2244 C CA . SER A 1 288 ? 31.596 -8.388 8.082 1.00 88.50 288 SER A CA 1
ATOM 2245 C C . SER A 1 288 ? 31.228 -9.625 8.915 1.00 88.50 288 SER A C 1
ATOM 2247 O O . SER A 1 288 ? 32.110 -10.451 9.180 1.00 88.50 288 SER A O 1
ATOM 2249 N N . SER A 1 289 ? 29.956 -9.773 9.327 1.00 91.25 289 SER A N 1
ATOM 2250 C CA . SER A 1 289 ? 29.492 -10.987 10.019 1.00 91.25 289 SER A CA 1
ATOM 2251 C C . SER A 1 289 ? 29.814 -12.218 9.174 1.00 91.25 289 SER A C 1
ATOM 2253 O O . SER A 1 289 ? 29.775 -12.157 7.954 1.00 91.25 289 SER A O 1
ATOM 2255 N N . GLN A 1 290 ? 30.168 -13.332 9.815 1.00 92.62 290 GLN A N 1
ATOM 2256 C CA . GLN A 1 290 ? 30.368 -14.606 9.115 1.00 92.62 290 GLN A CA 1
ATOM 2257 C C . GLN A 1 290 ? 29.037 -15.312 8.822 1.00 92.62 290 GLN A C 1
ATOM 2259 O O . GLN A 1 290 ? 29.010 -16.244 8.020 1.00 92.62 290 GLN A O 1
ATOM 2264 N N . ASP A 1 291 ? 27.950 -14.894 9.480 1.00 92.75 291 ASP A N 1
ATOM 2265 C CA . ASP A 1 291 ? 26.602 -15.369 9.188 1.00 92.75 291 ASP A CA 1
ATOM 2266 C C . ASP A 1 291 ? 26.041 -14.595 7.980 1.00 92.75 291 ASP A C 1
ATOM 2268 O O . ASP A 1 291 ? 25.803 -13.385 8.085 1.00 92.75 291 ASP A O 1
ATOM 2272 N N . PRO A 1 292 ? 25.781 -15.264 6.839 1.00 89.31 292 PRO A N 1
ATOM 2273 C CA . PRO A 1 292 ? 25.261 -14.601 5.651 1.00 89.31 292 PRO A CA 1
ATOM 2274 C C . PRO A 1 292 ? 23.917 -13.901 5.874 1.00 89.31 292 PRO A C 1
ATOM 2276 O O . PRO A 1 292 ? 23.637 -12.918 5.191 1.00 89.31 292 PRO A O 1
ATOM 2279 N N . GLN A 1 293 ? 23.078 -14.384 6.799 1.00 86.62 293 GLN A N 1
ATOM 2280 C CA . GLN A 1 293 ? 21.778 -13.764 7.073 1.00 86.62 293 GLN A CA 1
ATOM 2281 C C . GLN A 1 293 ? 21.941 -12.437 7.811 1.00 86.62 293 GLN A C 1
ATOM 2283 O O . GLN A 1 293 ? 21.299 -11.454 7.443 1.00 86.62 293 GLN A O 1
ATOM 2288 N N . GLU A 1 294 ? 22.830 -12.386 8.806 1.00 90.44 294 GLU A N 1
ATOM 2289 C CA . GLU A 1 294 ? 23.152 -11.142 9.509 1.00 90.44 294 GLU A CA 1
ATOM 2290 C C . GLU A 1 294 ? 23.827 -10.141 8.572 1.00 90.44 294 GLU A C 1
ATOM 2292 O O . GLU A 1 294 ? 23.432 -8.981 8.538 1.00 90.44 294 GLU A O 1
ATOM 2297 N N . ALA A 1 295 ? 24.800 -10.581 7.770 1.00 90.38 295 ALA A N 1
ATOM 2298 C CA . ALA A 1 295 ? 25.481 -9.692 6.836 1.00 90.38 295 ALA A CA 1
ATOM 2299 C C . ALA A 1 295 ? 24.518 -9.132 5.773 1.00 90.38 295 ALA A C 1
ATOM 2301 O O . ALA A 1 295 ? 24.583 -7.947 5.445 1.00 90.38 295 ALA A O 1
ATOM 2302 N N . LEU A 1 296 ? 23.582 -9.946 5.271 1.00 85.50 296 LEU A N 1
ATOM 2303 C CA . LEU A 1 296 ? 22.573 -9.497 4.309 1.00 85.50 296 LEU A CA 1
ATOM 2304 C C . LEU A 1 296 ? 21.585 -8.496 4.927 1.00 85.50 296 LEU A C 1
ATOM 2306 O O . LEU A 1 296 ? 21.335 -7.448 4.334 1.00 85.50 296 LEU A O 1
ATOM 2310 N N . ALA A 1 297 ? 21.067 -8.788 6.123 1.00 80.69 297 ALA A N 1
ATOM 2311 C CA . ALA A 1 297 ? 20.194 -7.872 6.856 1.00 80.69 297 ALA A CA 1
ATOM 2312 C C . ALA A 1 297 ? 20.909 -6.555 7.190 1.00 80.69 297 ALA A C 1
ATOM 2314 O O . ALA A 1 297 ? 20.325 -5.481 7.076 1.00 80.69 297 ALA A O 1
ATOM 2315 N N . ALA A 1 298 ? 22.199 -6.621 7.533 1.00 89.50 298 ALA A N 1
ATOM 2316 C CA . ALA A 1 298 ? 23.017 -5.441 7.761 1.00 89.50 298 ALA A CA 1
ATOM 2317 C C . ALA A 1 298 ? 23.165 -4.598 6.496 1.00 89.50 298 ALA A C 1
ATOM 2319 O O . ALA A 1 298 ? 22.988 -3.390 6.574 1.00 89.50 298 ALA A O 1
ATOM 2320 N N . VAL A 1 299 ? 23.421 -5.202 5.331 1.00 88.50 299 VAL A N 1
ATOM 2321 C CA . VAL A 1 299 ? 23.491 -4.469 4.054 1.00 88.50 299 VAL A CA 1
ATOM 2322 C C . VAL A 1 299 ? 22.182 -3.725 3.760 1.00 88.50 299 VAL A C 1
ATOM 2324 O O . VAL A 1 299 ? 22.228 -2.562 3.354 1.00 88.50 299 VAL A O 1
ATOM 2327 N N . ASN A 1 300 ? 21.029 -4.358 3.987 1.00 83.06 300 ASN A N 1
ATOM 2328 C CA . ASN A 1 300 ? 19.723 -3.737 3.750 1.00 83.06 300 ASN A CA 1
ATOM 2329 C C . ASN A 1 300 ? 19.445 -2.594 4.736 1.00 83.06 300 ASN A C 1
ATOM 2331 O O . ASN A 1 300 ? 19.207 -1.464 4.310 1.00 83.06 300 ASN A O 1
ATOM 2335 N N . ALA A 1 301 ? 19.584 -2.849 6.040 1.00 80.94 301 ALA A N 1
ATOM 2336 C CA . ALA A 1 301 ? 19.400 -1.836 7.076 1.00 80.94 301 ALA A CA 1
ATOM 2337 C C . ALA A 1 301 ? 20.341 -0.638 6.883 1.00 80.94 301 ALA A C 1
ATOM 2339 O O . ALA A 1 301 ? 19.930 0.514 7.009 1.00 80.94 301 ALA A O 1
ATOM 2340 N N . TYR A 1 302 ? 21.598 -0.906 6.522 1.00 85.38 302 TYR A N 1
ATOM 2341 C CA . TYR A 1 302 ? 22.597 0.119 6.247 1.00 85.38 302 TYR A CA 1
ATOM 2342 C C . TYR A 1 302 ? 22.203 0.994 5.054 1.00 85.38 302 TYR A C 1
ATOM 2344 O O . TYR A 1 302 ? 22.355 2.213 5.105 1.00 85.38 302 TYR A O 1
ATOM 2352 N N . SER A 1 303 ? 21.664 0.387 3.993 1.00 80.56 303 SER A N 1
ATOM 2353 C CA . SER A 1 303 ? 21.163 1.113 2.826 1.00 80.56 303 SER A CA 1
ATOM 2354 C C . SER A 1 303 ? 19.985 2.021 3.185 1.00 80.56 303 SER A C 1
ATOM 2356 O O . SER A 1 303 ? 20.001 3.200 2.840 1.00 80.56 303 SER A O 1
ATOM 2358 N N . SER A 1 304 ? 19.000 1.517 3.930 1.00 77.50 304 SER A N 1
ATOM 2359 C CA . SER A 1 304 ? 17.826 2.303 4.335 1.00 77.50 304 SER A CA 1
ATOM 2360 C C . SER A 1 304 ? 18.195 3.488 5.231 1.00 77.50 304 SER A C 1
ATOM 2362 O O . SER A 1 304 ? 17.695 4.590 5.031 1.00 77.50 304 SER A O 1
ATOM 2364 N N . LEU A 1 305 ? 19.138 3.305 6.163 1.00 80.69 305 LEU A N 1
ATOM 2365 C CA . LEU A 1 305 ? 19.678 4.394 6.989 1.00 80.69 305 LEU A CA 1
ATOM 2366 C C . LEU A 1 305 ? 20.429 5.443 6.151 1.00 80.69 305 LEU A C 1
ATOM 2368 O O . LEU A 1 305 ? 20.324 6.643 6.391 1.00 80.69 305 LEU A O 1
ATOM 2372 N N . MET A 1 306 ? 21.172 5.000 5.140 1.00 80.69 306 MET A N 1
ATOM 2373 C CA . MET A 1 306 ? 21.956 5.861 4.256 1.00 80.69 306 MET A CA 1
ATOM 2374 C C . MET A 1 306 ? 21.120 6.817 3.403 1.00 80.69 306 MET A C 1
ATOM 2376 O O . MET A 1 306 ? 21.551 7.946 3.150 1.00 80.69 306 MET A O 1
ATOM 2380 N N . PHE A 1 307 ? 19.940 6.384 2.953 1.00 76.69 307 PHE A N 1
ATOM 2381 C CA . PHE A 1 307 ? 19.055 7.223 2.142 1.00 76.69 307 PHE A CA 1
ATOM 2382 C C . PHE A 1 307 ? 18.582 8.475 2.893 1.00 76.69 307 PHE A C 1
ATOM 2384 O O . PHE A 1 307 ? 18.446 9.537 2.278 1.00 76.69 307 PHE A O 1
ATOM 2391 N N . GLU A 1 308 ? 18.443 8.377 4.215 1.00 79.56 308 GLU A N 1
ATOM 2392 C CA . GLU A 1 308 ? 17.943 9.451 5.075 1.00 79.56 308 GLU A CA 1
ATOM 2393 C C . GLU A 1 308 ? 18.991 10.545 5.366 1.00 79.56 308 GLU A C 1
ATOM 2395 O O . GLU A 1 308 ? 18.639 11.693 5.653 1.00 79.56 308 GLU A O 1
ATOM 2400 N N . ILE A 1 309 ? 20.298 10.261 5.241 1.00 75.88 309 ILE A N 1
ATOM 2401 C CA . ILE A 1 309 ? 21.337 11.280 5.465 1.00 75.88 309 ILE A CA 1
ATOM 2402 C C . ILE A 1 309 ? 21.601 12.092 4.186 1.00 75.88 309 ILE A C 1
ATOM 2404 O O . ILE A 1 309 ? 22.134 11.610 3.178 1.00 75.88 309 ILE A O 1
ATOM 2408 N N . LYS A 1 310 ? 21.299 13.394 4.257 1.00 70.44 310 LYS A N 1
ATOM 2409 C CA . LYS A 1 310 ? 21.795 14.403 3.309 1.00 70.44 310 LYS A CA 1
ATOM 2410 C C . LYS A 1 310 ? 23.213 14.840 3.728 1.00 70.44 310 LYS A C 1
ATOM 2412 O O . LYS A 1 310 ? 23.378 15.564 4.709 1.00 70.44 310 LYS A O 1
ATOM 2417 N N . GLY A 1 311 ? 24.230 14.386 2.987 1.00 62.34 311 GLY A N 1
ATOM 2418 C CA . GLY A 1 311 ? 25.662 14.658 3.232 1.00 62.34 311 GLY A CA 1
ATOM 2419 C C . GLY A 1 311 ? 26.426 13.462 3.827 1.00 62.34 311 GLY A C 1
ATOM 2420 O O . GLY A 1 311 ? 25.825 12.585 4.426 1.00 62.34 311 GLY A O 1
ATOM 2421 N N . ASN A 1 312 ? 27.750 13.392 3.639 1.00 63.91 312 ASN A N 1
ATOM 2422 C CA . ASN A 1 312 ? 28.632 12.293 4.099 1.00 63.91 312 ASN A CA 1
ATOM 2423 C C . ASN A 1 312 ? 28.364 10.889 3.517 1.00 63.91 312 ASN A C 1
ATOM 2425 O O . ASN A 1 312 ? 28.937 9.912 4.002 1.00 63.91 312 ASN A O 1
ATOM 2429 N N . ARG A 1 313 ? 27.567 10.770 2.446 1.00 70.69 313 ARG A N 1
ATOM 2430 C CA . ARG A 1 313 ? 27.278 9.484 1.777 1.00 70.69 313 ARG A CA 1
ATOM 2431 C C . ARG A 1 313 ? 28.547 8.725 1.382 1.00 70.69 313 ARG A C 1
ATOM 2433 O O . ARG A 1 313 ? 28.589 7.507 1.513 1.00 70.69 313 ARG A O 1
ATOM 2440 N N . ASP A 1 314 ? 29.611 9.433 1.009 1.00 65.81 314 ASP A N 1
ATOM 2441 C CA . ASP A 1 314 ? 30.900 8.826 0.660 1.00 65.81 314 ASP A CA 1
ATOM 2442 C C . ASP A 1 314 ? 31.516 8.046 1.833 1.00 65.81 314 ASP A C 1
ATOM 2444 O O . ASP A 1 314 ? 32.012 6.934 1.656 1.00 65.81 314 ASP A O 1
ATOM 2448 N N . ILE A 1 315 ? 31.436 8.587 3.057 1.00 68.94 315 ILE A N 1
ATOM 2449 C CA . ILE A 1 315 ? 32.015 7.971 4.262 1.00 68.94 315 ILE A CA 1
ATOM 2450 C C . ILE A 1 315 ? 31.368 6.618 4.537 1.00 68.94 315 ILE A C 1
ATOM 2452 O O . ILE A 1 315 ? 32.052 5.653 4.872 1.00 68.94 315 ILE A O 1
ATOM 2456 N N . TYR A 1 316 ? 30.058 6.555 4.371 1.00 69.50 316 TYR A N 1
ATOM 2457 C CA . TYR A 1 316 ? 29.263 5.383 4.681 1.00 69.50 316 TYR A CA 1
ATOM 2458 C C . TYR A 1 316 ? 29.237 4.376 3.523 1.00 69.50 316 TYR A C 1
ATOM 2460 O O . TYR A 1 316 ? 29.308 3.168 3.742 1.00 69.50 316 TYR A O 1
ATOM 2468 N N . ALA A 1 317 ? 29.300 4.844 2.273 1.00 71.44 317 ALA A N 1
ATOM 2469 C CA . ALA A 1 317 ? 29.536 3.980 1.120 1.00 71.44 317 ALA A CA 1
ATOM 2470 C C . ALA A 1 317 ? 30.852 3.185 1.270 1.00 71.44 317 ALA A C 1
ATOM 2472 O O . ALA A 1 317 ? 30.929 2.032 0.842 1.00 71.44 317 ALA A O 1
ATOM 2473 N N . ARG A 1 318 ? 31.876 3.739 1.945 1.00 74.50 318 ARG A N 1
ATOM 2474 C CA . ARG A 1 318 ? 33.113 2.998 2.271 1.00 74.50 318 ARG A CA 1
ATOM 2475 C C . ARG A 1 318 ? 32.876 1.791 3.178 1.00 74.50 318 ARG A C 1
ATOM 2477 O O . ARG A 1 318 ? 33.562 0.787 3.007 1.00 74.50 318 ARG A O 1
ATOM 2484 N N . GLN A 1 319 ? 31.922 1.846 4.106 1.00 81.50 319 GLN A N 1
ATOM 2485 C CA . GLN A 1 319 ? 31.676 0.732 5.028 1.00 81.50 319 GLN A CA 1
ATOM 2486 C C . GLN A 1 319 ? 31.031 -0.466 4.312 1.00 81.50 319 GLN A C 1
ATOM 2488 O O . GLN A 1 319 ? 31.393 -1.606 4.607 1.00 81.50 319 GLN A O 1
ATOM 2493 N N . LEU A 1 320 ? 30.195 -0.233 3.287 1.00 83.44 320 LEU A N 1
ATOM 2494 C CA . LEU A 1 320 ? 29.625 -1.301 2.445 1.00 83.44 320 LEU A CA 1
ATOM 2495 C C . LEU A 1 320 ? 30.688 -2.148 1.730 1.00 83.44 320 LEU A C 1
ATOM 2497 O O . LEU A 1 320 ? 30.449 -3.325 1.459 1.00 83.44 320 LEU A O 1
ATOM 2501 N N . ARG A 1 321 ? 31.893 -1.613 1.493 1.00 79.75 321 ARG A N 1
ATOM 2502 C CA . ARG A 1 321 ? 32.995 -2.387 0.896 1.00 79.75 321 ARG A CA 1
ATOM 2503 C C . ARG A 1 321 ? 33.466 -3.540 1.771 1.00 79.75 321 ARG A C 1
ATOM 2505 O O . ARG A 1 321 ? 33.994 -4.519 1.248 1.00 79.75 321 ARG A O 1
ATOM 2512 N N . GLY A 1 322 ? 33.263 -3.458 3.088 1.00 80.75 322 GLY A N 1
ATOM 2513 C CA . GLY A 1 322 ? 33.528 -4.580 3.988 1.00 80.75 322 GLY A CA 1
ATOM 2514 C C . GLY A 1 322 ? 32.763 -5.837 3.562 1.00 80.75 322 GLY A C 1
ATOM 2515 O O . GLY A 1 322 ? 33.335 -6.926 3.536 1.00 80.75 322 GLY A O 1
ATOM 2516 N N . ALA A 1 323 ? 31.518 -5.665 3.106 1.00 87.56 323 ALA A N 1
ATOM 2517 C CA . ALA A 1 323 ? 30.667 -6.752 2.634 1.00 87.56 323 ALA A CA 1
ATOM 2518 C C . ALA A 1 323 ? 31.074 -7.295 1.249 1.00 87.56 323 ALA A C 1
ATOM 2520 O O . ALA A 1 323 ? 30.714 -8.421 0.908 1.00 87.56 323 ALA A O 1
ATOM 2521 N N . PHE A 1 324 ? 31.881 -6.572 0.459 1.00 86.81 324 PHE A N 1
ATOM 2522 C CA . PHE A 1 324 ? 32.385 -7.080 -0.830 1.00 86.81 324 PHE A CA 1
ATOM 2523 C C . PHE A 1 324 ? 33.365 -8.242 -0.653 1.00 86.81 324 PHE A C 1
ATOM 2525 O O . PHE A 1 324 ? 33.525 -9.058 -1.556 1.00 86.81 324 PHE A O 1
ATOM 2532 N N . LYS A 1 325 ? 33.994 -8.352 0.522 1.00 85.56 325 LYS A N 1
ATOM 2533 C CA . LYS A 1 325 ? 34.912 -9.447 0.866 1.00 85.56 325 LYS A CA 1
ATOM 2534 C C . LYS A 1 325 ? 34.220 -10.612 1.577 1.00 85.56 325 LYS A C 1
ATOM 2536 O O . LYS A 1 325 ? 34.888 -11.568 1.962 1.00 85.56 325 LYS A O 1
ATOM 2541 N N . HIS A 1 326 ? 32.903 -10.546 1.771 1.00 91.31 326 HIS A N 1
ATOM 2542 C CA . HIS A 1 326 ? 32.151 -11.585 2.468 1.00 91.31 326 HIS A CA 1
ATOM 2543 C C . HIS A 1 326 ? 32.202 -12.918 1.688 1.00 91.31 326 HIS A C 1
ATOM 2545 O O . HIS A 1 326 ? 32.090 -12.884 0.462 1.00 91.31 326 HIS A O 1
ATOM 2551 N N . PRO A 1 327 ? 32.348 -14.098 2.326 1.00 87.81 327 PRO A N 1
ATOM 2552 C CA . PRO A 1 327 ? 32.469 -15.383 1.620 1.00 87.81 327 PRO A CA 1
ATOM 2553 C C . PRO A 1 327 ? 31.196 -15.809 0.864 1.00 87.81 327 PRO A C 1
ATOM 2555 O O . PRO A 1 327 ? 31.289 -16.469 -0.174 1.00 87.81 327 PRO A O 1
ATOM 2558 N N . ASP A 1 328 ? 30.013 -15.383 1.314 1.00 91.25 328 ASP A N 1
ATOM 2559 C CA . ASP A 1 328 ? 28.732 -15.627 0.630 1.00 91.25 328 ASP A CA 1
ATOM 2560 C C . ASP A 1 328 ? 28.499 -14.677 -0.562 1.00 91.25 328 ASP A C 1
ATOM 2562 O O . ASP A 1 328 ? 28.592 -13.455 -0.433 1.00 91.25 328 ASP A O 1
ATOM 2566 N N . GLN A 1 329 ? 28.160 -15.243 -1.725 1.00 85.44 329 GLN A N 1
ATOM 2567 C CA . GLN A 1 329 ? 27.949 -14.497 -2.970 1.00 85.44 329 GLN A CA 1
ATOM 2568 C C . GLN A 1 329 ? 26.729 -13.566 -2.932 1.00 85.44 329 GLN A C 1
ATOM 2570 O O . GLN A 1 329 ? 26.781 -12.488 -3.524 1.00 85.44 329 GLN A O 1
ATOM 2575 N N . LYS A 1 330 ? 25.634 -13.949 -2.263 1.00 77.62 330 LYS A N 1
ATOM 2576 C CA . LYS A 1 330 ? 24.417 -13.126 -2.195 1.00 77.62 330 LYS A CA 1
ATOM 2577 C C . LYS A 1 330 ? 24.677 -11.845 -1.418 1.00 77.62 330 LYS A C 1
ATOM 2579 O O . LYS A 1 330 ? 24.252 -10.785 -1.867 1.00 77.62 330 LYS A O 1
ATOM 2584 N N . VAL A 1 331 ? 25.425 -11.936 -0.318 1.00 84.94 331 VAL A N 1
ATOM 2585 C CA . VAL A 1 331 ? 25.845 -10.766 0.470 1.00 84.94 331 VAL A CA 1
ATOM 2586 C C . VAL A 1 331 ? 26.664 -9.808 -0.393 1.00 84.94 331 VAL A C 1
ATOM 2588 O O . VAL A 1 331 ? 26.336 -8.625 -0.469 1.00 84.94 331 VAL A O 1
ATOM 2591 N N . ARG A 1 332 ? 27.669 -10.320 -1.121 1.00 88.69 332 ARG A N 1
ATOM 2592 C CA . ARG A 1 332 ? 28.501 -9.495 -2.015 1.00 88.69 332 ARG A CA 1
ATOM 2593 C C . ARG A 1 332 ? 27.675 -8.798 -3.099 1.00 88.69 332 ARG A C 1
ATOM 2595 O O . ARG A 1 332 ? 27.835 -7.601 -3.319 1.00 88.69 332 ARG A O 1
ATOM 2602 N N . LEU A 1 333 ? 26.779 -9.535 -3.761 1.00 76.44 333 LEU A N 1
ATOM 2603 C CA . LEU A 1 333 ? 25.924 -8.994 -4.822 1.00 76.44 333 LEU A CA 1
ATOM 2604 C C . LEU A 1 333 ? 24.945 -7.943 -4.294 1.00 76.44 333 LEU A C 1
ATOM 2606 O O . LEU A 1 333 ? 24.770 -6.906 -4.932 1.00 76.44 333 LEU A O 1
ATOM 2610 N N . GLN A 1 334 ? 24.324 -8.184 -3.138 1.00 84.06 334 GLN A N 1
ATOM 2611 C CA . GLN A 1 334 ? 23.420 -7.214 -2.526 1.00 84.06 334 GLN A CA 1
ATOM 2612 C C . GLN A 1 334 ? 24.177 -5.948 -2.113 1.00 84.06 334 GLN A C 1
ATOM 2614 O O . GLN A 1 334 ? 23.729 -4.847 -2.421 1.00 84.06 334 GLN A O 1
ATOM 2619 N N . ALA A 1 335 ? 25.354 -6.088 -1.498 1.00 83.62 335 ALA A N 1
ATOM 2620 C CA . ALA A 1 335 ? 26.188 -4.950 -1.129 1.00 83.62 335 ALA A CA 1
ATOM 2621 C C . ALA A 1 335 ? 26.587 -4.119 -2.356 1.00 83.62 335 ALA A C 1
ATOM 2623 O O . ALA A 1 335 ? 26.497 -2.894 -2.322 1.00 83.62 335 ALA A O 1
ATOM 2624 N N . ALA A 1 336 ? 26.982 -4.771 -3.455 1.00 80.19 336 ALA A N 1
ATOM 2625 C CA . ALA A 1 336 ? 27.342 -4.091 -4.698 1.00 80.19 336 ALA A CA 1
ATOM 2626 C C . ALA A 1 336 ? 26.156 -3.330 -5.310 1.00 80.19 336 ALA A C 1
ATOM 2628 O O . ALA A 1 336 ? 26.316 -2.192 -5.756 1.00 80.19 336 ALA A O 1
ATOM 2629 N N . ARG A 1 337 ? 24.954 -3.922 -5.284 1.00 78.06 337 ARG A N 1
ATOM 2630 C CA . ARG A 1 337 ? 23.717 -3.253 -5.718 1.00 78.06 337 ARG A CA 1
ATOM 2631 C C . ARG A 1 337 ? 23.440 -2.003 -4.892 1.00 78.06 337 ARG A C 1
ATOM 2633 O O . ARG A 1 337 ? 23.269 -0.935 -5.470 1.00 78.06 337 ARG A O 1
ATOM 2640 N N . GLN A 1 338 ? 23.465 -2.110 -3.563 1.00 82.00 338 GLN A N 1
ATOM 2641 C CA . GLN A 1 338 ? 23.194 -0.956 -2.701 1.00 82.00 338 GLN A CA 1
ATOM 2642 C C . GLN A 1 338 ? 24.265 0.128 -2.836 1.00 82.00 338 GLN A C 1
ATOM 2644 O O . GLN A 1 338 ? 23.932 1.306 -2.936 1.00 82.00 338 GLN A O 1
ATOM 2649 N N . TYR A 1 339 ? 25.541 -0.251 -2.950 1.00 82.31 339 TYR A N 1
ATOM 2650 C CA . TYR A 1 339 ? 26.616 0.700 -3.235 1.00 82.31 339 TYR A CA 1
ATOM 2651 C C . TYR A 1 339 ? 26.381 1.448 -4.553 1.00 82.31 339 TYR A C 1
ATOM 2653 O O . TYR A 1 339 ? 26.530 2.665 -4.599 1.00 82.31 339 TYR A O 1
ATOM 2661 N N . THR A 1 340 ? 25.973 0.738 -5.609 1.00 73.56 340 THR A N 1
ATOM 2662 C CA . THR A 1 340 ? 25.686 1.337 -6.923 1.00 73.56 340 THR A CA 1
ATOM 2663 C C . THR A 1 340 ? 24.510 2.306 -6.842 1.00 73.56 340 THR A C 1
ATOM 2665 O O . THR A 1 340 ? 24.612 3.431 -7.328 1.00 73.56 340 THR A O 1
ATOM 2668 N N . ASN A 1 341 ? 23.426 1.918 -6.165 1.00 71.19 341 ASN A N 1
ATOM 2669 C CA . ASN A 1 341 ? 22.270 2.788 -5.942 1.00 71.19 341 ASN A CA 1
ATOM 2670 C C . ASN A 1 341 ? 22.684 4.076 -5.219 1.00 71.19 341 ASN A C 1
ATOM 2672 O O . ASN A 1 341 ? 22.376 5.177 -5.673 1.00 71.19 341 ASN A O 1
ATOM 2676 N N . LEU A 1 342 ? 23.455 3.958 -4.141 1.00 71.31 342 LEU A N 1
ATOM 2677 C CA . LEU A 1 342 ? 23.928 5.106 -3.370 1.00 71.31 342 LEU A CA 1
ATOM 2678 C C . LEU A 1 342 ? 24.854 6.002 -4.186 1.00 71.31 342 LEU A C 1
ATOM 2680 O O . LEU A 1 342 ? 24.678 7.220 -4.200 1.00 71.31 342 LEU A O 1
ATOM 2684 N N . ALA A 1 343 ? 25.787 5.398 -4.917 1.00 68.50 343 ALA A N 1
ATOM 2685 C CA . ALA A 1 343 ? 26.673 6.116 -5.810 1.00 68.50 343 ALA A CA 1
ATOM 2686 C C . ALA A 1 343 ? 25.856 6.909 -6.844 1.00 68.50 343 ALA A C 1
ATOM 2688 O O . ALA A 1 343 ? 26.100 8.103 -6.999 1.00 68.50 343 ALA A O 1
ATOM 2689 N N . SER A 1 344 ? 24.825 6.309 -7.465 1.00 64.06 344 SER A N 1
ATOM 2690 C CA . SER A 1 344 ? 24.002 6.978 -8.494 1.00 64.06 344 SER A CA 1
ATOM 2691 C C . SER A 1 344 ? 23.403 8.288 -7.991 1.00 64.06 344 SER A C 1
ATOM 2693 O O . SER A 1 344 ? 23.480 9.309 -8.668 1.00 64.06 344 SER A O 1
ATOM 2695 N N . THR A 1 345 ? 22.902 8.280 -6.753 1.00 63.38 345 THR A N 1
ATOM 2696 C CA . THR A 1 345 ? 22.290 9.458 -6.131 1.00 63.38 345 THR A CA 1
ATOM 2697 C C . THR A 1 345 ? 23.298 10.535 -5.731 1.00 63.38 345 THR A C 1
ATOM 2699 O O . THR A 1 345 ? 22.923 11.696 -5.591 1.00 63.38 345 THR A O 1
ATOM 2702 N N . ALA A 1 346 ? 24.568 10.178 -5.515 1.00 61.19 346 ALA A N 1
ATOM 2703 C CA . ALA A 1 346 ? 25.629 11.152 -5.273 1.00 61.19 346 ALA A CA 1
ATOM 2704 C C . ALA A 1 346 ? 26.063 11.835 -6.582 1.00 61.19 346 ALA A C 1
ATOM 2706 O O . ALA A 1 346 ? 26.334 13.034 -6.587 1.00 61.19 346 ALA A O 1
ATOM 2707 N N . PHE A 1 347 ? 26.072 11.093 -7.696 1.00 56.53 347 PHE A N 1
ATOM 2708 C CA . PHE A 1 347 ? 26.463 11.594 -9.019 1.00 56.53 347 PHE A CA 1
ATOM 2709 C C . PHE A 1 347 ? 25.399 12.455 -9.712 1.00 56.53 347 PHE A C 1
ATOM 2711 O O . PHE A 1 347 ? 25.747 13.240 -10.590 1.00 56.53 347 PHE A O 1
ATOM 2718 N N . SER A 1 348 ? 24.124 12.354 -9.329 1.00 53.28 348 SER A N 1
ATOM 2719 C CA . SER A 1 348 ? 23.054 13.208 -9.868 1.00 53.28 348 SER A CA 1
ATOM 2720 C C . SER A 1 348 ? 23.089 14.651 -9.339 1.00 53.28 348 SER A C 1
ATOM 2722 O O . SER A 1 348 ? 22.240 15.457 -9.711 1.00 53.28 348 SER A O 1
ATOM 2724 N N . ASN A 1 349 ? 24.039 14.998 -8.460 1.00 50.97 349 ASN A N 1
ATOM 2725 C CA . ASN A 1 349 ? 24.230 16.362 -7.975 1.00 50.97 349 ASN A CA 1
ATOM 2726 C C . ASN A 1 349 ? 25.324 17.080 -8.799 1.00 50.97 349 ASN A C 1
ATOM 2728 O O . ASN A 1 349 ? 26.503 16.759 -8.632 1.00 50.97 349 ASN A O 1
ATOM 2732 N N . PRO A 1 350 ? 24.979 18.078 -9.639 1.00 43.69 350 PRO A N 1
ATOM 2733 C CA . PRO A 1 350 ? 25.929 18.743 -10.540 1.00 43.69 350 PRO A CA 1
ATOM 2734 C C . PRO A 1 350 ? 27.025 19.547 -9.818 1.00 43.69 350 PRO A C 1
ATOM 2736 O O . PRO A 1 350 ? 28.001 19.952 -10.444 1.00 43.69 350 PRO A O 1
ATOM 2739 N N . PHE A 1 351 ? 26.903 19.756 -8.504 1.00 46.00 351 PHE A N 1
ATOM 2740 C CA . PHE A 1 351 ? 27.890 20.466 -7.685 1.00 46.00 351 PHE A CA 1
ATOM 2741 C C . PHE A 1 351 ? 28.886 19.540 -6.973 1.00 46.00 351 PHE A C 1
ATOM 2743 O O . PHE A 1 351 ? 29.728 20.016 -6.210 1.00 46.00 351 PHE A O 1
ATOM 2750 N N . TYR A 1 352 ? 28.802 18.224 -7.192 1.00 49.34 352 TYR A N 1
ATOM 2751 C CA . TYR A 1 352 ? 29.623 17.238 -6.496 1.00 49.34 352 TYR A CA 1
ATOM 2752 C C . TYR A 1 352 ? 30.646 16.607 -7.453 1.00 49.34 352 TYR A C 1
ATOM 2754 O O . TYR A 1 352 ? 30.306 15.798 -8.314 1.00 49.34 352 TYR A O 1
ATOM 2762 N N . SER A 1 353 ? 31.926 16.967 -7.307 1.00 47.00 353 SER A N 1
ATOM 2763 C CA . SER A 1 353 ? 33.017 16.240 -7.970 1.00 47.00 353 SER A CA 1
ATOM 2764 C C . SER A 1 353 ? 33.182 14.886 -7.278 1.00 47.00 353 SER A C 1
ATOM 2766 O O . SER A 1 353 ? 33.389 14.865 -6.063 1.00 47.00 353 SER A O 1
ATOM 2768 N N . PRO A 1 354 ? 33.151 13.754 -7.997 1.00 50.25 354 PRO A N 1
ATOM 2769 C CA . PRO A 1 354 ? 33.347 12.456 -7.373 1.00 50.25 354 PRO A CA 1
ATOM 2770 C C . PRO A 1 354 ? 34.745 12.389 -6.765 1.00 50.25 354 PRO A C 1
ATOM 2772 O O . PRO A 1 354 ? 35.732 12.628 -7.465 1.00 50.25 354 PRO A O 1
ATOM 2775 N N . ALA A 1 355 ? 34.845 12.048 -5.482 1.00 55.69 355 ALA A N 1
ATOM 2776 C CA . ALA A 1 355 ? 36.130 11.717 -4.887 1.00 55.69 355 ALA A CA 1
ATOM 2777 C C . ALA A 1 355 ? 36.755 10.523 -5.639 1.00 55.69 355 ALA A C 1
ATOM 2779 O O . ALA A 1 355 ? 36.051 9.606 -6.073 1.00 55.69 355 ALA A O 1
ATOM 2780 N N . GLU A 1 356 ? 38.085 10.508 -5.760 1.00 51.28 356 GLU A N 1
ATOM 2781 C CA . GLU A 1 356 ? 38.903 9.408 -6.311 1.00 51.28 356 GLU A CA 1
ATOM 2782 C C . GLU A 1 356 ? 38.520 8.034 -5.715 1.00 51.28 356 GLU A C 1
ATOM 2784 O O . GLU A 1 356 ? 38.595 6.985 -6.355 1.00 51.28 356 GLU A O 1
ATOM 2789 N N . GLU A 1 357 ? 37.975 8.064 -4.504 1.00 52.12 357 GLU A N 1
ATOM 2790 C CA . GLU A 1 357 ? 37.499 6.921 -3.748 1.00 52.12 357 GLU A CA 1
ATOM 2791 C C . GLU A 1 357 ? 36.240 6.276 -4.353 1.00 52.12 357 GLU A C 1
ATOM 2793 O O . GLU A 1 357 ? 36.195 5.051 -4.430 1.00 52.12 357 GLU A O 1
ATOM 2798 N N . THR A 1 358 ? 35.249 7.017 -4.864 1.00 53.84 358 THR A N 1
ATOM 2799 C CA . THR A 1 358 ? 34.049 6.416 -5.496 1.00 53.84 358 THR A CA 1
ATOM 2800 C C . THR A 1 358 ? 34.413 5.627 -6.759 1.00 53.84 358 THR A C 1
ATOM 2802 O O . THR A 1 358 ? 33.835 4.573 -7.028 1.00 53.84 358 THR A O 1
ATOM 2805 N N . ARG A 1 359 ? 35.460 6.060 -7.480 1.00 55.47 359 ARG A N 1
ATOM 2806 C CA . ARG A 1 359 ? 36.051 5.299 -8.596 1.00 55.47 359 ARG A CA 1
ATOM 2807 C C . ARG A 1 359 ? 36.711 4.002 -8.117 1.00 55.47 359 ARG A C 1
ATOM 2809 O O . ARG A 1 359 ? 36.521 2.961 -8.737 1.00 55.47 359 ARG A O 1
ATOM 2816 N N . SER A 1 360 ? 37.409 4.034 -6.981 1.00 53.31 360 SER A N 1
ATOM 2817 C CA . SER A 1 360 ? 37.989 2.835 -6.356 1.00 53.31 360 SER A CA 1
ATOM 2818 C C . SER A 1 360 ? 36.926 1.824 -5.895 1.00 53.31 360 SER A C 1
ATOM 2820 O O . SER A 1 360 ? 37.151 0.627 -6.012 1.00 53.31 360 SER A O 1
ATOM 2822 N N . GLY A 1 361 ? 35.756 2.264 -5.423 1.00 54.41 361 GLY A N 1
ATOM 2823 C CA . GLY A 1 361 ? 34.685 1.345 -5.009 1.00 54.41 361 GLY A CA 1
ATOM 2824 C C . GLY A 1 361 ? 34.001 0.652 -6.185 1.00 54.41 361 GLY A C 1
ATOM 2825 O O . GLY A 1 361 ? 33.654 -0.522 -6.091 1.00 54.41 361 GLY A O 1
ATOM 2826 N N . LEU A 1 362 ? 33.877 1.347 -7.318 1.00 56.59 362 LEU A N 1
ATOM 2827 C CA . LEU A 1 362 ? 33.462 0.735 -8.581 1.00 56.59 362 LEU A CA 1
ATOM 2828 C C . LEU A 1 362 ? 34.505 -0.276 -9.083 1.00 56.59 362 LEU A C 1
ATOM 2830 O O . LEU A 1 362 ? 34.122 -1.344 -9.550 1.00 56.59 362 LEU A O 1
ATOM 2834 N N . ALA A 1 363 ? 35.802 0.003 -8.910 1.00 55.12 363 ALA A N 1
ATOM 2835 C CA . ALA A 1 363 ? 36.857 -0.979 -9.166 1.00 55.12 363 ALA A CA 1
ATOM 2836 C C . ALA A 1 363 ? 36.756 -2.201 -8.231 1.00 55.12 363 ALA A C 1
ATOM 2838 O O . ALA A 1 363 ? 36.961 -3.328 -8.674 1.00 55.12 363 ALA A O 1
ATOM 2839 N N . ASP A 1 364 ? 36.344 -2.012 -6.972 1.00 51.47 364 ASP A N 1
ATOM 2840 C CA . ASP A 1 364 ? 36.138 -3.124 -6.040 1.00 51.47 364 ASP A CA 1
ATOM 2841 C C . ASP A 1 364 ? 34.946 -4.027 -6.434 1.00 51.47 364 ASP A C 1
ATOM 2843 O O . ASP A 1 364 ? 34.988 -5.239 -6.224 1.00 51.47 364 ASP A O 1
ATOM 2847 N N . ILE A 1 365 ? 33.898 -3.468 -7.054 1.00 53.84 365 ILE A N 1
ATOM 2848 C CA . ILE A 1 365 ? 32.743 -4.225 -7.582 1.00 53.84 365 ILE A CA 1
ATOM 2849 C C . ILE A 1 365 ? 33.153 -5.133 -8.752 1.00 53.84 365 ILE A C 1
ATOM 2851 O O . ILE A 1 365 ? 32.587 -6.215 -8.926 1.00 53.84 365 ILE A O 1
ATOM 2855 N N . ILE A 1 366 ? 34.176 -4.744 -9.517 1.00 51.88 366 ILE A N 1
ATOM 2856 C CA . ILE A 1 366 ? 34.714 -5.538 -10.632 1.00 51.88 366 ILE A CA 1
ATOM 2857 C C . ILE A 1 366 ? 35.312 -6.867 -10.131 1.00 51.88 366 ILE A C 1
ATOM 2859 O O . ILE A 1 366 ? 35.193 -7.873 -10.828 1.00 51.88 366 ILE A O 1
ATOM 2863 N N . HIS A 1 367 ? 35.823 -6.932 -8.890 1.00 46.94 367 HIS A N 1
ATOM 2864 C CA . HIS A 1 367 ? 36.307 -8.172 -8.254 1.00 46.94 367 HIS A CA 1
ATOM 2865 C C . HIS A 1 367 ? 35.221 -9.238 -8.004 1.00 46.94 367 HIS A C 1
ATOM 2867 O O . HIS A 1 367 ? 35.540 -10.346 -7.574 1.00 46.94 367 HIS A O 1
ATOM 2873 N N . LEU A 1 368 ? 33.943 -8.934 -8.254 1.00 51.56 368 LEU A N 1
ATOM 2874 C CA . LEU A 1 368 ? 32.826 -9.874 -8.111 1.00 51.56 368 LEU A CA 1
ATOM 2875 C C . LEU A 1 368 ? 32.512 -10.658 -9.401 1.00 51.56 368 LEU A C 1
ATOM 2877 O O . LEU A 1 368 ? 31.601 -11.492 -9.400 1.00 51.56 368 LEU A O 1
ATOM 2881 N N . LEU A 1 369 ? 33.244 -10.399 -10.492 1.00 51.31 369 LEU A N 1
ATOM 2882 C CA . LEU A 1 369 ? 33.119 -11.098 -11.775 1.00 51.31 369 LEU A CA 1
ATOM 2883 C C . LEU A 1 369 ? 33.856 -12.461 -11.762 1.00 51.31 369 LEU A C 1
ATOM 2885 O O . LEU A 1 369 ? 34.812 -12.629 -11.011 1.00 51.31 369 LEU A O 1
ATOM 2889 N N . PRO A 1 370 ? 33.444 -13.455 -12.580 1.00 51.56 370 PRO A N 1
ATOM 2890 C CA . PRO A 1 370 ? 34.060 -14.789 -12.593 1.00 51.56 370 PRO A CA 1
ATOM 2891 C C . PRO A 1 370 ? 35.572 -14.775 -12.894 1.00 51.56 370 PRO A C 1
ATOM 2893 O O . PRO A 1 370 ? 36.014 -14.059 -13.792 1.00 51.56 370 PRO A O 1
ATOM 2896 N N . ASP A 1 371 ? 36.329 -15.654 -12.227 1.00 48.38 371 ASP A N 1
ATOM 2897 C CA . ASP A 1 371 ? 37.806 -15.691 -12.163 1.00 48.38 371 ASP A CA 1
ATOM 2898 C C . ASP A 1 371 ? 38.557 -15.571 -13.508 1.00 48.38 371 ASP A C 1
ATOM 2900 O O . ASP A 1 371 ? 39.636 -14.991 -13.567 1.00 48.38 371 ASP A O 1
ATOM 2904 N N . GLY A 1 372 ? 37.996 -16.056 -14.622 1.00 46.66 372 GLY A N 1
ATOM 2905 C CA . GLY A 1 372 ? 38.641 -15.952 -15.942 1.00 46.66 372 GLY A CA 1
ATOM 2906 C C . GLY A 1 372 ? 38.646 -14.540 -16.549 1.00 46.66 372 GLY A C 1
ATOM 2907 O O . GLY A 1 372 ? 39.547 -14.192 -17.305 1.00 46.66 372 GLY A O 1
ATOM 2908 N N . ILE A 1 373 ? 37.658 -13.711 -16.207 1.00 47.97 373 ILE A N 1
ATOM 2909 C CA . ILE A 1 373 ? 37.534 -12.317 -16.671 1.00 47.97 373 ILE A CA 1
ATOM 2910 C C . ILE A 1 373 ? 38.445 -11.391 -15.841 1.00 47.97 373 ILE A C 1
ATOM 2912 O O . ILE A 1 373 ? 38.871 -10.332 -16.304 1.00 47.97 373 ILE A O 1
ATOM 2916 N N . MET A 1 374 ? 38.801 -11.825 -14.629 1.00 45.97 374 MET A N 1
ATOM 2917 C CA . MET A 1 374 ? 39.643 -11.088 -13.690 1.00 45.97 374 MET A CA 1
ATOM 2918 C C . MET A 1 374 ? 41.112 -11.015 -14.111 1.00 45.97 374 MET A C 1
ATOM 2920 O O . MET A 1 374 ? 41.711 -9.946 -14.018 1.00 45.97 374 MET A O 1
ATOM 2924 N N . ASP A 1 375 ? 41.692 -12.092 -14.644 1.00 44.75 375 ASP A N 1
ATOM 2925 C CA . ASP A 1 375 ? 43.102 -12.108 -15.085 1.00 44.75 375 ASP A CA 1
ATOM 2926 C C . ASP A 1 375 ? 43.413 -11.104 -16.210 1.00 44.75 375 ASP A C 1
ATOM 2928 O O . ASP A 1 375 ? 44.558 -10.681 -16.401 1.00 44.75 375 ASP A O 1
ATOM 2932 N N . VAL A 1 376 ? 42.375 -10.737 -16.955 1.00 44.78 376 VAL A N 1
ATOM 2933 C CA . VAL A 1 376 ? 42.375 -9.813 -18.090 1.00 44.78 376 VAL A CA 1
ATOM 2934 C C . VAL A 1 376 ? 42.321 -8.361 -17.613 1.00 44.78 376 VAL A C 1
ATOM 2936 O O . VAL A 1 376 ? 43.129 -7.531 -18.032 1.00 44.78 376 VAL A O 1
ATOM 2939 N N . LEU A 1 377 ? 41.413 -8.066 -16.679 1.00 42.53 377 LEU A N 1
ATOM 2940 C CA . LEU A 1 377 ? 41.200 -6.725 -16.129 1.00 42.53 377 LEU A CA 1
ATOM 2941 C C . LEU A 1 377 ? 42.302 -6.317 -15.133 1.00 42.53 377 LEU A C 1
ATOM 2943 O O . LEU A 1 377 ? 42.716 -5.161 -15.106 1.00 42.53 377 LEU A O 1
ATOM 2947 N N . MET A 1 378 ? 42.855 -7.270 -14.373 1.00 40.34 378 MET A N 1
ATOM 2948 C CA . MET A 1 378 ? 43.891 -7.018 -13.357 1.00 40.34 378 MET A CA 1
ATOM 2949 C C . MET A 1 378 ? 45.262 -6.633 -13.926 1.00 40.34 378 MET A C 1
ATOM 2951 O O . MET A 1 378 ? 46.085 -6.064 -13.212 1.00 40.34 378 MET A O 1
ATOM 2955 N N . LYS A 1 379 ? 45.542 -6.929 -15.200 1.00 45.72 379 LYS A N 1
ATOM 2956 C CA . LYS A 1 379 ? 46.835 -6.600 -15.826 1.00 45.72 379 LYS A CA 1
ATOM 2957 C C . LYS A 1 379 ? 46.919 -5.156 -16.336 1.00 45.72 379 LYS A C 1
ATOM 2959 O O . LYS A 1 379 ? 48.001 -4.766 -16.776 1.00 45.72 379 LYS A O 1
ATOM 2964 N N . ARG A 1 380 ? 45.808 -4.403 -16.345 1.00 43.00 380 ARG A N 1
ATOM 2965 C CA . ARG A 1 380 ? 45.692 -3.087 -17.007 1.00 43.00 380 ARG A CA 1
ATOM 2966 C C . ARG A 1 380 ? 44.631 -2.162 -16.349 1.00 43.00 380 ARG A C 1
ATOM 2968 O O . ARG A 1 380 ? 43.604 -1.874 -16.966 1.00 43.00 380 ARG A O 1
ATOM 2975 N N . PRO A 1 381 ? 44.821 -1.714 -15.093 1.00 41.03 381 PRO A N 1
ATOM 2976 C CA . PRO A 1 381 ? 43.860 -0.865 -14.370 1.00 41.03 381 PRO A CA 1
ATOM 2977 C C . PRO A 1 381 ? 43.631 0.528 -14.993 1.00 41.03 381 PRO A C 1
ATOM 2979 O O . PRO A 1 381 ? 42.653 1.194 -14.664 1.00 41.03 381 PRO A O 1
ATOM 2982 N N . GLU A 1 382 ? 44.494 0.966 -15.912 1.00 42.62 382 GLU A N 1
ATOM 2983 C CA . GLU A 1 382 ? 44.404 2.241 -16.634 1.00 42.62 382 GLU A CA 1
ATOM 2984 C C . GLU A 1 382 ? 43.186 2.380 -17.575 1.00 42.62 382 GLU A C 1
ATOM 2986 O O . GLU A 1 382 ? 42.915 3.473 -18.064 1.00 42.62 382 GLU A O 1
ATOM 2991 N N . PHE A 1 383 ? 42.434 1.303 -17.814 1.00 40.75 383 PHE A N 1
ATOM 2992 C CA . PHE A 1 383 ? 41.328 1.243 -18.780 1.00 40.75 383 PHE A CA 1
ATOM 2993 C C . PHE A 1 383 ? 39.946 1.659 -18.240 1.00 40.75 383 PHE A C 1
ATOM 2995 O O . PHE A 1 383 ? 38.946 1.552 -18.950 1.00 40.75 383 PHE A O 1
ATOM 3002 N N . LEU A 1 384 ? 39.858 2.132 -16.993 1.00 43.03 384 LEU A N 1
ATOM 3003 C CA . LEU A 1 384 ? 38.593 2.501 -16.345 1.00 43.03 384 LEU A CA 1
ATOM 3004 C C . LEU A 1 384 ? 38.364 4.022 -16.353 1.00 43.03 384 LEU A C 1
ATOM 3006 O O . LEU A 1 384 ? 38.865 4.748 -15.495 1.00 43.03 384 LEU A O 1
ATOM 3010 N N . GLY A 1 385 ? 37.550 4.499 -17.300 1.00 40.00 385 GLY A N 1
ATOM 3011 C CA . GLY A 1 385 ? 36.979 5.849 -17.309 1.00 40.00 385 GLY A CA 1
ATOM 3012 C C . GLY A 1 385 ? 35.512 5.846 -16.859 1.00 40.00 385 GLY A C 1
ATOM 3013 O O . GLY A 1 385 ? 34.709 5.055 -17.347 1.00 40.00 385 GLY A O 1
ATOM 3014 N N . VAL A 1 386 ? 35.139 6.738 -15.934 1.00 36.28 386 VAL A N 1
ATOM 3015 C CA . VAL A 1 386 ? 33.737 6.959 -15.524 1.00 36.28 386 VAL A CA 1
ATOM 3016 C C . VAL A 1 386 ? 33.305 8.335 -16.027 1.00 36.28 386 VAL A C 1
ATOM 3018 O O . VAL A 1 386 ? 33.877 9.340 -15.600 1.00 36.28 386 VAL A O 1
ATOM 3021 N N . GLY A 1 387 ? 32.322 8.384 -16.929 1.00 33.84 387 GLY A N 1
ATOM 3022 C CA . GLY A 1 387 ? 31.765 9.623 -17.480 1.00 33.84 387 GLY A CA 1
ATOM 3023 C C . GLY A 1 387 ? 30.238 9.661 -17.388 1.00 33.84 387 GLY A C 1
ATOM 3024 O O . GLY A 1 387 ? 29.583 8.633 -17.535 1.00 33.84 387 GLY A O 1
ATOM 3025 N N . LEU A 1 388 ? 29.681 10.851 -17.144 1.00 30.58 388 LEU A N 1
ATOM 3026 C CA . LEU A 1 388 ? 28.241 11.134 -17.191 1.00 30.58 388 LEU A CA 1
ATOM 3027 C C . LEU A 1 388 ? 27.820 11.465 -18.632 1.00 30.58 388 LEU A C 1
ATOM 3029 O O . LEU A 1 388 ? 28.531 12.200 -19.317 1.00 30.58 388 LEU A O 1
ATOM 3033 N N . ILE A 1 389 ? 26.662 10.964 -19.081 1.00 33.66 389 ILE A N 1
ATOM 3034 C CA . ILE A 1 389 ? 26.021 11.390 -20.338 1.00 33.66 389 ILE A CA 1
ATOM 3035 C C . ILE A 1 389 ? 24.987 12.479 -19.989 1.00 33.66 389 ILE A C 1
ATOM 3037 O O . ILE A 1 389 ? 23.994 12.145 -19.344 1.00 33.66 389 ILE A O 1
ATOM 3041 N N . PRO A 1 390 ? 25.174 13.753 -20.387 1.00 31.83 390 PRO A N 1
ATOM 3042 C CA . PRO A 1 390 ? 24.360 14.871 -19.887 1.00 31.83 390 PRO A CA 1
ATOM 3043 C C . PRO A 1 390 ? 22.902 14.941 -20.383 1.00 31.83 390 PRO A C 1
ATOM 3045 O O . PRO A 1 390 ? 22.148 15.773 -19.896 1.00 31.83 390 PRO A O 1
ATOM 3048 N N . GLU A 1 391 ? 22.481 14.108 -21.342 1.00 29.38 391 GLU A N 1
ATOM 3049 C CA . GLU A 1 391 ? 21.251 14.353 -22.127 1.00 29.38 391 GLU A CA 1
ATOM 3050 C C . GLU A 1 391 ? 20.176 13.248 -22.034 1.00 29.38 391 GLU A C 1
ATOM 3052 O O . GLU A 1 391 ? 19.264 13.192 -22.859 1.00 29.38 391 GLU A O 1
ATOM 3057 N N . SER A 1 392 ? 20.240 12.348 -21.045 1.00 30.20 392 SER A N 1
ATOM 3058 C CA . SER A 1 392 ? 19.243 11.274 -20.882 1.00 30.20 392 SER A CA 1
ATOM 3059 C C . SER A 1 392 ? 18.358 11.489 -19.645 1.00 30.20 392 SER A C 1
ATOM 3061 O O . SER A 1 392 ? 18.896 11.593 -18.545 1.00 30.20 392 SER A O 1
ATOM 3063 N N . PRO A 1 393 ? 17.013 11.444 -19.763 1.00 28.06 393 PRO A N 1
ATOM 3064 C CA . PRO A 1 393 ? 16.114 11.428 -18.601 1.00 28.06 393 PRO A CA 1
ATOM 3065 C C . PRO A 1 393 ? 16.215 10.122 -17.788 1.00 28.06 393 PRO A C 1
ATOM 3067 O O . PRO A 1 393 ? 15.710 10.039 -16.672 1.00 28.06 393 PRO A O 1
ATOM 3070 N N . TRP A 1 394 ? 16.912 9.113 -18.320 1.00 29.86 394 TRP A N 1
ATOM 307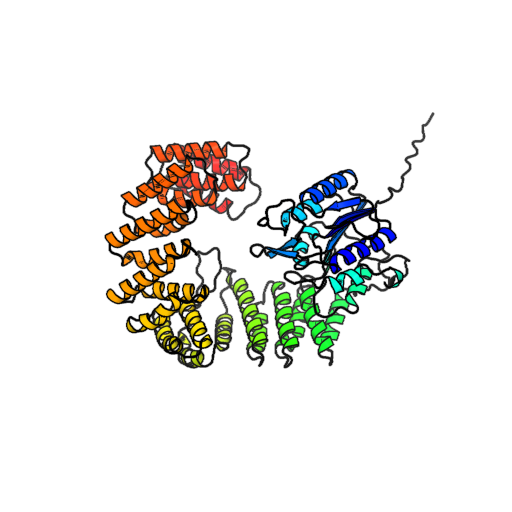1 C CA . TRP A 1 394 ? 17.255 7.870 -17.636 1.00 29.86 394 TRP A CA 1
ATOM 3072 C C . TRP A 1 394 ? 18.744 7.897 -17.281 1.00 29.86 394 TRP A C 1
ATOM 3074 O O . TRP A 1 394 ? 19.596 7.786 -18.167 1.00 29.86 394 TRP A O 1
ATOM 3084 N N . HIS A 1 395 ? 19.061 8.059 -15.997 1.00 34.50 395 HIS A N 1
ATOM 3085 C CA . HIS A 1 395 ? 20.436 8.072 -15.498 1.00 34.50 395 HIS A CA 1
ATOM 3086 C C . HIS A 1 395 ? 20.971 6.632 -15.419 1.00 34.50 395 HIS A C 1
ATOM 3088 O O . HIS A 1 395 ? 20.935 5.998 -14.368 1.00 34.50 395 HIS A O 1
ATOM 3094 N N . TYR A 1 396 ? 21.438 6.092 -16.546 1.00 32.56 396 TYR A N 1
ATOM 3095 C CA . TYR A 1 396 ? 22.220 4.855 -16.560 1.00 32.56 396 TYR A CA 1
ATOM 3096 C C . TYR A 1 396 ? 23.683 5.167 -16.230 1.00 32.56 396 TYR A C 1
ATOM 3098 O O . TYR A 1 396 ? 24.268 6.095 -16.788 1.00 32.56 396 TYR A O 1
ATOM 3106 N N . PHE A 1 397 ? 24.302 4.359 -15.368 1.00 37.00 397 PHE A N 1
ATOM 3107 C CA . PHE A 1 397 ? 25.759 4.289 -15.312 1.00 37.00 397 PHE A CA 1
ATOM 3108 C C . PHE A 1 397 ? 26.265 3.613 -16.586 1.00 37.00 397 PHE A C 1
ATOM 3110 O O . PHE A 1 397 ? 25.965 2.444 -16.811 1.00 37.00 397 PHE A O 1
ATOM 3117 N N . SER A 1 398 ? 27.056 4.313 -17.396 1.00 39.06 398 SER A N 1
ATOM 3118 C CA . SER A 1 398 ? 27.896 3.667 -18.405 1.00 39.06 398 SER A CA 1
ATOM 3119 C C . SER A 1 398 ? 29.339 3.681 -17.922 1.00 39.06 398 SER A C 1
ATOM 3121 O O . SER A 1 398 ? 29.882 4.747 -17.628 1.00 39.06 398 SER A O 1
ATOM 3123 N N . ILE A 1 399 ? 29.979 2.513 -17.851 1.00 43.66 399 ILE A N 1
ATOM 3124 C CA . ILE A 1 399 ? 31.440 2.466 -17.792 1.00 43.66 399 ILE A CA 1
ATOM 3125 C C . ILE A 1 399 ? 31.917 2.820 -19.197 1.00 43.66 399 ILE A C 1
ATOM 3127 O O . ILE A 1 399 ? 31.729 2.052 -20.141 1.00 43.66 399 ILE A O 1
ATOM 3131 N N . THR A 1 400 ? 32.468 4.017 -19.359 1.00 44.41 400 THR A N 1
ATOM 3132 C CA . THR A 1 400 ? 32.870 4.514 -20.671 1.00 44.41 400 THR A CA 1
ATOM 3133 C C . THR A 1 400 ? 34.321 4.130 -20.900 1.00 44.41 400 THR A C 1
ATOM 3135 O O . THR A 1 400 ? 35.248 4.811 -20.467 1.00 44.41 400 THR A O 1
ATOM 3138 N N . PHE A 1 401 ? 34.525 3.011 -21.580 1.00 51.84 401 PHE A N 1
ATOM 3139 C CA . PHE A 1 401 ? 35.843 2.619 -22.056 1.00 51.84 401 PHE A CA 1
ATOM 3140 C C . PHE A 1 401 ? 36.245 3.515 -23.228 1.00 51.84 401 PHE A C 1
ATOM 3142 O O . PHE A 1 401 ? 35.412 3.864 -24.073 1.00 51.84 401 PHE A O 1
ATOM 3149 N N . THR A 1 402 ? 37.531 3.866 -23.338 1.00 64.62 402 THR A N 1
ATOM 3150 C CA . THR A 1 402 ? 37.993 4.422 -24.613 1.00 64.62 402 THR A CA 1
ATOM 3151 C C . THR A 1 402 ? 37.827 3.357 -25.699 1.00 64.62 402 THR A C 1
ATOM 3153 O O . THR A 1 402 ? 37.749 2.153 -25.430 1.00 64.62 402 THR A O 1
ATOM 3156 N N . ARG A 1 403 ? 37.773 3.777 -26.965 1.00 58.03 403 ARG A N 1
ATOM 3157 C CA . ARG A 1 403 ? 37.660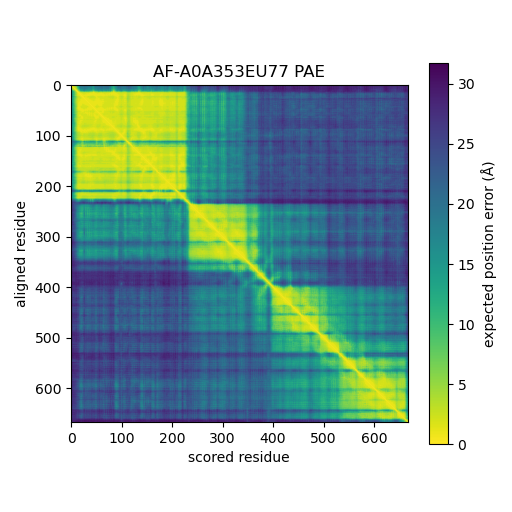 2.836 -28.088 1.00 58.03 403 ARG A CA 1
ATOM 3158 C C . ARG A 1 403 ? 38.795 1.802 -28.090 1.00 58.03 403 ARG A C 1
ATOM 3160 O O . ARG A 1 403 ? 38.549 0.640 -28.399 1.00 58.03 403 ARG A O 1
ATOM 3167 N N . ALA A 1 404 ? 40.010 2.214 -27.726 1.00 64.56 404 ALA A N 1
ATOM 3168 C CA . ALA A 1 404 ? 41.169 1.328 -27.644 1.00 64.56 404 ALA A CA 1
ATOM 3169 C C . ALA A 1 404 ? 41.018 0.297 -26.513 1.00 64.56 404 ALA A C 1
ATOM 3171 O O . ALA A 1 404 ? 41.297 -0.887 -26.709 1.00 64.56 404 ALA A O 1
ATOM 3172 N N . ASP A 1 405 ? 40.498 0.727 -25.366 1.00 61.47 405 ASP A N 1
ATOM 3173 C CA . ASP A 1 405 ? 40.325 -0.122 -24.184 1.00 61.47 405 ASP A CA 1
ATOM 3174 C C . ASP A 1 405 ? 39.196 -1.130 -24.391 1.00 61.47 405 ASP A C 1
ATOM 3176 O O . ASP A 1 405 ? 39.349 -2.311 -24.085 1.00 61.47 405 ASP A O 1
ATOM 3180 N N . SER A 1 406 ? 38.102 -0.685 -25.017 1.00 64.19 406 SER A N 1
ATOM 3181 C CA . SER A 1 406 ? 36.970 -1.533 -25.409 1.00 64.19 406 SER A CA 1
ATOM 3182 C C . SER A 1 406 ? 37.423 -2.654 -26.342 1.00 64.19 406 SER A C 1
ATOM 3184 O O . SER A 1 406 ? 37.060 -3.812 -26.144 1.00 64.19 406 SER A O 1
ATOM 3186 N N . GLN A 1 407 ? 38.241 -2.334 -27.351 1.00 66.50 407 GLN A N 1
ATOM 3187 C CA . GLN A 1 407 ? 38.770 -3.316 -28.305 1.00 66.50 407 GLN A CA 1
ATOM 3188 C C . GLN A 1 407 ? 39.731 -4.305 -27.639 1.00 66.50 407 GLN A C 1
ATOM 3190 O O . GLN A 1 407 ? 39.631 -5.515 -27.854 1.00 66.50 407 GLN A O 1
ATOM 3195 N N . ASN A 1 408 ? 40.635 -3.809 -26.793 1.00 70.56 408 ASN A N 1
ATOM 3196 C CA . ASN A 1 408 ? 41.593 -4.648 -26.084 1.00 70.56 408 ASN A CA 1
ATOM 3197 C C . ASN A 1 408 ? 40.881 -5.608 -25.119 1.00 70.56 408 ASN A C 1
ATOM 3199 O O . ASN A 1 408 ? 41.144 -6.811 -25.118 1.00 70.56 408 ASN A O 1
ATOM 3203 N N . LEU A 1 409 ? 39.904 -5.106 -24.366 1.00 68.25 409 LEU A N 1
ATOM 3204 C CA . LEU A 1 409 ? 39.116 -5.904 -23.439 1.00 68.25 409 LEU A CA 1
ATOM 3205 C C . LEU A 1 409 ? 38.210 -6.914 -24.168 1.00 68.25 409 LEU A C 1
ATOM 3207 O O . LEU A 1 409 ? 38.144 -8.077 -23.770 1.00 68.25 409 LEU A O 1
ATOM 3211 N N . SER A 1 410 ? 37.597 -6.522 -25.290 1.00 72.56 410 SER A N 1
ATOM 3212 C CA . SER A 1 410 ? 36.781 -7.421 -26.124 1.00 72.56 410 SER A CA 1
ATOM 3213 C C . SER A 1 410 ? 37.574 -8.634 -26.612 1.00 72.56 410 SER A C 1
ATOM 3215 O O . SER A 1 410 ? 37.100 -9.764 -26.483 1.00 72.56 410 SER A O 1
ATOM 3217 N N . SER A 1 411 ? 38.815 -8.422 -27.072 1.00 73.25 411 SER A N 1
ATOM 3218 C CA . SER A 1 411 ? 39.694 -9.500 -27.558 1.00 73.25 411 SER A CA 1
ATOM 3219 C C . SER A 1 411 ? 40.030 -10.542 -26.481 1.00 73.25 411 SER A C 1
ATOM 3221 O O . SER A 1 411 ? 40.282 -11.711 -26.778 1.00 73.25 411 SER A O 1
ATOM 3223 N N . GLN A 1 412 ? 39.991 -10.129 -25.214 1.00 76.19 412 GLN A N 1
ATOM 3224 C CA . GLN A 1 412 ? 40.283 -10.974 -24.063 1.00 76.19 412 GLN A CA 1
ATOM 3225 C C . GLN A 1 412 ? 39.033 -11.676 -23.507 1.00 76.19 412 GLN A C 1
ATOM 3227 O O . GLN A 1 412 ? 39.138 -12.770 -22.954 1.00 76.19 412 GLN A O 1
ATOM 3232 N N . ILE A 1 413 ? 37.842 -11.097 -23.693 1.00 73.69 413 ILE A N 1
ATOM 3233 C CA . ILE A 1 413 ? 36.563 -11.718 -23.306 1.00 73.69 413 ILE A CA 1
ATOM 3234 C C . ILE A 1 413 ? 36.112 -12.750 -24.347 1.00 73.69 413 ILE A C 1
ATOM 3236 O O . ILE A 1 413 ? 35.480 -13.759 -24.025 1.00 73.69 413 ILE A O 1
ATOM 3240 N N . TYR A 1 414 ? 36.459 -12.533 -25.612 1.00 76.31 414 TYR A N 1
ATOM 3241 C CA . TYR A 1 414 ? 35.981 -13.339 -26.724 1.00 76.31 414 TYR A CA 1
ATOM 3242 C C . TYR A 1 414 ? 36.265 -14.859 -26.622 1.00 76.31 414 TYR A C 1
ATOM 3244 O O . TYR A 1 414 ? 35.364 -15.652 -26.925 1.00 76.31 414 TYR A O 1
ATOM 3252 N N . PRO A 1 415 ? 37.431 -15.337 -26.132 1.00 83.88 415 PRO A N 1
ATOM 3253 C CA . PRO A 1 415 ? 37.663 -16.765 -25.899 1.00 83.88 415 PRO A CA 1
ATOM 3254 C C . PRO A 1 415 ? 36.609 -17.430 -24.996 1.00 83.88 415 PRO A C 1
ATOM 3256 O O . PRO A 1 415 ? 36.293 -18.606 -25.186 1.00 83.88 415 PRO A O 1
ATOM 3259 N N . PHE A 1 416 ? 36.000 -16.686 -24.065 1.00 76.75 416 PHE A N 1
ATOM 3260 C CA . PHE A 1 416 ? 34.969 -17.205 -23.163 1.00 76.75 416 PHE A CA 1
ATOM 3261 C C . PHE A 1 416 ? 33.623 -17.454 -23.857 1.00 76.75 416 PHE A C 1
ATOM 3263 O O . PHE A 1 416 ? 32.878 -18.333 -23.421 1.00 76.75 416 PHE A O 1
ATOM 3270 N N . LEU A 1 417 ? 33.336 -16.797 -24.989 1.00 76.50 417 LEU A N 1
ATOM 3271 C CA . LEU A 1 417 ? 32.169 -17.122 -25.824 1.00 76.50 417 LEU A CA 1
ATOM 3272 C C . LEU A 1 417 ? 32.276 -18.517 -26.468 1.00 76.50 417 LEU A C 1
ATOM 3274 O O . LEU A 1 417 ? 31.260 -19.134 -26.801 1.00 76.50 417 LEU A O 1
ATOM 3278 N N . LYS A 1 418 ? 33.499 -19.048 -26.598 1.00 80.25 418 LYS A N 1
ATOM 3279 C CA . LYS A 1 418 ? 33.769 -20.412 -27.079 1.00 80.25 418 LYS A CA 1
ATOM 3280 C C . LYS A 1 418 ? 33.750 -21.465 -25.963 1.00 80.25 418 LYS A C 1
ATOM 3282 O O . LYS A 1 418 ? 33.845 -22.651 -26.264 1.00 80.25 418 LYS A O 1
ATOM 3287 N N . SER A 1 419 ? 33.610 -21.066 -24.693 1.00 79.31 419 SER A N 1
ATOM 3288 C CA . SER A 1 419 ? 33.571 -21.985 -23.544 1.00 79.31 419 SER A CA 1
ATOM 3289 C C . SER A 1 419 ? 32.417 -22.976 -23.654 1.00 79.31 419 SER A C 1
ATOM 3291 O O . SER A 1 419 ? 31.308 -22.566 -23.943 1.00 79.31 419 SER A O 1
ATOM 3293 N N . ASN A 1 420 ? 32.599 -24.258 -23.336 1.00 74.25 420 ASN A N 1
ATOM 3294 C CA . ASN A 1 420 ? 31.480 -25.214 -23.311 1.00 74.25 420 ASN A CA 1
ATOM 3295 C C . ASN A 1 420 ? 30.494 -24.988 -22.146 1.00 74.25 420 ASN A C 1
ATOM 3297 O O . ASN A 1 420 ? 29.437 -25.614 -22.120 1.00 74.25 420 ASN A O 1
ATOM 3301 N N . ASN A 1 421 ? 30.805 -24.096 -21.196 1.00 76.12 421 ASN A N 1
ATOM 3302 C CA . ASN A 1 421 ? 29.927 -23.764 -20.076 1.00 76.12 421 ASN A CA 1
ATOM 3303 C C . ASN A 1 421 ? 28.896 -22.679 -20.482 1.00 76.12 421 ASN A C 1
ATOM 3305 O O . ASN A 1 421 ? 29.293 -21.546 -20.777 1.00 76.12 421 ASN A O 1
ATOM 3309 N N . PRO A 1 422 ? 27.578 -22.970 -20.457 1.00 67.19 422 PRO A N 1
ATOM 3310 C CA . PRO A 1 422 ? 26.539 -22.018 -20.862 1.00 67.19 422 PRO A CA 1
ATOM 3311 C C . PRO A 1 422 ? 26.503 -20.725 -20.036 1.00 67.19 422 PRO A C 1
ATOM 3313 O O . PRO A 1 422 ? 26.198 -19.666 -20.579 1.00 67.19 422 PRO A O 1
ATOM 3316 N N . LEU A 1 423 ? 26.832 -20.794 -18.742 1.00 57.72 423 LEU A N 1
ATOM 3317 C CA . LEU A 1 423 ? 26.865 -19.631 -17.852 1.00 57.72 423 LEU A CA 1
ATOM 3318 C C . LEU A 1 423 ? 28.053 -18.722 -18.184 1.00 57.72 423 LEU A C 1
ATOM 3320 O O . LEU A 1 423 ? 27.903 -17.506 -18.246 1.00 57.72 423 LEU A O 1
ATOM 3324 N N . THR A 1 424 ? 29.217 -19.308 -18.477 1.00 67.38 424 THR A N 1
ATOM 3325 C CA . THR A 1 424 ? 30.397 -18.563 -18.940 1.00 67.38 424 THR A CA 1
ATOM 3326 C C . THR A 1 424 ? 30.124 -17.854 -20.266 1.00 67.38 424 THR A C 1
ATOM 3328 O O . THR A 1 424 ? 30.464 -16.681 -20.396 1.00 67.38 424 THR A O 1
ATOM 3331 N N . LYS A 1 425 ? 29.449 -18.520 -21.217 1.00 74.38 425 LYS A N 1
ATOM 3332 C CA . LYS A 1 425 ? 29.028 -17.901 -22.485 1.00 74.38 425 LYS A CA 1
ATOM 3333 C C . LYS A 1 425 ? 28.087 -16.715 -22.263 1.00 74.38 425 LYS A C 1
ATOM 3335 O O . LYS A 1 425 ? 28.300 -15.654 -22.839 1.00 74.38 425 LYS A O 1
ATOM 3340 N N . ALA A 1 426 ? 27.063 -16.892 -21.425 1.00 65.75 426 ALA A N 1
ATOM 3341 C CA . ALA A 1 426 ? 26.085 -15.845 -21.138 1.00 65.75 426 ALA A CA 1
ATOM 3342 C C . ALA A 1 426 ? 26.731 -14.633 -20.446 1.00 65.75 426 ALA A C 1
ATOM 3344 O O . ALA A 1 426 ? 26.477 -13.499 -20.840 1.00 65.75 426 ALA A O 1
ATOM 3345 N N . ASN A 1 427 ? 27.617 -14.865 -19.474 1.00 65.06 427 ASN A N 1
ATOM 3346 C CA . ASN A 1 427 ? 28.323 -13.794 -18.769 1.00 65.06 427 ASN A CA 1
ATOM 3347 C C . ASN A 1 427 ? 29.323 -13.059 -19.673 1.00 65.06 427 ASN A C 1
ATOM 3349 O O . ASN A 1 427 ? 29.426 -11.840 -19.595 1.00 65.06 427 ASN A O 1
ATOM 3353 N N . ALA A 1 428 ? 30.021 -13.771 -20.563 1.00 72.12 428 ALA A N 1
ATOM 3354 C CA . ALA A 1 428 ? 30.892 -13.144 -21.556 1.00 72.12 428 ALA A CA 1
ATOM 3355 C C . ALA A 1 428 ? 30.098 -12.260 -22.534 1.00 72.12 428 ALA A C 1
ATOM 3357 O O . ALA A 1 428 ? 30.554 -11.178 -22.891 1.00 72.12 428 ALA A O 1
ATOM 3358 N N . LEU A 1 429 ? 28.887 -12.684 -22.916 1.00 72.75 429 LEU A N 1
ATOM 3359 C CA . LEU A 1 429 ? 27.990 -11.903 -23.769 1.00 72.75 429 LEU A CA 1
ATOM 3360 C C . LEU A 1 429 ? 27.451 -10.652 -23.056 1.00 72.75 429 LEU A C 1
ATOM 3362 O O . LEU A 1 429 ? 27.386 -9.595 -23.668 1.00 72.75 429 LEU A O 1
ATOM 3366 N N . VAL A 1 430 ? 27.099 -10.758 -21.769 1.00 70.44 430 VAL A N 1
ATOM 3367 C CA . VAL A 1 430 ? 26.734 -9.599 -20.929 1.00 70.44 430 VAL A CA 1
ATOM 3368 C C . VAL A 1 430 ? 27.881 -8.599 -20.896 1.00 70.44 430 VAL A C 1
ATOM 3370 O O . VAL A 1 430 ? 27.679 -7.424 -21.165 1.00 70.44 430 VAL A O 1
ATOM 3373 N N . LEU A 1 431 ? 29.089 -9.072 -20.596 1.00 69.75 431 LEU A N 1
ATOM 3374 C CA . LEU A 1 431 ? 30.234 -8.196 -20.418 1.00 69.75 431 LEU A CA 1
ATOM 3375 C C . LEU A 1 431 ? 30.610 -7.488 -21.724 1.00 69.75 431 LEU A C 1
ATOM 3377 O O . LEU A 1 431 ? 30.848 -6.289 -21.708 1.00 69.75 431 LEU A O 1
ATOM 3381 N N . LEU A 1 432 ? 30.606 -8.200 -22.856 1.00 73.19 432 LEU A N 1
ATOM 3382 C CA . LEU A 1 432 ? 30.841 -7.597 -24.173 1.00 73.19 432 LEU A CA 1
ATOM 3383 C C . LEU A 1 432 ? 29.798 -6.533 -24.526 1.00 73.19 432 LEU A C 1
ATOM 3385 O O . LEU A 1 432 ? 30.144 -5.539 -25.153 1.00 73.19 432 LEU A O 1
ATOM 3389 N N . ASP A 1 433 ? 28.541 -6.724 -24.137 1.00 71.31 433 ASP A N 1
ATOM 3390 C CA . ASP A 1 433 ? 27.483 -5.740 -24.361 1.00 71.31 433 ASP A CA 1
ATOM 3391 C C . ASP A 1 433 ? 27.687 -4.479 -23.505 1.00 71.31 433 ASP A C 1
ATOM 3393 O O . ASP A 1 433 ? 27.699 -3.368 -24.035 1.00 71.31 433 ASP A O 1
ATOM 3397 N N . GLU A 1 434 ? 27.935 -4.660 -22.205 1.00 68.50 434 GLU A N 1
ATOM 3398 C CA . GLU A 1 434 ? 28.132 -3.575 -21.232 1.00 68.50 434 GLU A CA 1
ATOM 3399 C C . GLU A 1 434 ? 29.344 -2.691 -21.560 1.00 68.50 434 GLU A C 1
ATOM 3401 O O . GLU A 1 434 ? 29.288 -1.474 -21.400 1.00 68.50 434 GLU A O 1
ATOM 3406 N N . ILE A 1 435 ? 30.436 -3.272 -22.073 1.00 70.25 435 ILE A N 1
ATOM 3407 C CA . ILE A 1 435 ? 31.634 -2.499 -22.445 1.00 70.25 435 ILE A CA 1
ATOM 3408 C C . ILE A 1 435 ? 31.552 -1.875 -23.847 1.00 70.25 435 ILE A C 1
ATOM 3410 O O . ILE A 1 435 ? 32.527 -1.289 -24.314 1.00 70.25 435 ILE A O 1
ATOM 3414 N N . GLY A 1 436 ? 30.432 -2.041 -24.562 1.00 72.19 436 GLY A N 1
ATOM 3415 C CA . GLY A 1 436 ? 30.309 -1.609 -25.957 1.00 72.19 436 GLY A CA 1
ATOM 3416 C C . GLY A 1 436 ? 31.253 -2.360 -26.903 1.00 72.19 436 GLY A C 1
ATOM 3417 O O . GLY A 1 436 ? 31.755 -1.784 -27.870 1.00 72.19 436 GLY A O 1
ATOM 3418 N N . GLY A 1 437 ? 31.517 -3.633 -26.608 1.00 74.62 437 GLY A N 1
ATOM 3419 C CA . GLY A 1 437 ? 32.545 -4.438 -27.246 1.00 74.62 437 GLY A CA 1
ATOM 3420 C C . GLY A 1 437 ? 32.395 -4.518 -28.762 1.00 74.62 437 GLY A C 1
ATOM 3421 O O . GLY A 1 437 ? 31.300 -4.720 -29.295 1.00 74.62 437 GLY A O 1
ATOM 3422 N N . GLN A 1 438 ? 33.522 -4.356 -29.452 1.00 75.19 438 GLN A N 1
ATOM 3423 C CA . GLN A 1 438 ? 33.621 -4.498 -30.899 1.00 75.19 438 GLN A CA 1
ATOM 3424 C C . GLN A 1 438 ? 34.199 -5.865 -31.230 1.00 75.19 438 GLN A C 1
ATOM 3426 O O . GLN A 1 438 ? 35.174 -6.293 -30.615 1.00 75.19 438 GLN A O 1
ATOM 3431 N N . ILE A 1 439 ? 33.609 -6.533 -32.213 1.00 75.56 439 ILE A N 1
ATOM 3432 C CA . ILE A 1 439 ? 34.079 -7.825 -32.699 1.00 75.56 439 ILE A CA 1
ATOM 3433 C C . ILE A 1 439 ? 34.792 -7.656 -34.036 1.00 75.56 439 ILE A C 1
ATOM 3435 O O . ILE A 1 439 ? 34.402 -6.851 -34.883 1.00 75.56 439 ILE A O 1
ATOM 3439 N N . THR A 1 440 ? 35.842 -8.439 -34.230 1.00 79.44 440 THR A N 1
ATOM 3440 C CA . THR A 1 440 ? 36.561 -8.561 -35.498 1.00 79.44 440 THR A CA 1
ATOM 3441 C C . THR A 1 440 ? 35.811 -9.486 -36.476 1.00 79.44 440 THR A C 1
ATOM 3443 O O . THR A 1 440 ? 34.921 -10.243 -36.079 1.00 79.44 440 THR A O 1
ATOM 3446 N N . PRO A 1 441 ? 36.178 -9.500 -37.771 1.00 77.44 441 PRO A N 1
ATOM 3447 C CA . PRO A 1 441 ? 35.608 -10.420 -38.763 1.00 77.44 441 PRO A CA 1
ATOM 3448 C C . PRO A 1 441 ? 35.642 -11.902 -38.361 1.00 77.44 441 PRO A C 1
ATOM 3450 O O . PRO A 1 441 ? 34.645 -12.610 -38.487 1.00 77.44 441 PRO A O 1
ATOM 3453 N N . GLY A 1 442 ? 36.765 -12.373 -37.807 1.00 74.06 442 GLY A N 1
ATOM 3454 C CA . GLY A 1 442 ? 36.896 -13.750 -37.310 1.00 74.06 442 GLY A CA 1
ATOM 3455 C C . GLY A 1 442 ? 36.066 -14.024 -36.052 1.00 74.06 442 GLY A C 1
ATOM 3456 O O . GLY A 1 442 ? 35.890 -15.181 -35.655 1.00 74.06 442 GLY A O 1
ATOM 3457 N N . GLU A 1 443 ? 35.551 -12.965 -35.425 1.00 80.50 443 GLU A N 1
ATOM 3458 C CA . GLU A 1 443 ? 34.778 -13.031 -34.196 1.00 80.50 443 GLU A CA 1
ATOM 3459 C C . GLU A 1 443 ? 33.254 -13.073 -34.417 1.00 80.50 443 GLU A C 1
ATOM 3461 O O . GLU A 1 443 ? 32.466 -13.514 -33.574 1.00 80.50 443 GLU A O 1
ATOM 3466 N N . LEU A 1 444 ? 32.839 -12.687 -35.620 1.00 78.56 444 LEU A N 1
ATOM 3467 C CA . LEU A 1 444 ? 31.450 -12.632 -36.044 1.00 78.56 444 LEU A CA 1
ATOM 3468 C C . LEU A 1 444 ? 30.743 -13.996 -35.933 1.00 78.56 444 LEU A C 1
ATOM 3470 O O . LEU A 1 444 ? 29.625 -14.082 -35.421 1.00 78.56 444 LEU A O 1
ATOM 3474 N N . GLU A 1 445 ? 31.411 -15.086 -36.323 1.00 80.94 445 GLU A N 1
ATOM 3475 C CA . GLU A 1 445 ? 30.810 -16.431 -36.344 1.00 80.94 445 GLU A CA 1
ATOM 3476 C C . GLU A 1 445 ? 30.464 -16.995 -34.959 1.00 80.94 445 GLU A C 1
ATOM 3478 O O . GLU A 1 445 ? 29.618 -17.883 -34.870 1.00 80.94 445 GLU A O 1
ATOM 3483 N N . THR A 1 446 ? 31.072 -16.502 -33.873 1.00 79.00 446 THR A N 1
ATOM 3484 C CA . THR A 1 446 ? 30.731 -16.986 -32.518 1.00 79.00 446 THR A CA 1
ATOM 3485 C C . THR A 1 446 ? 29.594 -16.184 -31.899 1.00 79.00 446 THR A C 1
ATOM 3487 O O . THR A 1 446 ? 28.878 -16.722 -31.060 1.00 79.00 446 THR A O 1
ATOM 3490 N N . VAL A 1 447 ? 29.367 -14.936 -32.326 1.00 75.88 447 VAL A N 1
ATOM 3491 C CA . VAL A 1 447 ? 28.258 -14.101 -31.824 1.00 75.88 447 VAL A CA 1
ATOM 3492 C C . VAL A 1 447 ? 26.943 -14.410 -32.549 1.00 75.88 447 VAL A C 1
ATOM 3494 O O . VAL A 1 447 ? 25.891 -14.471 -31.912 1.00 75.88 447 VAL A O 1
ATOM 3497 N N . ILE A 1 448 ? 26.985 -14.690 -33.859 1.00 78.88 448 ILE A N 1
ATOM 3498 C CA . ILE A 1 448 ? 25.793 -14.978 -34.680 1.00 78.88 448 ILE A CA 1
ATOM 3499 C C . ILE A 1 448 ? 24.888 -16.084 -34.094 1.00 78.88 448 ILE A C 1
ATOM 3501 O O . ILE A 1 448 ? 23.673 -15.888 -34.087 1.00 78.88 448 ILE A O 1
ATOM 3505 N N . PRO A 1 449 ? 25.380 -17.230 -33.585 1.00 82.31 449 PRO A N 1
ATOM 3506 C CA . PRO A 1 449 ? 24.516 -18.272 -33.027 1.00 82.31 449 PRO A CA 1
ATOM 3507 C C . PRO A 1 449 ? 23.606 -17.795 -31.884 1.00 82.31 449 PRO A C 1
ATOM 3509 O O . PRO A 1 449 ? 22.486 -18.288 -31.769 1.00 82.31 449 PRO A O 1
ATOM 3512 N N . PHE A 1 450 ? 24.033 -16.804 -31.091 1.00 73.50 450 PHE A N 1
ATOM 3513 C CA . PHE A 1 450 ? 23.235 -16.247 -29.991 1.00 73.50 450 PHE A CA 1
ATOM 3514 C C . PHE A 1 450 ? 22.058 -15.390 -30.474 1.00 73.50 450 PHE A C 1
ATOM 3516 O O . PHE A 1 450 ? 21.058 -15.283 -29.771 1.00 73.50 450 PHE A O 1
ATOM 3523 N N . THR A 1 451 ? 22.105 -14.877 -31.708 1.00 68.50 451 THR A N 1
ATOM 3524 C CA . THR A 1 451 ? 20.961 -14.177 -32.331 1.00 68.50 451 THR A CA 1
ATOM 3525 C C . THR A 1 451 ? 19.793 -15.120 -32.641 1.00 68.50 451 THR A C 1
ATOM 3527 O O . THR A 1 451 ? 18.667 -14.677 -32.865 1.00 68.50 451 THR A O 1
ATOM 3530 N N . LYS A 1 452 ? 20.047 -16.437 -32.632 1.00 72.25 452 LYS A N 1
ATOM 3531 C CA . LYS A 1 452 ? 19.053 -17.501 -32.824 1.00 72.25 452 LYS A CA 1
ATOM 3532 C C . LYS A 1 452 ? 18.666 -18.204 -31.517 1.00 72.25 452 LYS A C 1
ATOM 3534 O O . LYS A 1 452 ? 17.890 -19.156 -31.571 1.00 72.25 452 LYS A O 1
ATOM 3539 N N . ASP A 1 453 ? 19.206 -17.777 -30.371 1.00 70.81 453 ASP A N 1
ATOM 3540 C CA . ASP A 1 453 ? 18.827 -18.306 -29.057 1.00 70.81 453 ASP A CA 1
ATOM 3541 C C . ASP A 1 453 ? 17.357 -17.949 -28.765 1.00 70.81 453 ASP A C 1
ATOM 3543 O O . ASP A 1 453 ? 16.900 -16.845 -29.055 1.00 70.81 453 ASP A O 1
ATOM 3547 N N . ASN A 1 454 ? 16.598 -18.893 -28.203 1.00 58.78 454 ASN A N 1
ATOM 3548 C CA . ASN A 1 454 ? 15.191 -18.688 -27.846 1.00 58.78 454 ASN A CA 1
ATOM 3549 C C . ASN A 1 454 ? 15.023 -17.847 -26.568 1.00 58.78 454 ASN A C 1
ATOM 3551 O O . ASN A 1 454 ? 13.897 -17.497 -26.218 1.00 58.78 454 ASN A O 1
ATOM 3555 N N . ARG A 1 455 ? 16.114 -17.532 -25.856 1.00 66.19 455 ARG A N 1
ATOM 3556 C CA . ARG A 1 455 ? 16.105 -16.587 -24.731 1.00 66.19 455 ARG A CA 1
ATOM 3557 C C . ARG A 1 455 ? 16.221 -15.152 -25.254 1.00 66.19 455 ARG A C 1
ATOM 3559 O O . ARG A 1 455 ? 17.255 -14.791 -25.816 1.00 66.19 455 ARG A O 1
ATOM 3566 N N . SER A 1 456 ? 15.191 -14.337 -25.010 1.00 67.94 456 SER A N 1
ATOM 3567 C CA . SER A 1 456 ? 15.077 -12.941 -25.476 1.00 67.94 456 SER A CA 1
ATOM 3568 C C . SER A 1 456 ? 16.314 -12.091 -25.182 1.00 67.94 456 SER A C 1
ATOM 3570 O O . SER A 1 456 ? 16.756 -11.319 -26.028 1.00 67.94 456 SER A O 1
ATOM 3572 N N . ASP A 1 457 ? 16.915 -12.273 -24.007 1.00 70.69 457 ASP A N 1
ATOM 3573 C CA . ASP A 1 457 ? 17.955 -11.366 -23.516 1.00 70.69 457 ASP A CA 1
ATOM 3574 C C . ASP A 1 457 ? 19.311 -11.614 -24.192 1.00 70.69 457 ASP A C 1
ATOM 3576 O O . ASP A 1 457 ? 20.044 -10.674 -24.491 1.00 70.69 457 ASP A O 1
ATOM 3580 N N . ASN A 1 458 ? 19.650 -12.874 -24.485 1.00 72.81 458 ASN A N 1
ATOM 3581 C CA . ASN A 1 458 ? 20.879 -13.214 -25.212 1.00 72.81 458 ASN A CA 1
ATOM 3582 C C . ASN A 1 458 ? 20.791 -12.773 -26.675 1.00 72.81 458 ASN A C 1
ATOM 3584 O O . ASN A 1 458 ? 21.755 -12.251 -27.241 1.00 72.81 458 ASN A O 1
ATOM 3588 N N . GLN A 1 459 ? 19.611 -12.949 -27.267 1.00 76.75 459 GLN A N 1
ATOM 3589 C CA . GLN A 1 459 ? 19.316 -12.469 -28.605 1.00 76.75 459 GLN A CA 1
ATOM 3590 C C . GLN A 1 459 ? 19.482 -10.945 -28.679 1.00 76.75 459 GLN A C 1
ATOM 3592 O O . GLN A 1 459 ? 20.208 -10.457 -29.541 1.00 76.75 459 GLN A O 1
ATOM 3597 N N . GLU A 1 460 ? 18.921 -10.194 -27.730 1.00 73.50 460 GLU A N 1
ATOM 3598 C CA . GLU A 1 460 ? 19.052 -8.734 -27.688 1.00 73.50 460 GLU A CA 1
ATOM 3599 C C . GLU A 1 460 ? 20.507 -8.263 -27.511 1.00 73.50 460 GLU A C 1
ATOM 3601 O O . GLU A 1 460 ? 20.976 -7.397 -28.253 1.00 73.50 460 GLU A O 1
ATOM 3606 N N . ARG A 1 461 ? 21.247 -8.864 -26.573 1.00 79.12 461 ARG A N 1
ATOM 3607 C CA . ARG A 1 461 ? 22.660 -8.526 -26.319 1.00 79.12 461 ARG A CA 1
ATOM 3608 C C . ARG A 1 461 ? 23.545 -8.799 -27.530 1.00 79.12 461 ARG A C 1
ATOM 3610 O O . ARG A 1 461 ? 24.365 -7.968 -27.907 1.00 79.12 461 ARG A O 1
ATOM 3617 N N . SER A 1 462 ? 23.352 -9.941 -28.191 1.00 76.06 462 SER A N 1
ATOM 3618 C CA . SER A 1 462 ? 24.114 -10.275 -29.400 1.00 76.06 462 SER A CA 1
ATOM 3619 C C . SER A 1 462 ? 23.845 -9.295 -30.548 1.00 76.06 462 SER A C 1
ATOM 3621 O O . SER A 1 462 ? 24.781 -8.900 -31.239 1.00 76.06 462 SER A O 1
ATOM 3623 N N . ILE A 1 463 ? 22.605 -8.820 -30.704 1.00 76.75 463 ILE A N 1
ATOM 3624 C CA . ILE A 1 463 ? 22.257 -7.777 -31.678 1.00 76.75 463 ILE A CA 1
ATOM 3625 C C . ILE A 1 463 ? 22.973 -6.459 -31.352 1.00 76.75 463 ILE A C 1
ATOM 3627 O O . ILE A 1 463 ? 23.546 -5.856 -32.259 1.00 76.75 463 ILE A O 1
ATOM 3631 N N . ARG A 1 464 ? 23.002 -6.029 -30.081 1.00 75.94 464 ARG A N 1
ATOM 3632 C CA . ARG A 1 464 ? 23.733 -4.816 -29.667 1.00 75.94 464 ARG A CA 1
ATOM 3633 C C . ARG A 1 464 ? 25.214 -4.878 -30.009 1.00 75.94 464 ARG A C 1
ATOM 3635 O O . ARG A 1 464 ? 25.734 -3.940 -30.614 1.00 75.94 464 ARG A O 1
ATOM 3642 N N . ILE A 1 465 ? 25.864 -5.988 -29.669 1.00 78.12 465 ILE A N 1
ATOM 3643 C CA . ILE A 1 465 ? 27.285 -6.220 -29.954 1.00 78.12 465 ILE A CA 1
ATOM 3644 C C . ILE A 1 465 ? 27.542 -6.158 -31.465 1.00 78.12 465 ILE A C 1
ATOM 3646 O O . ILE A 1 465 ? 28.454 -5.459 -31.912 1.00 78.12 465 ILE A O 1
ATOM 3650 N N . LEU A 1 466 ? 26.700 -6.818 -32.272 1.00 78.19 466 LEU A N 1
ATOM 3651 C CA . LEU A 1 466 ? 26.800 -6.767 -33.733 1.00 78.19 466 LEU A CA 1
ATOM 3652 C C . LEU A 1 466 ? 26.663 -5.332 -34.256 1.00 78.19 466 LEU A C 1
ATOM 3654 O O . LEU A 1 466 ? 27.502 -4.889 -35.037 1.00 78.19 466 LEU A O 1
ATOM 3658 N N . SER A 1 467 ? 25.665 -4.578 -33.790 1.00 74.81 467 SER A N 1
ATOM 3659 C CA . SER A 1 467 ? 25.445 -3.189 -34.208 1.00 74.81 467 SER A CA 1
ATOM 3660 C C . SER A 1 467 ? 26.584 -2.246 -33.824 1.00 74.81 467 SER A C 1
ATOM 3662 O O . SER A 1 467 ? 26.918 -1.355 -34.601 1.00 74.81 467 SER A O 1
ATOM 3664 N N . ASN A 1 468 ? 27.203 -2.433 -32.657 1.00 74.94 468 ASN A N 1
ATOM 3665 C CA . ASN A 1 468 ? 28.348 -1.623 -32.224 1.00 74.94 468 ASN A CA 1
ATOM 3666 C C . ASN A 1 468 ? 29.626 -1.925 -33.027 1.00 74.94 468 ASN A C 1
ATOM 3668 O O . ASN A 1 468 ? 30.515 -1.076 -33.118 1.00 74.94 468 ASN A O 1
ATOM 3672 N N . SER A 1 469 ? 29.700 -3.111 -33.634 1.00 77.00 469 SER A N 1
ATOM 3673 C CA . SER A 1 469 ? 30.879 -3.601 -34.353 1.00 77.00 469 SER A CA 1
ATOM 3674 C C . SER A 1 469 ? 30.870 -3.295 -35.847 1.00 77.00 469 SER A C 1
ATOM 3676 O O . SER A 1 469 ? 31.919 -3.348 -36.481 1.00 77.00 469 SER A O 1
ATOM 3678 N N . VAL A 1 470 ? 29.719 -2.961 -36.438 1.00 74.38 470 VAL A N 1
ATOM 3679 C CA . VAL A 1 470 ? 29.610 -2.801 -37.900 1.00 74.38 470 VAL A CA 1
ATOM 3680 C C . VAL A 1 470 ? 30.561 -1.738 -38.451 1.00 74.38 470 VAL A C 1
ATOM 3682 O O . VAL A 1 470 ? 31.168 -1.944 -39.496 1.00 74.38 470 VAL A O 1
ATOM 3685 N N . ASN A 1 471 ? 30.805 -0.659 -37.704 1.00 68.81 471 ASN A N 1
ATOM 3686 C CA . ASN A 1 471 ? 31.754 0.403 -38.076 1.00 68.81 471 ASN A CA 1
ATOM 3687 C C . ASN A 1 471 ? 33.234 0.010 -38.020 1.00 68.81 471 ASN A C 1
ATOM 3689 O O . ASN A 1 471 ? 34.096 0.819 -38.358 1.00 68.81 471 ASN A O 1
ATOM 3693 N N . THR A 1 472 ? 33.539 -1.218 -37.608 1.00 72.12 472 THR A N 1
ATOM 3694 C CA . THR A 1 472 ? 34.903 -1.754 -37.540 1.00 72.12 472 THR A CA 1
ATOM 3695 C C . THR A 1 472 ? 35.099 -3.057 -38.299 1.00 72.12 472 THR A C 1
ATOM 3697 O O . THR A 1 472 ? 36.214 -3.573 -38.332 1.00 72.12 472 THR A O 1
ATOM 3700 N N . LEU A 1 473 ? 34.041 -3.587 -38.908 1.00 75.31 473 LEU A N 1
ATOM 3701 C CA . LEU A 1 473 ? 34.103 -4.776 -39.745 1.00 75.31 473 LEU A CA 1
ATOM 3702 C C . LEU A 1 473 ? 34.500 -4.402 -41.180 1.00 75.31 473 LEU A C 1
ATOM 3704 O O . LEU A 1 473 ? 34.209 -3.305 -41.653 1.00 75.31 473 LEU A O 1
ATOM 3708 N N . ASP A 1 474 ? 35.152 -5.326 -41.889 1.00 80.25 474 ASP A N 1
ATOM 3709 C CA . ASP A 1 474 ? 35.286 -5.210 -43.342 1.00 80.25 474 ASP A CA 1
ATOM 3710 C C . ASP A 1 474 ? 33.900 -5.288 -44.009 1.00 80.25 474 ASP A C 1
ATOM 3712 O O . ASP A 1 474 ? 32.956 -5.830 -43.429 1.00 80.25 474 ASP A O 1
ATOM 3716 N N . THR A 1 475 ? 33.776 -4.788 -45.241 1.00 72.88 475 THR A N 1
ATOM 3717 C CA . THR A 1 475 ? 32.497 -4.710 -45.967 1.00 72.88 475 THR A CA 1
ATOM 3718 C C . THR A 1 475 ? 31.726 -6.035 -45.987 1.00 72.88 475 THR A C 1
ATOM 3720 O O . THR A 1 475 ? 30.509 -6.039 -45.813 1.00 72.88 475 THR A O 1
ATOM 3723 N N . ASN A 1 476 ? 32.399 -7.180 -46.146 1.00 74.69 476 ASN A N 1
ATOM 3724 C CA . ASN A 1 476 ? 31.714 -8.474 -46.207 1.00 74.69 476 ASN A CA 1
ATOM 3725 C C . ASN A 1 476 ? 31.172 -8.887 -44.834 1.00 74.69 476 ASN A C 1
ATOM 3727 O O . ASN A 1 476 ? 30.042 -9.369 -44.725 1.00 74.69 476 ASN A O 1
ATOM 3731 N N . SER A 1 477 ? 31.956 -8.671 -43.780 1.00 77.19 477 SER A N 1
ATOM 3732 C CA . SER A 1 477 ? 31.564 -8.964 -42.400 1.00 77.19 477 SER A CA 1
ATOM 3733 C C . SER A 1 477 ? 30.472 -8.016 -41.891 1.00 77.19 477 SER A C 1
ATOM 3735 O O . SER A 1 477 ? 29.527 -8.463 -41.239 1.00 77.19 477 SER A O 1
ATOM 3737 N N . ALA A 1 478 ? 30.544 -6.731 -42.247 1.00 71.69 478 ALA A N 1
ATOM 3738 C CA . ALA A 1 478 ? 29.508 -5.733 -41.984 1.00 71.69 478 ALA A CA 1
ATOM 3739 C C . ALA A 1 478 ? 28.177 -6.125 -42.646 1.00 71.69 478 ALA A C 1
ATOM 3741 O O . ALA A 1 478 ? 27.143 -6.184 -41.976 1.00 71.69 478 ALA A O 1
ATOM 3742 N N . ASN A 1 479 ? 28.218 -6.513 -43.925 1.00 71.69 479 ASN A N 1
ATOM 3743 C CA . ASN A 1 479 ? 27.048 -6.994 -44.662 1.00 71.69 479 ASN A CA 1
ATOM 3744 C C . ASN A 1 479 ? 26.449 -8.254 -44.029 1.00 71.69 479 ASN A C 1
ATOM 3746 O O . ASN A 1 479 ? 25.230 -8.377 -43.897 1.00 71.69 479 ASN A O 1
ATOM 3750 N N . LYS A 1 480 ? 27.294 -9.185 -43.576 1.00 78.81 480 LYS A N 1
ATOM 3751 C CA . LYS A 1 480 ? 26.843 -10.398 -42.886 1.00 78.81 480 LYS A CA 1
ATOM 3752 C C . LYS A 1 480 ? 26.197 -10.086 -41.530 1.00 78.81 480 LYS A C 1
ATOM 3754 O O . LYS A 1 480 ? 25.138 -10.639 -41.228 1.00 78.81 480 LYS A O 1
ATOM 3759 N N . ALA A 1 481 ? 26.769 -9.177 -40.740 1.00 74.62 481 ALA A N 1
ATOM 3760 C CA . ALA A 1 481 ? 26.176 -8.709 -39.485 1.00 74.62 481 ALA A CA 1
ATOM 3761 C C . ALA A 1 481 ? 24.815 -8.026 -39.720 1.00 74.62 481 ALA A C 1
ATOM 3763 O O . ALA A 1 481 ? 23.835 -8.358 -39.050 1.00 74.62 481 ALA A O 1
ATOM 3764 N N . ALA A 1 482 ? 24.723 -7.147 -40.723 1.00 72.56 482 ALA A N 1
ATOM 3765 C CA . ALA A 1 482 ? 23.487 -6.464 -41.102 1.00 72.56 482 ALA A CA 1
ATOM 3766 C C . ALA A 1 482 ? 22.391 -7.445 -41.557 1.00 72.56 482 ALA A C 1
ATOM 3768 O O . ALA A 1 482 ? 21.236 -7.320 -41.145 1.00 72.56 482 ALA A O 1
ATOM 3769 N N . GLN A 1 483 ? 22.743 -8.475 -42.338 1.00 76.19 483 GLN A N 1
ATOM 3770 C CA . GLN A 1 483 ? 21.806 -9.536 -42.723 1.00 76.19 483 GLN A CA 1
ATOM 3771 C C . GLN A 1 483 ? 21.275 -10.300 -41.505 1.00 76.19 483 GLN A C 1
ATOM 3773 O O . GLN A 1 483 ? 20.071 -10.538 -41.410 1.00 76.19 483 GLN A O 1
ATOM 3778 N N . VAL A 1 484 ? 22.139 -10.663 -40.552 1.00 76.81 484 VAL A N 1
ATOM 3779 C CA . VAL A 1 484 ? 21.729 -11.375 -39.330 1.00 76.81 484 VAL A CA 1
ATOM 3780 C C . VAL A 1 484 ? 20.799 -10.516 -38.474 1.00 76.81 484 VAL A C 1
ATOM 3782 O O . VAL A 1 484 ? 19.747 -11.005 -38.057 1.00 76.81 484 VAL A O 1
ATOM 3785 N N . ILE A 1 485 ? 21.121 -9.234 -38.280 1.00 73.25 485 ILE A N 1
ATOM 3786 C CA . ILE A 1 485 ? 20.245 -8.271 -37.598 1.00 73.25 485 ILE A CA 1
ATOM 3787 C C . ILE A 1 485 ? 18.879 -8.235 -38.306 1.00 73.25 485 ILE A C 1
ATOM 3789 O O . ILE A 1 485 ? 17.852 -8.488 -37.677 1.00 73.25 485 ILE A O 1
ATOM 3793 N N . ARG A 1 486 ? 18.855 -8.059 -39.635 1.00 66.50 486 ARG A N 1
ATOM 3794 C CA . ARG A 1 486 ? 17.621 -8.008 -40.443 1.00 66.50 486 ARG A CA 1
ATOM 3795 C C . ARG A 1 486 ? 16.762 -9.274 -40.334 1.00 66.50 486 ARG A C 1
ATOM 3797 O O . ARG A 1 486 ? 15.540 -9.178 -40.261 1.00 66.50 486 ARG A O 1
ATOM 3804 N N . PHE A 1 487 ? 17.367 -10.462 -40.323 1.00 67.75 487 PHE A N 1
ATOM 3805 C CA . PHE A 1 487 ? 16.630 -11.727 -40.197 1.00 67.75 487 PHE A CA 1
ATOM 3806 C C . PHE A 1 487 ? 16.071 -11.958 -38.792 1.00 67.75 487 PHE A C 1
ATOM 3808 O O . PHE A 1 487 ? 14.999 -12.550 -38.653 1.00 67.75 487 PHE A O 1
ATOM 3815 N N . THR A 1 488 ? 16.777 -11.490 -37.765 1.00 67.94 488 THR A N 1
ATOM 3816 C CA . THR A 1 488 ? 16.408 -11.715 -36.363 1.00 67.94 488 THR A CA 1
ATOM 3817 C C . THR A 1 488 ? 15.157 -10.919 -35.970 1.00 67.94 488 THR A C 1
ATOM 3819 O O . THR A 1 488 ? 14.298 -11.429 -35.252 1.00 67.94 488 THR A O 1
ATOM 3822 N N . PHE A 1 489 ? 14.977 -9.728 -36.546 1.00 63.75 489 PHE A N 1
ATOM 3823 C CA . PHE A 1 489 ? 13.829 -8.848 -36.296 1.00 63.75 489 PHE A CA 1
ATOM 3824 C C . PHE A 1 489 ? 12.560 -9.158 -37.113 1.00 63.75 489 PHE A C 1
ATOM 3826 O O . PHE A 1 489 ? 11.575 -8.436 -37.011 1.00 63.75 489 PHE A O 1
ATOM 3833 N N . LYS A 1 490 ? 12.509 -10.267 -37.869 1.00 55.47 490 LYS A N 1
ATOM 3834 C CA . LYS A 1 490 ? 11.251 -10.743 -38.491 1.00 55.47 490 LYS A CA 1
ATOM 3835 C C . LYS A 1 490 ? 10.216 -11.262 -37.479 1.00 55.47 490 LYS A C 1
ATOM 3837 O O . LYS A 1 490 ? 9.103 -11.603 -37.874 1.00 55.47 490 LYS A O 1
ATOM 3842 N N . LYS A 1 491 ? 10.571 -11.364 -36.194 1.00 55.78 491 LYS A N 1
ATOM 3843 C CA . LYS A 1 491 ? 9.639 -11.681 -35.103 1.00 55.78 491 LYS A CA 1
ATOM 3844 C C . LYS A 1 491 ? 9.145 -10.377 -34.449 1.00 55.78 491 LYS A C 1
ATOM 3846 O O . LYS A 1 491 ? 9.952 -9.475 -34.260 1.00 55.78 491 LYS A O 1
ATOM 3851 N N . PRO A 1 492 ? 7.862 -10.282 -34.054 1.00 48.06 492 PRO A N 1
ATOM 3852 C CA . PRO A 1 492 ? 7.172 -9.028 -33.701 1.00 48.06 492 PRO A CA 1
ATOM 3853 C C . PRO A 1 492 ? 7.632 -8.337 -32.401 1.00 48.06 492 PRO A C 1
ATOM 3855 O O . PRO A 1 492 ? 6.962 -7.431 -31.915 1.00 48.06 492 PRO A O 1
ATOM 3858 N N . TYR A 1 493 ? 8.760 -8.730 -31.811 1.00 51.09 493 TYR A N 1
ATOM 3859 C CA . TYR A 1 493 ? 9.201 -8.199 -30.528 1.00 51.09 493 TYR A CA 1
ATOM 3860 C C . TYR A 1 493 ? 10.241 -7.087 -30.724 1.00 51.09 493 TYR A C 1
ATOM 3862 O O . TYR A 1 493 ? 11.440 -7.333 -30.817 1.00 51.09 493 TYR A O 1
ATOM 3870 N N . ASN A 1 494 ? 9.733 -5.849 -30.704 1.00 58.34 494 ASN A N 1
ATOM 3871 C CA . ASN A 1 494 ? 10.445 -4.585 -30.467 1.00 58.34 494 ASN A CA 1
ATOM 3872 C C . ASN A 1 494 ? 11.024 -3.839 -31.696 1.00 58.34 494 ASN A C 1
ATOM 3874 O O . ASN A 1 494 ? 12.237 -3.748 -31.903 1.00 58.34 494 ASN A O 1
ATOM 3878 N N . ILE A 1 495 ? 10.127 -3.220 -32.476 1.00 55.28 495 ILE A N 1
ATOM 3879 C CA . ILE A 1 495 ? 10.449 -2.414 -33.668 1.00 55.28 495 ILE A CA 1
ATOM 3880 C C . ILE A 1 495 ? 11.245 -1.129 -33.373 1.00 55.28 495 ILE A C 1
ATOM 3882 O O . ILE A 1 495 ? 12.066 -0.715 -34.188 1.00 55.28 495 ILE A O 1
ATOM 3886 N N . ASN A 1 496 ? 11.091 -0.535 -32.185 1.00 51.56 496 ASN A N 1
ATOM 3887 C CA . ASN A 1 496 ? 11.856 0.653 -31.784 1.00 51.56 496 ASN A CA 1
ATOM 3888 C C . ASN A 1 496 ? 13.354 0.340 -31.654 1.00 51.56 496 ASN A C 1
ATOM 3890 O O . ASN A 1 496 ? 14.205 1.138 -32.049 1.00 51.56 496 ASN A O 1
ATOM 3894 N N . LYS A 1 497 ? 13.683 -0.863 -31.167 1.00 58.25 497 LYS A N 1
ATOM 3895 C CA . LYS A 1 497 ? 15.064 -1.354 -31.116 1.00 58.25 497 LYS A CA 1
ATOM 3896 C C . LYS A 1 497 ? 15.591 -1.684 -32.515 1.00 58.25 497 LYS A C 1
ATOM 3898 O O . LYS A 1 497 ? 16.719 -1.312 -32.824 1.00 58.25 497 LYS A O 1
ATOM 3903 N N . PHE A 1 498 ? 14.770 -2.286 -33.384 1.00 60.69 498 PHE A N 1
ATOM 3904 C CA . PHE A 1 498 ? 15.126 -2.498 -34.794 1.00 60.69 498 PHE A CA 1
ATOM 3905 C C . PHE A 1 498 ? 15.514 -1.185 -35.488 1.00 60.69 498 PHE A C 1
ATOM 3907 O O . PHE A 1 498 ? 16.579 -1.122 -36.098 1.00 60.69 498 PHE A O 1
ATOM 3914 N N . LEU A 1 499 ? 14.709 -0.127 -35.330 1.00 56.25 499 LEU A N 1
ATOM 3915 C CA . LEU A 1 499 ? 14.978 1.183 -35.929 1.00 56.25 499 LEU A CA 1
ATOM 3916 C C . LEU A 1 499 ? 16.279 1.807 -35.407 1.00 56.25 499 LEU A C 1
ATOM 3918 O O . LEU A 1 499 ? 17.080 2.316 -36.185 1.00 56.25 499 LEU A O 1
ATOM 3922 N N . MET A 1 500 ? 16.521 1.724 -34.096 1.00 55.59 500 MET A N 1
ATOM 3923 C CA . MET A 1 500 ? 17.758 2.193 -33.460 1.00 55.59 500 MET A CA 1
ATOM 3924 C C . MET A 1 500 ? 19.012 1.485 -33.990 1.00 55.59 500 MET A C 1
ATOM 3926 O O . MET A 1 500 ? 20.047 2.123 -34.189 1.00 55.59 500 MET A O 1
ATOM 3930 N N . TYR A 1 501 ? 18.945 0.172 -34.225 1.00 60.84 501 TYR A N 1
ATOM 3931 C CA . TYR A 1 501 ? 20.071 -0.576 -34.790 1.00 60.84 501 TYR A CA 1
ATOM 3932 C C . TYR A 1 501 ? 20.229 -0.328 -36.286 1.00 60.84 501 TYR A C 1
ATOM 3934 O O . TYR A 1 501 ? 21.348 -0.135 -36.746 1.00 60.84 501 TYR A O 1
ATOM 3942 N N . TYR A 1 502 ? 19.125 -0.248 -37.026 1.00 62.53 502 TYR A N 1
ATOM 3943 C CA . TYR A 1 502 ? 19.103 0.132 -38.436 1.00 62.53 502 TYR A CA 1
ATOM 3944 C C . TYR A 1 502 ? 19.764 1.500 -38.673 1.00 62.53 502 TYR A C 1
ATOM 3946 O O . TYR A 1 502 ? 20.607 1.645 -39.555 1.00 62.53 502 TYR A O 1
ATOM 3954 N N . LEU A 1 503 ? 19.482 2.467 -37.802 1.00 56.62 503 LEU A N 1
ATOM 3955 C CA . LEU A 1 503 ? 20.092 3.795 -37.789 1.00 56.62 503 LEU A CA 1
ATOM 3956 C C . LEU A 1 503 ? 21.616 3.789 -37.635 1.00 56.62 503 LEU A C 1
ATOM 3958 O O . LEU A 1 503 ? 22.302 4.576 -38.282 1.00 56.62 503 LEU A O 1
ATOM 3962 N N . LYS A 1 504 ? 22.163 2.890 -36.810 1.00 58.69 504 LYS A N 1
ATOM 3963 C CA . LYS A 1 504 ? 23.621 2.736 -36.658 1.00 58.69 504 LYS A CA 1
ATOM 3964 C C . LYS A 1 504 ? 24.284 2.141 -37.903 1.00 58.69 504 LYS A C 1
ATOM 3966 O O . LYS A 1 504 ? 25.469 2.379 -38.121 1.00 58.69 504 LYS A O 1
ATOM 3971 N N . LEU A 1 505 ? 23.533 1.368 -38.689 1.00 58.28 505 LEU A N 1
ATOM 3972 C CA . LEU A 1 505 ? 24.000 0.719 -39.917 1.00 58.28 505 LEU A CA 1
ATOM 3973 C C . LEU A 1 505 ? 23.860 1.624 -41.146 1.00 58.28 505 LEU A C 1
ATOM 3975 O O . LEU A 1 505 ? 24.587 1.432 -42.116 1.00 58.28 505 LEU A O 1
ATOM 3979 N N . ALA A 1 506 ? 22.957 2.610 -41.100 1.00 60.78 506 ALA A N 1
ATOM 3980 C CA . ALA A 1 506 ? 22.593 3.462 -42.230 1.00 60.78 506 ALA A CA 1
ATOM 3981 C C . ALA A 1 506 ? 23.780 4.095 -42.989 1.00 60.78 506 ALA A C 1
ATOM 3983 O O . ALA A 1 506 ? 23.740 4.078 -44.217 1.00 60.78 506 ALA A O 1
ATOM 3984 N N . PRO A 1 507 ? 24.865 4.569 -42.338 1.00 61.19 507 PRO A N 1
ATOM 3985 C CA . PRO A 1 507 ? 26.019 5.130 -43.049 1.00 61.19 507 PRO A CA 1
ATOM 3986 C C . PRO A 1 507 ? 26.791 4.133 -43.929 1.00 61.19 507 PRO A C 1
ATOM 3988 O O . PRO A 1 507 ? 27.611 4.554 -44.740 1.00 61.19 507 PRO A O 1
ATOM 3991 N N . GLN A 1 508 ? 26.578 2.827 -43.748 1.00 60.69 508 GLN A N 1
ATOM 3992 C CA . GLN A 1 508 ? 27.255 1.767 -44.503 1.00 60.69 508 GLN A CA 1
ATOM 3993 C C . GLN A 1 508 ? 26.370 1.072 -45.530 1.00 60.69 508 GLN A C 1
ATOM 3995 O O . GLN A 1 508 ? 26.860 0.258 -46.311 1.00 60.69 508 GLN A O 1
ATOM 4000 N N . LEU A 1 509 ? 25.076 1.368 -45.516 1.00 61.28 509 LEU A N 1
ATOM 4001 C CA . LEU A 1 509 ? 24.139 0.821 -46.475 1.00 61.28 509 LEU A CA 1
ATOM 4002 C C . LEU A 1 509 ? 24.195 1.653 -47.753 1.00 61.28 509 LEU A C 1
ATOM 4004 O O . LEU A 1 509 ? 24.267 2.883 -47.727 1.00 61.28 509 LEU A O 1
ATOM 4008 N N . THR A 1 510 ? 24.141 0.977 -48.892 1.00 71.62 510 THR A N 1
ATOM 4009 C CA . THR A 1 510 ? 23.895 1.647 -50.165 1.00 71.62 510 THR A CA 1
ATOM 4010 C C . THR A 1 510 ? 22.506 2.288 -50.155 1.00 71.62 510 THR A C 1
ATOM 4012 O O . THR A 1 510 ? 21.611 1.893 -49.404 1.00 71.62 510 THR A O 1
ATOM 4015 N N . ARG A 1 511 ? 22.294 3.274 -51.028 1.00 62.69 511 ARG A N 1
ATOM 4016 C CA . ARG A 1 511 ? 20.993 3.941 -51.173 1.00 62.69 511 ARG A CA 1
ATOM 4017 C C . ARG A 1 511 ? 19.855 2.951 -51.456 1.00 62.69 511 ARG A C 1
ATOM 4019 O O . ARG A 1 511 ? 18.785 3.075 -50.872 1.00 62.69 511 ARG A O 1
ATOM 4026 N N . ASP A 1 512 ? 20.112 1.934 -52.274 1.00 68.19 512 ASP A N 1
ATOM 4027 C CA . ASP A 1 512 ? 19.126 0.897 -52.600 1.00 68.19 512 ASP A CA 1
ATOM 4028 C C . ASP A 1 512 ? 18.794 0.007 -51.389 1.00 68.19 512 ASP A C 1
ATOM 4030 O O . ASP A 1 512 ? 17.651 -0.423 -51.215 1.00 68.19 512 ASP A O 1
ATOM 4034 N N . GLU A 1 513 ? 19.771 -0.254 -50.516 1.00 66.50 513 GLU A N 1
ATOM 4035 C CA . GLU A 1 513 ? 19.566 -1.002 -49.270 1.00 66.50 513 GLU A CA 1
ATOM 4036 C C . GLU A 1 513 ? 18.791 -0.187 -48.232 1.00 66.50 513 GLU A C 1
ATOM 4038 O O . GLU A 1 513 ? 17.928 -0.746 -47.547 1.00 66.50 513 GLU A O 1
ATOM 4043 N N . LEU A 1 514 ? 19.052 1.124 -48.159 1.00 58.75 514 LEU A N 1
ATOM 4044 C CA . LEU A 1 514 ? 18.284 2.058 -47.336 1.00 58.75 514 LEU A CA 1
ATOM 4045 C C . LEU A 1 514 ? 16.821 2.131 -47.791 1.00 58.75 514 LEU A C 1
ATOM 4047 O O . LEU A 1 514 ? 15.904 2.027 -46.974 1.00 58.75 514 LEU A O 1
ATOM 4051 N N . ASP A 1 515 ? 16.591 2.230 -49.100 1.00 63.59 515 ASP A N 1
ATOM 4052 C CA . ASP A 1 515 ? 15.246 2.266 -49.677 1.00 63.59 515 ASP A CA 1
ATOM 4053 C C . ASP A 1 515 ? 14.492 0.949 -49.463 1.00 63.59 515 ASP A C 1
ATOM 4055 O O . ASP A 1 515 ? 13.294 0.946 -49.166 1.00 63.59 515 ASP A O 1
ATOM 4059 N N . LEU A 1 516 ? 15.173 -0.192 -49.595 1.00 66.56 516 LEU A N 1
ATOM 4060 C CA . LEU A 1 516 ? 14.564 -1.501 -49.378 1.00 66.56 516 LEU A CA 1
ATOM 4061 C C . LEU A 1 516 ? 14.154 -1.704 -47.914 1.00 66.56 516 LEU A C 1
ATOM 4063 O O . LEU A 1 516 ? 13.068 -2.218 -47.645 1.00 66.56 516 LEU A O 1
ATOM 4067 N N . ALA A 1 517 ? 14.997 -1.303 -46.967 1.00 62.44 517 ALA A N 1
ATOM 4068 C CA . ALA A 1 517 ? 14.683 -1.432 -45.552 1.00 62.44 517 ALA A CA 1
ATOM 4069 C C . ALA A 1 517 ? 13.629 -0.414 -45.081 1.00 62.44 517 ALA A C 1
ATOM 4071 O O . ALA A 1 517 ? 12.784 -0.773 -44.261 1.00 62.44 517 ALA A O 1
ATOM 4072 N N . TYR A 1 518 ? 13.590 0.794 -45.660 1.00 64.19 518 TYR A N 1
ATOM 4073 C CA . TYR A 1 518 ? 12.475 1.729 -45.475 1.00 64.19 518 TYR A CA 1
ATOM 4074 C C . TYR A 1 518 ? 11.145 1.135 -45.970 1.00 64.19 518 TYR A C 1
ATOM 4076 O O . TYR A 1 518 ? 10.148 1.167 -45.250 1.00 64.19 518 TYR A O 1
ATOM 4084 N N . LYS A 1 519 ? 11.128 0.514 -47.159 1.00 68.50 519 LYS A N 1
ATOM 4085 C CA . LYS A 1 519 ? 9.936 -0.165 -47.705 1.00 68.50 519 LYS A CA 1
ATOM 4086 C C . LYS A 1 519 ? 9.462 -1.324 -46.825 1.00 68.50 519 LYS A C 1
ATOM 4088 O O . LYS A 1 519 ? 8.258 -1.464 -46.611 1.00 68.50 519 LYS A O 1
ATOM 4093 N N . ASP A 1 520 ? 10.384 -2.137 -46.308 1.00 64.62 520 ASP A N 1
ATOM 4094 C CA . ASP A 1 520 ? 10.061 -3.232 -45.384 1.00 64.62 520 ASP A CA 1
ATOM 4095 C C . ASP A 1 520 ? 9.474 -2.703 -44.066 1.00 64.62 520 ASP A C 1
ATOM 4097 O O . ASP A 1 520 ? 8.471 -3.232 -43.582 1.00 64.62 520 ASP A O 1
ATOM 4101 N N . PHE A 1 521 ? 10.064 -1.639 -43.513 1.00 64.81 521 PHE A N 1
ATOM 4102 C CA . PHE A 1 521 ? 9.566 -0.973 -42.310 1.00 64.81 521 PHE A CA 1
ATOM 4103 C C . PHE A 1 521 ? 8.157 -0.408 -42.518 1.00 64.81 521 PHE A C 1
ATOM 4105 O O . PHE A 1 521 ? 7.260 -0.720 -41.736 1.00 64.81 521 PHE A O 1
ATOM 4112 N N . LYS A 1 522 ? 7.946 0.362 -43.593 1.00 64.31 522 LYS A N 1
ATOM 4113 C CA . LYS A 1 522 ? 6.649 0.963 -43.924 1.00 64.31 522 LYS A CA 1
ATOM 4114 C C . LYS A 1 522 ? 5.563 -0.102 -44.059 1.00 64.31 522 LYS A C 1
ATOM 4116 O O . LYS A 1 522 ? 4.525 -0.012 -43.417 1.00 64.31 522 LYS A O 1
ATOM 4121 N N . LYS A 1 523 ? 5.849 -1.171 -44.805 1.00 70.50 523 LYS A N 1
ATOM 4122 C CA . LYS A 1 523 ? 4.933 -2.303 -44.980 1.00 70.50 523 LYS A CA 1
ATOM 4123 C C . LYS A 1 523 ? 4.519 -2.946 -43.652 1.00 70.50 523 LYS A C 1
ATOM 4125 O O . LYS A 1 523 ? 3.358 -3.319 -43.499 1.00 70.50 523 LYS A O 1
ATOM 4130 N N . GLU A 1 524 ? 5.449 -3.117 -42.713 1.00 59.78 524 GLU A N 1
ATOM 4131 C CA . GLU A 1 524 ? 5.148 -3.748 -41.423 1.00 59.78 524 GLU A CA 1
ATOM 4132 C C . GLU A 1 524 ? 4.474 -2.771 -40.441 1.00 59.78 524 GLU A C 1
ATOM 4134 O O . GLU A 1 524 ? 3.595 -3.185 -39.689 1.00 59.78 524 GLU A O 1
ATOM 4139 N N . SER A 1 525 ? 4.809 -1.478 -40.488 1.00 61.19 525 SER A N 1
ATOM 4140 C CA . SER A 1 525 ? 4.103 -0.416 -39.755 1.00 61.19 525 SER A CA 1
ATOM 4141 C C . SER A 1 525 ? 2.641 -0.307 -40.206 1.00 61.19 525 SER A C 1
ATOM 4143 O O . SER A 1 525 ? 1.741 -0.402 -39.367 1.00 61.19 525 SER A O 1
ATOM 4145 N N . ASP A 1 526 ? 2.396 -0.246 -41.520 1.00 64.31 526 ASP A N 1
ATOM 4146 C CA . ASP A 1 526 ? 1.056 -0.191 -42.119 1.00 64.31 526 ASP A CA 1
ATOM 4147 C C . ASP A 1 526 ? 0.221 -1.425 -41.749 1.00 64.31 526 ASP A C 1
ATOM 4149 O O . ASP A 1 526 ? -0.941 -1.318 -41.357 1.00 64.31 526 ASP A O 1
ATOM 4153 N N . LYS A 1 527 ? 0.824 -2.618 -41.833 1.00 67.56 527 LYS A N 1
ATOM 4154 C CA . LYS A 1 527 ? 0.162 -3.894 -41.527 1.00 67.56 527 LYS A CA 1
ATOM 4155 C C . LYS A 1 527 ? -0.290 -4.003 -40.070 1.00 67.56 527 LYS A C 1
ATOM 4157 O O . LYS A 1 527 ? -1.297 -4.655 -39.805 1.00 67.56 527 LYS A O 1
ATOM 4162 N N . ASN A 1 528 ? 0.453 -3.413 -39.139 1.00 56.62 528 ASN A N 1
ATOM 4163 C CA . ASN A 1 528 ? 0.192 -3.553 -37.709 1.00 56.62 528 ASN A CA 1
ATOM 4164 C C . ASN A 1 528 ? -0.413 -2.286 -37.071 1.00 56.62 528 ASN A C 1
ATOM 4166 O O . ASN A 1 528 ? -0.628 -2.258 -35.861 1.00 56.62 528 ASN A O 1
ATOM 4170 N N . GLY A 1 529 ? -0.710 -1.250 -37.867 1.00 58.06 529 GLY A N 1
ATOM 4171 C CA . GLY A 1 529 ? -1.302 0.002 -37.385 1.00 58.06 529 GLY A CA 1
ATOM 4172 C C . GLY A 1 529 ? -0.365 0.829 -36.498 1.00 58.06 529 GLY A C 1
ATOM 4173 O O . GLY A 1 529 ? -0.830 1.594 -35.655 1.00 58.06 529 GLY A O 1
ATOM 4174 N N . TRP A 1 530 ? 0.952 0.668 -36.647 1.00 62.88 530 TRP A N 1
ATOM 4175 C CA . TRP A 1 530 ? 1.956 1.313 -35.797 1.00 62.88 530 TRP A CA 1
ATOM 4176 C C . TRP A 1 530 ? 2.262 2.728 -36.289 1.00 62.88 530 TRP A C 1
ATOM 4178 O O . TRP A 1 530 ? 3.240 2.946 -37.000 1.00 62.88 530 TRP A O 1
ATOM 4188 N N . GLY A 1 531 ? 1.401 3.682 -35.936 1.00 55.31 531 GLY A N 1
ATOM 4189 C CA . GLY A 1 531 ? 1.490 5.059 -36.432 1.00 55.31 531 GLY A CA 1
ATOM 4190 C C . GLY A 1 531 ? 2.423 5.999 -35.658 1.00 55.31 531 GLY A C 1
ATOM 4191 O O . GLY A 1 531 ? 2.825 7.008 -36.222 1.00 55.31 531 GLY A O 1
ATOM 4192 N N . PHE A 1 532 ? 2.776 5.710 -34.398 1.00 46.38 532 PHE A N 1
ATOM 4193 C CA . PHE A 1 532 ? 3.247 6.770 -33.488 1.00 46.38 532 PHE A CA 1
ATOM 4194 C C . PHE A 1 532 ? 4.634 6.537 -32.860 1.00 46.38 532 PHE A C 1
ATOM 4196 O O . PHE A 1 532 ? 5.546 7.334 -33.075 1.00 46.38 532 PHE A O 1
ATOM 4203 N N . ASP A 1 533 ? 4.875 5.410 -32.181 1.00 48.53 533 ASP A N 1
ATOM 4204 C CA . ASP A 1 533 ? 6.164 5.184 -31.491 1.00 48.53 533 ASP A CA 1
ATOM 4205 C C . ASP A 1 533 ? 7.357 5.021 -32.443 1.00 48.53 533 ASP A C 1
ATOM 4207 O O . ASP A 1 533 ? 8.499 5.353 -32.117 1.00 48.53 533 ASP A O 1
ATOM 4211 N N . SER A 1 534 ? 7.097 4.541 -33.658 1.00 52.25 534 SER A N 1
ATOM 4212 C CA . SER A 1 534 ? 8.134 4.356 -34.672 1.00 52.25 534 SER A CA 1
ATOM 4213 C C . SER A 1 534 ? 8.586 5.677 -35.315 1.00 52.25 534 SER A C 1
ATOM 4215 O O . SER A 1 534 ? 9.685 5.736 -35.864 1.00 52.25 534 SER A O 1
ATOM 4217 N N . TYR A 1 535 ? 7.789 6.746 -35.193 1.00 52.59 535 TYR A N 1
ATOM 4218 C CA . TYR A 1 535 ? 8.082 8.079 -35.735 1.00 52.59 535 TYR A CA 1
ATOM 4219 C C . TYR A 1 535 ? 9.004 8.909 -34.827 1.00 52.59 535 TYR A C 1
ATOM 4221 O O . TYR A 1 535 ? 9.816 9.687 -35.322 1.00 52.59 535 TYR A O 1
ATOM 4229 N N . MET A 1 536 ? 8.984 8.682 -33.509 1.00 45.03 536 MET A N 1
ATOM 4230 C CA . MET A 1 536 ? 9.858 9.380 -32.548 1.00 45.03 536 MET A CA 1
ATOM 4231 C C . MET A 1 536 ? 11.355 9.088 -32.757 1.00 45.03 536 MET A C 1
ATOM 4233 O O . MET A 1 536 ? 12.207 9.928 -32.472 1.00 45.03 536 MET A O 1
ATOM 4237 N N . ASN A 1 537 ? 11.702 7.932 -33.332 1.00 51.00 537 ASN A N 1
ATOM 4238 C CA . ASN A 1 537 ? 13.086 7.615 -33.704 1.00 51.00 537 ASN A CA 1
ATOM 4239 C C . ASN A 1 537 ? 13.535 8.281 -35.019 1.00 51.00 537 ASN A C 1
ATOM 4241 O O . ASN A 1 537 ? 14.728 8.270 -35.333 1.00 51.00 537 ASN A O 1
ATOM 4245 N N . ALA A 1 538 ? 12.619 8.909 -35.762 1.00 50.78 538 ALA A N 1
ATOM 4246 C CA . ALA A 1 538 ? 12.924 9.564 -37.026 1.00 50.78 538 ALA A CA 1
ATOM 4247 C C . ALA A 1 538 ? 13.702 10.888 -36.841 1.00 50.78 538 ALA A C 1
ATOM 4249 O O . ALA A 1 538 ? 14.367 11.349 -37.767 1.00 50.78 538 ALA A O 1
ATOM 4250 N N . GLN A 1 539 ? 13.731 11.468 -35.632 1.00 50.47 539 GLN A N 1
ATOM 4251 C CA . GLN A 1 539 ? 14.632 12.591 -35.319 1.00 50.47 539 GLN A CA 1
ATOM 4252 C C . GLN A 1 539 ? 16.106 12.251 -35.592 1.00 50.47 539 GLN A C 1
ATOM 4254 O O . GLN A 1 539 ? 16.872 13.089 -36.060 1.00 50.47 539 GLN A O 1
ATOM 4259 N N . ARG A 1 540 ? 16.492 10.991 -35.356 1.00 51.59 540 ARG A N 1
ATOM 4260 C CA . ARG A 1 540 ? 17.855 10.486 -35.575 1.00 51.59 540 ARG A CA 1
ATOM 4261 C C . ARG A 1 540 ? 18.098 10.029 -37.018 1.00 51.59 540 ARG A C 1
ATOM 4263 O O . ARG A 1 540 ? 19.251 9.850 -37.398 1.00 51.59 540 ARG A O 1
ATOM 4270 N N . THR A 1 541 ? 17.039 9.835 -37.815 1.00 55.81 541 THR A N 1
ATOM 4271 C CA . THR A 1 541 ? 17.129 9.418 -39.228 1.00 55.81 541 THR A CA 1
ATOM 4272 C C . THR A 1 541 ? 17.193 10.602 -40.185 1.00 55.81 541 THR A C 1
ATOM 4274 O O . THR A 1 541 ? 17.683 10.412 -41.292 1.00 55.81 541 THR A O 1
ATOM 4277 N N . ARG A 1 542 ? 16.709 11.798 -39.800 1.00 60.97 542 ARG A N 1
ATOM 4278 C CA . ARG A 1 542 ? 16.561 12.967 -40.697 1.00 60.97 542 ARG A CA 1
ATOM 4279 C C . ARG A 1 542 ? 17.789 13.234 -41.592 1.00 60.97 542 ARG A C 1
ATOM 4281 O O . ARG A 1 542 ? 17.576 13.388 -42.793 1.00 60.97 542 ARG A O 1
ATOM 4288 N N . PRO A 1 543 ? 19.048 13.205 -41.094 1.00 65.50 543 PRO A N 1
ATOM 4289 C CA . PRO A 1 543 ? 20.232 13.453 -41.930 1.00 65.50 543 PRO A CA 1
ATOM 4290 C C . PRO A 1 543 ? 20.493 12.389 -43.008 1.00 65.50 543 PRO A C 1
ATOM 4292 O O . PRO A 1 543 ? 21.240 12.635 -43.949 1.00 65.50 543 PRO A O 1
ATOM 4295 N N . PHE A 1 544 ? 19.907 11.200 -42.862 1.00 59.84 544 PHE A N 1
ATOM 4296 C CA . PHE A 1 544 ? 20.137 10.034 -43.718 1.00 59.84 544 PHE A CA 1
ATOM 4297 C C . PHE A 1 544 ? 18.969 9.753 -44.673 1.00 59.84 544 PHE A C 1
ATOM 4299 O O . PHE A 1 544 ? 19.041 8.821 -45.470 1.00 59.84 544 PHE A O 1
ATOM 4306 N N . LEU A 1 545 ? 17.892 10.540 -44.588 1.00 61.91 545 LEU A N 1
ATOM 4307 C CA . LEU A 1 545 ? 16.722 10.427 -45.452 1.00 61.91 545 LEU A CA 1
ATOM 4308 C C . LEU A 1 545 ? 16.850 11.369 -46.647 1.00 61.91 545 LEU A C 1
ATOM 4310 O O . LEU A 1 545 ? 17.198 12.542 -46.493 1.00 61.91 545 LEU A O 1
ATOM 4314 N N . ALA A 1 546 ? 16.508 10.871 -47.833 1.00 72.31 546 ALA A N 1
ATOM 4315 C CA . ALA A 1 546 ? 16.367 11.710 -49.013 1.00 72.31 546 ALA A CA 1
ATOM 4316 C C . ALA A 1 546 ? 15.177 12.674 -48.857 1.00 72.31 546 ALA A C 1
ATOM 4318 O O . ALA A 1 546 ? 14.205 12.366 -48.169 1.00 72.31 546 ALA A O 1
ATOM 4319 N N . ASP A 1 547 ? 15.216 13.811 -49.552 1.00 69.56 547 ASP A N 1
ATOM 4320 C CA . ASP A 1 547 ? 14.206 14.875 -49.432 1.00 69.56 547 ASP A CA 1
ATOM 4321 C C . ASP A 1 547 ? 12.770 14.366 -49.642 1.00 69.56 547 ASP A C 1
ATOM 4323 O O . ASP A 1 547 ? 11.871 14.695 -48.873 1.00 69.56 547 ASP A O 1
ATOM 4327 N N . HIS A 1 548 ? 12.558 13.483 -50.625 1.00 71.44 548 HIS A N 1
ATOM 4328 C CA . HIS A 1 548 ? 11.240 12.889 -50.878 1.00 71.44 548 HIS A CA 1
ATOM 4329 C C . HIS A 1 548 ? 10.739 12.004 -49.721 1.00 71.44 548 HIS A C 1
ATOM 4331 O O . HIS A 1 548 ? 9.541 11.969 -49.470 1.00 71.44 548 HIS A O 1
ATOM 4337 N N . GLN A 1 549 ? 11.637 11.337 -48.986 1.00 68.75 549 GLN A N 1
ATOM 4338 C CA . GLN A 1 549 ? 11.288 10.517 -47.819 1.00 68.75 549 GLN A CA 1
ATOM 4339 C C . GLN A 1 549 ? 10.952 11.394 -46.613 1.00 68.75 549 GLN A C 1
ATOM 4341 O O . GLN A 1 549 ? 10.005 11.098 -45.890 1.00 68.75 549 GLN A O 1
ATOM 4346 N N . ARG A 1 550 ? 11.699 12.490 -46.404 1.00 72.00 550 ARG A N 1
ATOM 4347 C CA . ARG A 1 550 ? 11.378 13.477 -45.357 1.00 72.00 550 ARG A CA 1
ATOM 4348 C C . ARG A 1 550 ? 10.007 14.101 -45.599 1.00 72.00 550 ARG A C 1
ATOM 4350 O O . ARG A 1 550 ? 9.207 14.179 -44.672 1.00 72.00 550 ARG A O 1
ATOM 4357 N N . ARG A 1 551 ? 9.712 14.441 -46.856 1.00 71.94 551 ARG A N 1
ATOM 4358 C CA . ARG A 1 551 ? 8.411 14.965 -47.276 1.00 71.94 551 ARG A CA 1
ATOM 4359 C C . ARG A 1 551 ? 7.276 13.956 -47.093 1.00 71.94 551 ARG A C 1
ATOM 4361 O O . ARG A 1 551 ? 6.255 14.300 -46.521 1.00 71.94 551 ARG A O 1
ATOM 4368 N N . GLU A 1 552 ? 7.463 12.700 -47.489 1.00 70.69 552 GLU A N 1
ATOM 4369 C CA . GLU A 1 552 ? 6.452 11.642 -47.314 1.00 70.69 552 GLU A CA 1
ATOM 4370 C C . GLU A 1 552 ? 6.122 11.373 -45.829 1.00 70.69 552 GLU A C 1
ATOM 4372 O O . GLU A 1 552 ? 4.969 11.119 -45.466 1.00 70.69 552 GLU A O 1
ATOM 4377 N N . ILE A 1 553 ? 7.128 11.466 -44.954 1.00 66.75 553 ILE A N 1
ATOM 4378 C CA . ILE A 1 553 ? 6.980 11.392 -43.491 1.00 66.75 553 ILE A CA 1
ATOM 4379 C C . ILE A 1 553 ? 6.206 12.608 -42.970 1.00 66.75 553 ILE A C 1
ATOM 4381 O O . ILE A 1 553 ? 5.271 12.437 -42.187 1.00 66.75 553 ILE A O 1
ATOM 4385 N N . ALA A 1 554 ? 6.550 13.817 -43.423 1.00 66.88 554 ALA A N 1
ATOM 4386 C CA . ALA A 1 554 ? 5.856 15.049 -43.053 1.00 66.88 554 ALA A CA 1
ATOM 4387 C C . ALA A 1 554 ? 4.376 15.034 -43.495 1.00 66.88 554 ALA A C 1
ATOM 4389 O O . ALA A 1 554 ? 3.494 15.319 -42.688 1.00 66.88 554 ALA A O 1
ATOM 4390 N N . GLU A 1 555 ? 4.081 14.587 -44.719 1.00 66.94 555 GLU A N 1
ATOM 4391 C CA . GLU A 1 555 ? 2.719 14.439 -45.262 1.00 66.94 555 GLU A CA 1
ATOM 4392 C C . GLU A 1 555 ? 1.903 13.359 -44.521 1.00 66.94 555 GLU A C 1
ATOM 4394 O O . GLU A 1 555 ? 0.690 13.491 -44.315 1.00 66.94 555 GLU A O 1
ATOM 4399 N N . SER A 1 556 ? 2.558 12.285 -44.067 1.00 66.50 556 SER A N 1
ATOM 4400 C CA . SER A 1 556 ? 1.923 11.238 -43.255 1.00 66.50 556 SER A CA 1
ATOM 4401 C C . SER A 1 556 ? 1.589 11.735 -41.846 1.00 66.50 556 SER A C 1
ATOM 4403 O O . SER A 1 556 ? 0.489 11.469 -41.355 1.00 66.50 556 SER A O 1
ATOM 4405 N N . LEU A 1 557 ? 2.495 12.501 -41.224 1.00 63.09 557 LEU A N 1
ATOM 4406 C CA . LEU A 1 557 ? 2.257 13.189 -39.949 1.00 63.09 557 LEU A CA 1
ATOM 4407 C C . LEU A 1 557 ? 1.103 14.186 -40.079 1.00 63.09 557 LEU A C 1
ATOM 4409 O O . LEU A 1 557 ? 0.184 14.169 -39.266 1.00 63.09 557 LEU A O 1
ATOM 4413 N N . PHE A 1 558 ? 1.102 14.986 -41.146 1.00 65.44 558 PHE A N 1
ATOM 4414 C CA . PHE A 1 558 ? 0.031 15.919 -41.487 1.00 65.44 558 PHE A CA 1
ATOM 4415 C C . PHE A 1 558 ? -1.325 15.214 -41.657 1.00 65.44 558 PHE A C 1
ATOM 4417 O O . PHE A 1 558 ? -2.341 15.618 -41.093 1.00 65.44 558 PHE A O 1
ATOM 4424 N N . THR A 1 559 ? -1.347 14.088 -42.371 1.00 65.75 559 THR A N 1
ATOM 4425 C CA . THR A 1 559 ? -2.566 13.291 -42.567 1.00 65.75 559 THR A CA 1
ATOM 4426 C C . THR A 1 559 ? -3.066 12.664 -41.264 1.00 65.75 559 THR A C 1
ATOM 4428 O O . THR A 1 559 ? -4.279 12.570 -41.057 1.00 65.75 559 THR A O 1
ATOM 4431 N N . ALA A 1 560 ? -2.158 12.216 -40.392 1.00 64.50 560 ALA A N 1
ATOM 4432 C CA . ALA A 1 560 ? -2.502 11.691 -39.074 1.00 64.50 560 ALA A CA 1
ATOM 4433 C C . ALA A 1 560 ? -3.081 12.790 -38.169 1.00 64.50 560 ALA A C 1
ATOM 4435 O O . ALA A 1 560 ? -4.099 12.555 -37.519 1.00 64.50 560 ALA A O 1
ATOM 4436 N N . LEU A 1 561 ? -2.492 13.990 -38.217 1.00 63.66 561 LEU A N 1
ATOM 4437 C CA . LEU A 1 561 ? -2.944 15.187 -37.505 1.00 63.66 561 LEU A CA 1
ATOM 4438 C C . LEU A 1 561 ? -4.357 15.614 -37.905 1.00 63.66 561 LEU A C 1
ATOM 4440 O O . LEU A 1 561 ? -5.160 15.976 -37.060 1.00 63.66 561 LEU A O 1
ATOM 4444 N N . ILE A 1 562 ? -4.706 15.541 -39.187 1.00 63.53 562 ILE A N 1
ATOM 4445 C CA . ILE A 1 562 ? -6.028 15.992 -39.651 1.00 63.53 562 ILE A CA 1
ATOM 4446 C C . ILE A 1 562 ? -7.137 14.966 -39.379 1.00 63.53 562 ILE A C 1
ATOM 4448 O O . ILE A 1 562 ? -8.303 15.336 -39.255 1.00 63.53 562 ILE A O 1
ATOM 4452 N N . LYS A 1 563 ? -6.814 13.669 -39.300 1.00 64.19 563 LYS A N 1
ATOM 4453 C CA . LYS A 1 563 ? -7.816 12.582 -39.260 1.00 64.19 563 LYS A CA 1
ATOM 4454 C C . LYS A 1 563 ? -8.279 12.163 -37.862 1.00 64.19 563 LYS A C 1
ATOM 4456 O O . LYS A 1 563 ? -8.987 11.164 -37.755 1.00 64.19 563 LYS A O 1
ATOM 4461 N N . ASP A 1 564 ? -7.894 12.904 -36.830 1.00 55.59 564 ASP A N 1
ATOM 4462 C CA . ASP A 1 564 ? -8.396 12.790 -35.457 1.00 55.59 564 ASP A CA 1
ATOM 4463 C C . ASP A 1 564 ? -8.399 11.368 -34.855 1.00 55.59 564 ASP A C 1
ATOM 4465 O O . ASP A 1 564 ? -9.356 10.907 -34.233 1.00 55.59 564 ASP A O 1
ATOM 4469 N N . LYS A 1 565 ? -7.321 10.610 -35.082 1.00 51.78 565 LYS A N 1
ATOM 4470 C CA . LYS A 1 565 ? -7.187 9.241 -34.562 1.00 51.78 565 LYS A CA 1
ATOM 4471 C C . LYS A 1 565 ? -6.397 9.231 -33.250 1.00 51.78 565 LYS A C 1
ATOM 4473 O O . LYS A 1 565 ? -5.205 8.964 -33.282 1.00 51.78 565 LYS A O 1
ATOM 4478 N N . GLY A 1 566 ? -7.071 9.481 -32.122 1.00 52.75 566 GLY A N 1
ATOM 4479 C CA . GLY A 1 566 ? -6.600 9.152 -30.760 1.00 52.75 566 GLY A CA 1
ATOM 4480 C C . GLY A 1 566 ? -5.197 9.666 -30.405 1.00 52.75 566 GLY A C 1
ATOM 4481 O O . GLY A 1 566 ? -4.229 8.909 -30.436 1.00 52.75 566 GLY A O 1
ATOM 4482 N N . TRP A 1 567 ? -5.102 10.951 -30.069 1.00 61.12 567 TRP A N 1
ATOM 4483 C CA . TRP A 1 567 ? -3.850 11.703 -29.981 1.00 61.12 567 TRP A CA 1
ATOM 4484 C C . TRP A 1 567 ? -3.083 11.465 -28.674 1.00 61.12 567 TRP A C 1
ATOM 4486 O O . TRP A 1 567 ? -3.668 11.403 -27.598 1.00 61.12 567 TRP A O 1
ATOM 4496 N N . GLN A 1 568 ? -1.751 11.452 -28.762 1.00 59.78 568 GLN A N 1
ATOM 4497 C CA . GLN A 1 568 ? -0.865 11.775 -27.640 1.00 59.78 568 GLN A CA 1
ATOM 4498 C C . GLN A 1 568 ? -0.090 13.048 -28.002 1.00 59.78 568 GLN A C 1
ATOM 4500 O O . GLN A 1 568 ? 0.696 13.059 -28.947 1.00 59.78 568 GLN A O 1
ATOM 4505 N N . THR A 1 569 ? -0.313 14.145 -27.284 1.00 60.94 569 THR A N 1
ATOM 4506 C CA . THR A 1 569 ? 0.229 15.473 -27.631 1.00 60.94 569 THR A CA 1
ATOM 4507 C C . THR A 1 569 ? 1.744 15.597 -27.494 1.00 60.94 569 THR A C 1
ATOM 4509 O O . THR A 1 569 ? 2.371 16.374 -28.213 1.00 60.94 569 THR A O 1
ATOM 4512 N N . SER A 1 570 ? 2.366 14.775 -26.653 1.00 58.78 570 SER A N 1
ATOM 4513 C CA . SER A 1 570 ? 3.811 14.806 -26.404 1.00 58.78 570 SER A CA 1
ATOM 4514 C C . SER A 1 570 ? 4.656 14.413 -27.626 1.00 58.78 570 SER A C 1
ATOM 4516 O O . SER A 1 570 ? 5.711 15.005 -27.873 1.00 58.78 570 SER A O 1
ATOM 4518 N N . GLY A 1 571 ? 4.196 13.459 -28.444 1.00 63.06 571 GLY A N 1
ATOM 4519 C CA . GLY A 1 571 ? 4.909 13.053 -29.665 1.00 63.06 571 GLY A CA 1
ATOM 4520 C C . GLY A 1 571 ? 4.728 14.022 -30.839 1.00 63.06 571 GLY A C 1
ATOM 4521 O O . GLY A 1 571 ? 5.563 14.057 -31.749 1.00 63.06 571 GLY A O 1
ATOM 4522 N N . LEU A 1 572 ? 3.693 14.867 -30.798 1.00 66.19 572 LEU A N 1
ATOM 4523 C CA . LEU A 1 572 ? 3.449 15.897 -31.804 1.00 66.19 572 LEU A CA 1
ATOM 4524 C C . LEU A 1 572 ? 4.519 16.994 -31.752 1.00 66.19 572 LEU A C 1
ATOM 4526 O O . LEU A 1 572 ? 5.151 17.289 -32.769 1.00 66.19 572 LEU A O 1
ATOM 4530 N N . ALA A 1 573 ? 4.794 17.523 -30.557 1.00 63.06 573 ALA A N 1
ATOM 4531 C CA . ALA A 1 573 ? 5.810 18.555 -30.360 1.00 63.06 573 ALA A CA 1
ATOM 4532 C C . ALA A 1 573 ? 7.183 18.079 -30.848 1.00 63.06 573 ALA A C 1
ATOM 4534 O O . ALA A 1 573 ? 7.911 18.801 -31.536 1.00 63.06 573 ALA A O 1
ATOM 4535 N N . ALA A 1 574 ? 7.540 16.834 -30.524 1.00 64.12 574 ALA A N 1
ATOM 4536 C CA . ALA A 1 574 ? 8.780 16.204 -30.963 1.00 64.12 574 ALA A CA 1
ATOM 4537 C C . ALA A 1 574 ? 8.869 16.061 -32.491 1.00 64.12 574 ALA A C 1
ATOM 4539 O O . ALA A 1 574 ? 9.912 16.374 -33.069 1.00 64.12 574 ALA A O 1
ATOM 4540 N N . SER A 1 575 ? 7.787 15.641 -33.143 1.00 68.06 575 SER A N 1
ATOM 4541 C CA . SER A 1 575 ? 7.759 15.421 -34.593 1.00 68.06 575 SER A CA 1
ATOM 4542 C C . SER A 1 575 ? 7.817 16.733 -35.381 1.00 68.06 575 SER A C 1
ATOM 4544 O O . SER A 1 575 ? 8.601 16.854 -36.323 1.00 68.06 575 SER A O 1
ATOM 4546 N N . LEU A 1 576 ? 7.063 17.750 -34.954 1.00 70.81 576 LEU A N 1
ATOM 4547 C CA . LEU A 1 576 ? 7.027 19.065 -35.603 1.00 70.81 576 LEU A CA 1
ATOM 4548 C C . LEU A 1 576 ? 8.333 19.845 -35.451 1.00 70.81 576 LEU A C 1
ATOM 4550 O O . LEU A 1 576 ? 8.732 20.550 -36.370 1.00 70.81 576 LEU A O 1
ATOM 4554 N N . GLY A 1 577 ? 9.053 19.663 -34.341 1.00 69.25 577 GLY A N 1
ATOM 4555 C CA . GLY A 1 577 ? 10.388 20.250 -34.174 1.00 69.25 577 GLY A CA 1
ATOM 4556 C C . GLY A 1 577 ? 11.445 19.699 -35.135 1.00 69.25 577 GLY A C 1
ATOM 4557 O O . GLY A 1 577 ? 12.512 20.286 -35.255 1.00 69.25 577 GLY A O 1
ATOM 4558 N N . VAL A 1 578 ? 11.173 18.571 -35.798 1.00 70.56 578 VAL A N 1
ATOM 4559 C CA . VAL A 1 578 ? 12.122 17.918 -36.710 1.00 70.56 578 VAL A CA 1
ATOM 4560 C C . VAL A 1 578 ? 11.687 18.006 -38.160 1.00 70.56 578 VAL A C 1
ATOM 4562 O O . VAL A 1 578 ? 12.539 18.216 -39.014 1.00 70.56 578 VAL A O 1
ATOM 4565 N N . TYR A 1 579 ? 10.393 17.861 -38.436 1.00 74.69 579 TYR A N 1
ATOM 4566 C CA . TYR A 1 579 ? 9.857 17.841 -39.799 1.00 74.69 579 TYR A CA 1
ATOM 4567 C C . TYR A 1 579 ? 9.048 19.090 -40.156 1.00 74.69 579 TYR A C 1
ATOM 4569 O O . TYR A 1 579 ? 8.591 19.205 -41.287 1.00 74.69 579 TYR A O 1
ATOM 4577 N N . GLY A 1 580 ? 8.875 20.036 -39.227 1.00 78.00 580 GLY A N 1
ATOM 4578 C CA . GLY A 1 580 ? 8.101 21.259 -39.464 1.00 78.00 580 GLY A CA 1
ATOM 4579 C C . GLY A 1 580 ? 8.661 22.125 -40.594 1.00 78.00 580 GLY A C 1
ATOM 4580 O O . GLY A 1 580 ? 7.895 22.749 -41.317 1.00 78.00 580 GLY A O 1
ATOM 4581 N N . GLU A 1 581 ? 9.978 22.109 -40.801 1.00 82.31 581 GLU A N 1
ATOM 4582 C CA . GLU A 1 581 ? 10.640 22.785 -41.925 1.00 82.31 581 GLU A CA 1
ATOM 4583 C C . GLU A 1 581 ? 10.329 22.131 -43.282 1.00 82.31 581 GLU A C 1
ATOM 4585 O O . GLU A 1 581 ? 10.320 22.809 -44.305 1.00 82.31 581 GLU A O 1
ATOM 4590 N N . ASP A 1 582 ? 10.066 20.820 -43.294 1.00 82.88 582 ASP A N 1
ATOM 4591 C CA . ASP A 1 582 ? 9.804 20.040 -44.508 1.00 82.88 582 ASP A CA 1
ATOM 4592 C C . ASP A 1 582 ? 8.321 20.135 -44.963 1.00 82.88 582 ASP A C 1
ATOM 4594 O O . ASP A 1 582 ? 7.975 19.616 -46.027 1.00 82.88 582 ASP A O 1
ATOM 4598 N N . LEU A 1 583 ? 7.450 20.804 -44.187 1.00 81.19 583 LEU A N 1
ATOM 4599 C CA . LEU A 1 583 ? 6.060 21.118 -44.552 1.00 81.19 583 LEU A CA 1
ATOM 4600 C C . LEU A 1 583 ? 5.983 22.352 -45.463 1.00 81.19 583 LEU A C 1
ATOM 4602 O O . LEU A 1 583 ? 6.746 23.307 -45.310 1.00 81.19 583 LEU A O 1
ATOM 4606 N N . SER A 1 584 ? 5.018 22.371 -46.383 1.00 84.94 584 SER A N 1
ATOM 4607 C CA . SER A 1 584 ? 4.669 23.588 -47.126 1.00 84.94 584 SER A CA 1
ATOM 4608 C C . SER A 1 584 ? 3.996 24.630 -46.225 1.00 84.94 584 SER A C 1
ATOM 4610 O O . SER A 1 584 ? 3.443 24.293 -45.180 1.00 84.94 584 SER A O 1
ATOM 4612 N N . GLU A 1 585 ? 4.009 25.902 -46.633 1.00 83.88 585 GLU A N 1
ATOM 4613 C CA . GLU A 1 585 ? 3.358 26.986 -45.876 1.00 83.88 585 GLU A CA 1
ATOM 4614 C C . GLU A 1 585 ? 1.860 26.723 -45.642 1.00 83.88 585 GLU A C 1
ATOM 4616 O O . GLU A 1 585 ? 1.369 26.920 -44.532 1.00 83.88 585 GLU A O 1
ATOM 4621 N N . ASP A 1 586 ? 1.157 26.180 -46.642 1.00 83.00 586 ASP A N 1
ATOM 4622 C CA . ASP A 1 586 ? -0.261 25.818 -46.521 1.00 83.00 586 ASP A CA 1
ATOM 4623 C C . ASP A 1 586 ? -0.476 24.697 -45.486 1.00 83.00 586 ASP A C 1
ATOM 4625 O O . ASP A 1 586 ? -1.419 24.734 -44.694 1.00 83.00 586 ASP A O 1
ATOM 4629 N N . GLU A 1 587 ? 0.415 23.702 -45.447 1.00 82.38 587 GLU A N 1
ATOM 4630 C CA . GLU A 1 587 ? 0.354 22.614 -44.464 1.00 82.38 587 GLU A CA 1
ATOM 4631 C C . GLU A 1 587 ? 0.673 23.113 -43.050 1.00 82.38 587 GLU A C 1
ATOM 4633 O O . GLU A 1 587 ? -0.021 22.744 -42.100 1.00 82.38 587 GLU A O 1
ATOM 4638 N N . LYS A 1 588 ? 1.673 23.992 -42.895 1.00 85.06 588 LYS A N 1
ATOM 4639 C CA . LYS A 1 588 ? 1.982 24.628 -41.606 1.00 85.06 588 LYS A CA 1
ATOM 4640 C C . LYS A 1 588 ? 0.780 25.414 -41.086 1.00 85.06 588 LYS A C 1
ATOM 4642 O O . LYS A 1 588 ? 0.413 25.240 -39.925 1.00 85.06 588 LYS A O 1
ATOM 4647 N N . ALA A 1 589 ? 0.134 26.208 -41.942 1.00 82.88 589 ALA A N 1
ATOM 4648 C CA . ALA A 1 589 ? -1.053 26.983 -41.587 1.00 82.88 589 ALA A CA 1
ATOM 4649 C C . ALA A 1 589 ? -2.207 26.083 -41.111 1.00 82.88 589 ALA A C 1
ATOM 4651 O O . ALA A 1 589 ? -2.807 26.343 -40.070 1.00 82.88 589 ALA A O 1
ATOM 4652 N N . ILE A 1 590 ? -2.474 24.973 -41.809 1.00 81.88 590 ILE A N 1
ATOM 4653 C CA . ILE A 1 590 ? -3.527 24.021 -41.419 1.00 81.88 590 ILE A CA 1
ATOM 4654 C C . ILE A 1 590 ? -3.228 23.365 -40.060 1.00 81.88 590 ILE A C 1
ATOM 4656 O O . ILE A 1 590 ? -4.139 23.207 -39.244 1.00 81.88 590 ILE A O 1
ATOM 4660 N N . VAL A 1 591 ? -1.973 22.983 -39.791 1.00 79.56 591 VAL A N 1
ATOM 4661 C CA . VAL A 1 591 ? -1.597 22.392 -38.493 1.00 79.56 591 VAL A CA 1
ATOM 4662 C C . VAL A 1 591 ? -1.702 23.419 -37.368 1.00 79.56 591 VAL A C 1
ATOM 4664 O O . VAL A 1 591 ? -2.201 23.085 -36.295 1.00 79.56 591 VAL A O 1
ATOM 4667 N N . ILE A 1 592 ? -1.279 24.662 -37.609 1.00 84.19 592 ILE A N 1
ATOM 4668 C CA . ILE A 1 592 ? -1.402 25.760 -36.644 1.00 84.19 592 ILE A CA 1
ATOM 4669 C C . ILE A 1 592 ? -2.872 26.000 -36.286 1.00 84.19 592 ILE A C 1
ATOM 4671 O O . ILE A 1 592 ? -3.206 26.012 -35.103 1.00 84.19 592 ILE A O 1
ATOM 4675 N N . GLU A 1 593 ? -3.766 26.095 -37.272 1.00 85.44 593 GLU A N 1
ATOM 4676 C CA . GLU A 1 593 ? -5.200 26.277 -37.013 1.00 85.44 593 GLU A CA 1
ATOM 4677 C C . GLU A 1 593 ? -5.801 25.104 -36.223 1.00 85.44 593 GLU A C 1
ATOM 4679 O O . GLU A 1 593 ? -6.574 25.314 -35.290 1.00 85.44 593 GLU A O 1
ATOM 4684 N N . LYS A 1 594 ? -5.376 23.863 -36.493 1.00 81.38 594 LYS A N 1
ATOM 4685 C CA . LYS A 1 594 ? -5.798 22.692 -35.702 1.00 81.38 594 LYS A CA 1
ATOM 4686 C C . LYS A 1 594 ? -5.309 22.736 -34.255 1.00 81.38 594 LYS A C 1
ATOM 4688 O O . LYS A 1 594 ? -6.059 22.378 -33.347 1.00 81.38 594 LYS A O 1
ATOM 4693 N N . ILE A 1 595 ? -4.073 23.182 -34.026 1.00 82.88 595 ILE A N 1
ATOM 4694 C CA . ILE A 1 595 ? -3.544 23.373 -32.671 1.00 82.88 595 ILE A CA 1
ATOM 4695 C C . ILE A 1 595 ? -4.363 24.445 -31.938 1.00 82.88 595 ILE A C 1
ATOM 4697 O O . ILE A 1 595 ? -4.748 24.226 -30.790 1.00 82.88 595 ILE A O 1
ATOM 4701 N N . LYS A 1 596 ? -4.700 25.558 -32.601 1.00 85.12 596 LYS A N 1
ATOM 4702 C CA . LYS A 1 596 ? -5.542 26.620 -32.029 1.00 85.12 596 LYS A CA 1
ATOM 4703 C C . LYS A 1 596 ? -6.945 26.132 -31.679 1.00 85.12 596 LYS A C 1
ATOM 4705 O O . LYS A 1 596 ? -7.402 26.374 -30.566 1.00 85.12 596 LYS A O 1
ATOM 4710 N N . GLU A 1 597 ? -7.611 25.410 -32.585 1.00 84.56 597 GLU A N 1
ATOM 4711 C CA . GLU A 1 597 ? -8.927 24.807 -32.326 1.00 84.56 597 GLU A CA 1
ATOM 4712 C C . GLU A 1 597 ? -8.908 23.960 -31.044 1.00 84.56 597 GLU A C 1
ATOM 4714 O O . GLU A 1 597 ? -9.822 24.056 -30.224 1.00 84.56 597 GLU A O 1
ATOM 4719 N N . ARG A 1 598 ? -7.840 23.178 -30.837 1.00 80.19 598 ARG A N 1
ATOM 4720 C CA . ARG A 1 598 ? -7.685 22.309 -29.665 1.00 80.19 598 ARG A CA 1
ATOM 4721 C C . ARG A 1 598 ? -7.324 23.070 -28.388 1.00 80.19 598 ARG A C 1
ATOM 4723 O O . ARG A 1 598 ? -7.821 22.725 -27.320 1.00 80.19 598 ARG A O 1
ATOM 4730 N N . LEU A 1 599 ? -6.509 24.120 -28.483 1.00 80.81 599 LEU A N 1
ATOM 4731 C CA . LEU A 1 599 ? -6.210 25.013 -27.356 1.00 80.81 599 LEU A CA 1
ATOM 4732 C C . LEU A 1 599 ? -7.458 25.766 -26.863 1.00 80.81 599 LEU A C 1
ATOM 4734 O O . LEU A 1 599 ? -7.555 26.078 -25.678 1.00 80.81 599 LEU A O 1
ATOM 4738 N N . LEU A 1 600 ? -8.419 26.043 -27.752 1.00 82.94 600 LEU A N 1
ATOM 4739 C CA . LEU A 1 600 ? -9.690 26.697 -27.416 1.00 82.94 600 LEU A CA 1
ATOM 4740 C C . LEU A 1 600 ? -10.763 25.729 -26.883 1.00 82.94 600 LEU A C 1
ATOM 4742 O O . LEU A 1 600 ? -11.787 26.176 -26.353 1.00 82.94 600 LEU A O 1
ATOM 4746 N N . ASP A 1 601 ? -10.555 24.419 -27.011 1.00 82.06 601 ASP A N 1
ATOM 4747 C CA . ASP A 1 601 ? -11.461 23.403 -26.485 1.00 82.06 601 ASP A CA 1
ATOM 4748 C C . ASP A 1 601 ? -11.356 23.334 -24.952 1.00 82.06 601 ASP A C 1
ATOM 4750 O O . ASP A 1 601 ? -10.326 22.992 -24.377 1.00 82.06 601 ASP A O 1
ATOM 4754 N N . LYS A 1 602 ? -12.464 23.649 -24.269 1.00 72.88 602 LYS A N 1
ATOM 4755 C CA . LYS A 1 602 ? -12.551 23.664 -22.798 1.00 72.88 602 LYS A CA 1
ATOM 4756 C C . LYS A 1 602 ? -12.396 22.282 -22.157 1.00 72.88 602 LYS A C 1
ATOM 4758 O O . LYS A 1 602 ? -12.301 22.209 -20.935 1.00 72.88 602 LYS A O 1
ATOM 4763 N N . SER A 1 603 ? -12.452 21.210 -22.948 1.00 76.56 603 SER A N 1
ATOM 4764 C CA . SER A 1 603 ? -12.236 19.838 -22.482 1.00 76.56 603 SER A CA 1
ATOM 4765 C C . SER A 1 603 ? -10.767 19.403 -22.508 1.00 76.56 603 SER A C 1
ATOM 4767 O O . SER A 1 603 ? -10.455 18.341 -21.976 1.00 76.56 603 SER A O 1
ATOM 4769 N N . THR A 1 604 ? -9.873 20.211 -23.085 1.00 74.00 604 THR A N 1
ATOM 4770 C CA . THR A 1 604 ? -8.438 19.921 -23.174 1.00 74.00 604 THR A CA 1
ATOM 4771 C C . THR A 1 604 ? -7.794 19.984 -21.786 1.00 74.00 604 THR A C 1
ATOM 4773 O O . THR A 1 604 ? -7.876 20.995 -21.087 1.00 74.00 604 THR A O 1
ATOM 4776 N N . GLU A 1 605 ? -7.153 18.892 -21.366 1.00 77.06 605 GLU A N 1
ATOM 4777 C CA . GLU A 1 605 ? -6.526 18.792 -20.044 1.00 77.06 605 GLU A CA 1
ATOM 4778 C C . GLU A 1 605 ? -5.245 19.654 -19.973 1.00 77.06 605 GLU A C 1
ATOM 4780 O O . GLU A 1 605 ? -4.548 19.841 -20.968 1.00 77.06 605 GLU A O 1
ATOM 4785 N N . ASN A 1 606 ? -4.879 20.176 -18.793 1.00 71.19 606 ASN A N 1
ATOM 4786 C CA . ASN A 1 606 ? -3.751 21.121 -18.654 1.00 71.19 606 ASN A CA 1
ATOM 4787 C C . ASN A 1 606 ? -2.410 20.600 -19.212 1.00 71.19 606 ASN A C 1
ATOM 4789 O O . ASN A 1 606 ? -1.628 21.375 -19.764 1.00 71.19 606 ASN A O 1
ATOM 4793 N N . TYR A 1 607 ? -2.123 19.298 -19.099 1.00 71.31 607 TYR A N 1
ATOM 4794 C CA . TYR A 1 607 ? -0.891 18.735 -19.669 1.00 71.31 607 TYR A CA 1
ATOM 4795 C C . TYR A 1 607 ? -0.919 18.718 -21.207 1.00 71.31 607 TYR A C 1
ATOM 4797 O O . TYR A 1 607 ? 0.125 18.883 -21.838 1.00 71.31 607 TYR A O 1
ATOM 4805 N N . GLU A 1 608 ? -2.107 18.561 -21.796 1.00 77.44 608 GLU A N 1
ATOM 4806 C CA . GLU A 1 608 ? -2.347 18.543 -23.238 1.00 77.44 608 GLU A CA 1
ATOM 4807 C C . GLU A 1 608 ? -2.144 19.952 -23.822 1.00 77.44 608 GLU A C 1
ATOM 4809 O O . GLU A 1 608 ? -1.430 20.113 -24.813 1.00 77.44 608 GLU A O 1
ATOM 4814 N N . ILE A 1 609 ? -2.654 20.989 -23.138 1.00 79.75 609 ILE A N 1
ATOM 4815 C CA . ILE A 1 609 ? -2.470 22.411 -23.500 1.00 79.75 609 ILE A CA 1
ATOM 4816 C C . ILE A 1 609 ? -0.984 22.754 -23.652 1.00 79.75 609 ILE A C 1
ATOM 4818 O O . ILE A 1 609 ? -0.564 23.387 -24.621 1.00 79.75 609 ILE A O 1
ATOM 4822 N N . LYS A 1 610 ? -0.156 22.299 -22.716 1.00 79.81 610 LYS A N 1
ATOM 4823 C CA . LYS A 1 610 ? 1.274 22.608 -22.710 1.00 79.81 610 LYS A CA 1
ATOM 4824 C C . LYS A 1 610 ? 2.036 21.942 -23.864 1.00 79.81 610 LYS A C 1
ATOM 4826 O O . LYS A 1 610 ? 2.876 22.589 -24.492 1.00 79.81 610 LYS A O 1
ATOM 4831 N N . ASP A 1 611 ? 1.751 20.684 -24.183 1.00 78.12 611 ASP A N 1
ATOM 4832 C CA . ASP A 1 611 ? 2.383 20.015 -25.328 1.00 78.12 611 ASP A CA 1
ATOM 4833 C C . ASP A 1 611 ? 1.930 20.622 -26.671 1.00 78.12 611 ASP A C 1
ATOM 4835 O O . ASP A 1 611 ? 2.719 20.706 -27.620 1.00 78.12 611 ASP A O 1
ATOM 4839 N N . LEU A 1 612 ? 0.687 21.106 -26.742 1.00 80.94 612 LEU A N 1
ATOM 4840 C CA . LEU A 1 612 ? 0.161 21.850 -27.888 1.00 80.94 612 LEU A CA 1
ATOM 4841 C C . LEU A 1 612 ? 0.869 23.201 -28.069 1.00 80.94 612 LEU A C 1
ATOM 4843 O O . LEU A 1 612 ? 1.268 23.525 -29.186 1.00 80.94 612 LEU A O 1
ATOM 4847 N N . LEU A 1 613 ? 1.123 23.946 -26.989 1.00 84.56 613 LEU A N 1
ATOM 4848 C CA . LEU A 1 613 ? 1.880 25.205 -27.043 1.00 84.56 613 LEU A CA 1
ATOM 4849 C C . LEU A 1 613 ? 3.336 24.991 -27.484 1.00 84.56 613 LEU A C 1
ATOM 4851 O O . LEU A 1 613 ? 3.840 25.731 -28.327 1.00 84.56 613 LEU A O 1
ATOM 4855 N N . LEU A 1 614 ? 4.003 23.938 -26.997 1.00 80.56 614 LEU A N 1
ATOM 4856 C CA . LEU A 1 614 ? 5.347 23.567 -27.467 1.00 80.56 614 LEU A CA 1
ATOM 4857 C C . LEU A 1 614 ? 5.356 23.159 -28.949 1.00 80.56 614 LEU A C 1
ATOM 4859 O O . LEU A 1 614 ? 6.317 23.444 -29.667 1.00 80.56 614 LEU A O 1
ATOM 4863 N N . SER A 1 615 ? 4.300 22.487 -29.409 1.00 80.81 615 SER A N 1
ATOM 4864 C CA . SER A 1 615 ? 4.117 22.119 -30.817 1.00 80.81 615 SER A CA 1
ATOM 4865 C C . SER A 1 615 ? 3.939 23.352 -31.701 1.00 80.81 615 SER A C 1
ATOM 4867 O O . SER A 1 615 ? 4.592 23.455 -32.741 1.00 80.81 615 SER A O 1
ATOM 4869 N N . TYR A 1 616 ? 3.111 24.304 -31.259 1.00 85.44 616 TYR A N 1
ATOM 4870 C CA . TYR A 1 616 ? 2.889 25.566 -31.957 1.00 85.44 616 TYR A CA 1
ATOM 4871 C C . TYR A 1 616 ? 4.190 26.367 -32.043 1.00 85.44 616 TYR A C 1
ATOM 4873 O O . TYR A 1 616 ? 4.611 26.726 -33.139 1.00 85.44 616 TYR A O 1
ATOM 4881 N N . ALA A 1 617 ? 4.907 26.531 -30.930 1.00 84.75 617 ALA A N 1
ATOM 4882 C CA . ALA A 1 617 ? 6.153 27.291 -30.913 1.00 84.75 617 ALA A CA 1
ATOM 4883 C C . ALA A 1 617 ? 7.198 26.746 -31.893 1.00 84.75 617 ALA A C 1
ATOM 4885 O O . ALA A 1 617 ? 7.904 27.502 -32.555 1.00 84.75 617 ALA A O 1
ATOM 4886 N N . ARG A 1 618 ? 7.285 25.420 -32.030 1.00 82.25 618 ARG A N 1
ATOM 4887 C CA . ARG A 1 618 ? 8.214 24.772 -32.966 1.00 82.25 618 ARG A CA 1
ATOM 4888 C C . ARG A 1 618 ? 7.840 25.000 -34.426 1.00 82.25 618 ARG A C 1
ATOM 4890 O O . ARG A 1 618 ? 8.740 25.183 -35.237 1.00 82.25 618 ARG A O 1
ATOM 4897 N N . LEU A 1 619 ? 6.550 25.002 -34.756 1.00 81.81 619 LEU A N 1
ATOM 4898 C CA . LEU A 1 619 ? 6.074 25.323 -36.104 1.00 81.81 619 LEU A CA 1
ATOM 4899 C C . LEU A 1 619 ? 6.231 26.806 -36.427 1.00 81.81 619 LEU A C 1
ATOM 4901 O O . LEU A 1 619 ? 6.698 27.135 -37.514 1.00 81.81 619 LEU A O 1
ATOM 4905 N N . ALA A 1 620 ? 5.901 27.678 -35.474 1.00 84.81 620 ALA A N 1
ATOM 4906 C CA . ALA A 1 620 ? 5.915 29.124 -35.654 1.00 84.81 620 ALA A CA 1
ATOM 4907 C C . ALA A 1 620 ? 7.316 29.667 -35.997 1.00 84.81 620 ALA A C 1
ATOM 4909 O O . ALA A 1 620 ? 7.453 30.661 -36.707 1.00 84.81 620 ALA A O 1
ATOM 4910 N N . LYS A 1 621 ? 8.387 28.965 -35.592 1.00 83.94 621 LYS A N 1
ATOM 4911 C CA . LYS A 1 621 ? 9.767 29.263 -36.025 1.00 83.94 621 LYS A CA 1
ATOM 4912 C C . LYS A 1 621 ? 9.938 29.281 -37.549 1.00 83.94 621 LYS A C 1
ATOM 4914 O O . LYS A 1 621 ? 10.806 29.994 -38.044 1.00 83.94 621 LYS A O 1
ATOM 4919 N N . TYR A 1 622 ? 9.126 28.513 -38.273 1.00 83.25 622 TYR A N 1
ATOM 4920 C CA . TYR A 1 622 ? 9.198 28.345 -39.724 1.00 83.25 622 TYR A CA 1
ATOM 4921 C C . TYR A 1 622 ? 8.088 29.082 -40.484 1.00 83.25 622 TYR A C 1
ATOM 4923 O O . TYR A 1 622 ? 7.904 28.793 -41.667 1.00 83.25 622 TYR A O 1
ATOM 4931 N N . THR A 1 623 ? 7.341 29.971 -39.823 1.00 84.62 623 THR A N 1
ATOM 4932 C CA . THR A 1 623 ? 6.245 30.762 -40.410 1.00 84.62 623 THR A CA 1
ATOM 4933 C C . THR A 1 623 ? 6.525 32.268 -40.312 1.00 84.62 623 THR A C 1
ATOM 4935 O O . THR A 1 623 ? 7.605 32.686 -39.880 1.00 84.62 623 THR A O 1
ATOM 4938 N N . GLY A 1 624 ? 5.557 33.092 -40.729 1.00 86.44 624 GLY A N 1
ATOM 4939 C CA . GLY A 1 624 ? 5.622 34.551 -40.641 1.00 86.44 624 GLY A CA 1
ATOM 4940 C C . GLY A 1 624 ? 5.619 35.092 -39.206 1.00 86.44 624 GLY A C 1
ATOM 4941 O O . GLY A 1 624 ? 5.338 34.378 -38.242 1.00 86.44 624 GLY A O 1
ATOM 4942 N N . ASP A 1 625 ? 5.944 36.381 -39.072 1.00 86.88 625 ASP A N 1
ATOM 4943 C CA . ASP A 1 625 ? 6.055 37.055 -37.771 1.00 86.88 625 ASP A CA 1
ATOM 4944 C C . ASP A 1 625 ? 4.714 37.126 -37.029 1.00 86.88 625 ASP A C 1
ATOM 4946 O O . ASP A 1 625 ? 4.693 37.046 -35.803 1.00 86.88 625 ASP A O 1
ATOM 4950 N N . SER A 1 626 ? 3.591 37.185 -37.755 1.00 85.94 626 SER A N 1
ATOM 4951 C CA . SER A 1 626 ? 2.240 37.144 -37.180 1.00 85.94 626 SER A CA 1
ATOM 4952 C C . SER A 1 626 ? 2.009 35.903 -36.320 1.00 85.94 626 SER A C 1
ATOM 4954 O O . SER A 1 626 ? 1.566 36.013 -35.179 1.00 85.94 626 SER A O 1
ATOM 4956 N N . GLU A 1 627 ? 2.355 34.726 -36.834 1.00 86.31 627 GLU A N 1
ATOM 4957 C CA . GLU A 1 627 ? 2.163 33.448 -36.155 1.00 86.31 627 GLU A CA 1
ATOM 4958 C C . GLU A 1 627 ? 3.127 33.280 -34.974 1.00 86.31 627 GLU A C 1
ATOM 4960 O O . GLU A 1 627 ? 2.769 32.654 -33.974 1.00 86.31 627 GLU A O 1
ATOM 4965 N N . LYS A 1 628 ? 4.337 33.852 -35.061 1.00 87.19 628 LYS A N 1
ATOM 4966 C CA . LYS A 1 628 ? 5.298 33.882 -33.947 1.00 87.19 628 LYS A CA 1
ATOM 4967 C C . LYS A 1 628 ? 4.790 34.749 -32.802 1.00 87.19 628 LYS A C 1
ATOM 4969 O O . LYS A 1 628 ? 4.826 34.304 -31.656 1.00 87.19 628 LYS A O 1
ATOM 4974 N N . THR A 1 629 ? 4.299 35.953 -33.109 1.00 87.12 629 THR A N 1
ATOM 4975 C CA . THR A 1 629 ? 3.727 36.871 -32.116 1.00 87.12 629 THR A CA 1
ATOM 4976 C C . THR A 1 629 ? 2.505 36.255 -31.442 1.00 87.12 629 THR A C 1
ATOM 4978 O O . THR A 1 629 ? 2.455 36.202 -30.217 1.00 87.12 629 THR A O 1
ATOM 4981 N N . GLU A 1 630 ? 1.570 35.705 -32.217 1.00 90.00 630 GLU A N 1
ATOM 4982 C CA . GLU A 1 630 ? 0.371 35.048 -31.681 1.00 90.00 630 GLU A CA 1
ATOM 4983 C C . GLU A 1 630 ? 0.724 33.850 -30.781 1.00 90.00 630 GLU A C 1
ATOM 4985 O O . GLU A 1 630 ? 0.189 33.707 -29.679 1.00 90.00 630 GLU A O 1
ATOM 4990 N N . CYS A 1 631 ? 1.678 33.008 -31.197 1.00 87.81 631 CYS A N 1
ATOM 4991 C CA . CYS A 1 631 ? 2.146 31.895 -30.372 1.00 87.81 631 CYS A CA 1
ATOM 4992 C C . CYS A 1 631 ? 2.797 32.378 -29.064 1.00 87.81 631 CYS A C 1
ATOM 4994 O O . CYS A 1 631 ? 2.585 31.773 -28.011 1.00 87.81 631 CYS A O 1
ATOM 4996 N N . ALA A 1 632 ? 3.586 33.453 -29.113 1.00 84.00 632 ALA A N 1
ATOM 4997 C CA . ALA A 1 632 ? 4.235 34.026 -27.938 1.00 84.00 632 ALA A CA 1
ATOM 4998 C C . ALA A 1 632 ? 3.210 34.580 -26.930 1.00 84.00 632 ALA A C 1
ATOM 5000 O O . ALA A 1 632 ? 3.344 34.343 -25.727 1.00 84.00 632 ALA A O 1
ATOM 5001 N N . GLU A 1 633 ? 2.153 35.243 -27.409 1.00 89.06 633 GLU A N 1
ATOM 5002 C CA . GLU A 1 633 ? 1.048 35.733 -26.574 1.00 89.06 633 GLU A CA 1
ATOM 5003 C C . GLU A 1 633 ? 0.309 34.587 -25.866 1.00 89.06 633 GLU A C 1
ATOM 5005 O O . GLU A 1 633 ? 0.065 34.663 -24.659 1.00 89.06 633 GLU A O 1
ATOM 5010 N N . LEU A 1 634 ? 0.015 33.493 -26.577 1.00 86.25 634 LEU A N 1
ATOM 5011 C CA . LEU A 1 634 ? -0.646 32.313 -26.003 1.00 86.25 634 LEU A CA 1
ATOM 5012 C C . LEU A 1 634 ? 0.209 31.612 -24.939 1.00 86.25 634 LEU A C 1
ATOM 5014 O O . LEU A 1 634 ? -0.320 31.166 -23.918 1.00 86.25 634 LEU A O 1
ATOM 5018 N N . ILE A 1 635 ? 1.529 31.532 -25.145 1.00 84.50 635 ILE A N 1
ATOM 5019 C CA . ILE A 1 635 ? 2.454 30.986 -24.142 1.00 84.50 635 ILE A CA 1
ATOM 5020 C C . ILE A 1 635 ? 2.437 31.852 -22.879 1.00 84.50 635 ILE A C 1
ATOM 5022 O O . ILE A 1 635 ? 2.338 31.316 -21.775 1.00 84.50 635 ILE A O 1
ATOM 5026 N N . MET A 1 636 ? 2.487 33.179 -23.021 1.00 84.12 636 MET A N 1
ATOM 5027 C CA . MET A 1 636 ? 2.476 34.095 -21.878 1.00 84.12 636 MET A CA 1
ATOM 5028 C C . MET A 1 636 ? 1.150 34.072 -21.112 1.00 84.12 636 MET A C 1
ATOM 5030 O O . MET A 1 636 ? 1.166 34.066 -19.881 1.00 84.12 636 MET A O 1
ATOM 5034 N N . ASP A 1 637 ? 0.013 34.008 -21.809 1.00 86.19 637 ASP A N 1
ATOM 5035 C CA . ASP A 1 637 ? -1.306 33.878 -21.178 1.00 86.19 637 ASP A CA 1
ATOM 5036 C C . ASP A 1 637 ? -1.437 32.561 -20.393 1.00 86.19 637 ASP A C 1
ATOM 5038 O O . ASP A 1 637 ? -1.945 32.556 -19.268 1.00 86.19 637 ASP A O 1
ATOM 5042 N N . TYR A 1 638 ? -0.919 31.451 -20.934 1.00 85.00 638 TYR A N 1
ATOM 5043 C CA . TYR A 1 638 ? -0.875 30.170 -20.225 1.00 85.00 638 TYR A CA 1
ATOM 5044 C C . TYR A 1 638 ? 0.016 30.234 -18.979 1.00 85.00 638 TYR A C 1
ATOM 5046 O O . TYR A 1 638 ? -0.420 29.863 -17.888 1.00 85.00 638 TYR A O 1
ATOM 5054 N N . LEU A 1 639 ? 1.240 30.754 -19.118 1.00 80.00 639 LEU A N 1
ATOM 5055 C CA . LEU A 1 639 ? 2.195 30.860 -18.013 1.00 80.00 639 LEU A CA 1
ATOM 5056 C C . LEU A 1 639 ? 1.684 31.760 -16.882 1.00 80.00 639 LEU A C 1
ATOM 5058 O O . LEU A 1 639 ? 1.873 31.435 -15.713 1.00 80.00 639 LEU A O 1
ATOM 5062 N N . ALA A 1 640 ? 0.983 32.849 -17.213 1.00 81.94 640 ALA A N 1
ATOM 5063 C CA . ALA A 1 640 ? 0.373 33.745 -16.232 1.00 81.94 640 ALA A CA 1
ATOM 5064 C C . ALA A 1 640 ? -0.763 33.087 -15.425 1.00 81.94 640 ALA A C 1
ATOM 5066 O O . ALA A 1 640 ? -1.048 33.516 -14.307 1.00 81.94 640 ALA A O 1
ATOM 5067 N N . LYS A 1 641 ? -1.419 32.062 -15.984 1.00 81.12 641 LYS A N 1
ATOM 5068 C CA . LYS A 1 641 ? -2.524 31.326 -15.348 1.00 81.12 641 LYS A CA 1
ATOM 5069 C C . LYS A 1 641 ? -2.069 30.070 -14.606 1.00 81.12 641 LYS A C 1
ATOM 5071 O O . LYS A 1 641 ? -2.828 29.550 -13.791 1.00 81.12 641 LYS A O 1
ATOM 5076 N N . SER A 1 642 ? -0.870 29.565 -14.886 1.00 78.38 642 SER A N 1
ATOM 5077 C CA . SER A 1 642 ? -0.334 28.363 -14.246 1.00 78.38 642 SER A CA 1
ATOM 5078 C C . SER A 1 642 ? 0.388 28.680 -12.931 1.00 78.38 642 SER A C 1
ATOM 5080 O O . SER A 1 642 ? 1.313 29.489 -12.906 1.00 78.38 642 SER A O 1
ATOM 5082 N N . GLU A 1 643 ? 0.004 28.022 -11.835 1.00 70.94 643 GLU A N 1
ATOM 5083 C CA . GLU A 1 643 ? 0.663 28.174 -10.531 1.00 70.94 643 GLU A CA 1
ATOM 5084 C C . GLU A 1 643 ? 1.843 27.191 -10.375 1.00 70.94 643 GLU A C 1
ATOM 5086 O O . GLU A 1 643 ? 1.652 25.977 -10.410 1.00 70.94 643 GLU A O 1
ATOM 5091 N N . GLY A 1 644 ? 3.055 27.723 -10.147 1.00 58.16 644 GLY A N 1
ATOM 5092 C CA . GLY A 1 644 ? 4.268 26.964 -9.787 1.00 58.16 644 GLY A CA 1
ATOM 5093 C C . GLY A 1 644 ? 5.218 26.641 -10.952 1.00 58.16 644 GLY A C 1
ATOM 5094 O O . GLY A 1 644 ? 4.773 26.229 -12.011 1.00 58.16 644 GLY A O 1
ATOM 5095 N N . LEU A 1 645 ? 6.533 26.798 -10.731 1.00 49.22 645 LEU A N 1
ATOM 5096 C CA . LEU A 1 645 ? 7.602 26.517 -11.707 1.00 49.22 645 LEU A CA 1
ATOM 5097 C C . LEU A 1 645 ? 7.980 25.036 -11.732 1.00 49.22 645 LEU A C 1
ATOM 5099 O O . LEU A 1 645 ? 8.747 24.571 -10.888 1.00 49.22 645 LEU A O 1
ATOM 5103 N N . ASP A 1 646 ? 7.469 24.301 -12.718 1.00 70.50 646 ASP A N 1
ATOM 5104 C CA . ASP A 1 646 ? 7.979 22.979 -13.080 1.00 70.50 646 ASP A CA 1
ATOM 5105 C C . ASP A 1 646 ? 8.992 23.059 -14.246 1.00 70.50 646 ASP A C 1
ATOM 5107 O O . ASP A 1 646 ? 9.124 24.075 -14.930 1.00 70.50 646 ASP A O 1
ATOM 5111 N N . THR A 1 647 ? 9.715 21.959 -14.500 1.00 57.16 647 THR A N 1
ATOM 5112 C CA . THR A 1 647 ? 10.701 21.783 -15.609 1.00 57.16 647 THR A CA 1
ATOM 5113 C C . THR A 1 647 ? 10.154 22.036 -17.023 1.00 57.16 647 THR A C 1
ATOM 5115 O O . THR A 1 647 ? 10.833 21.866 -18.036 1.00 57.16 647 THR A O 1
ATOM 5118 N N . VAL A 1 648 ? 8.878 22.362 -17.120 1.00 57.94 648 VAL A N 1
ATOM 5119 C CA . VAL A 1 648 ? 8.093 22.433 -18.335 1.00 57.94 648 VAL A CA 1
ATOM 5120 C C . VAL A 1 648 ? 7.718 23.877 -18.638 1.00 57.94 648 VAL A C 1
ATOM 5122 O O . VAL A 1 648 ? 7.777 24.269 -19.803 1.00 57.94 648 VAL A O 1
ATOM 5125 N N . GLN A 1 649 ? 7.434 24.679 -17.612 1.00 72.00 649 GLN A N 1
ATOM 5126 C CA . GLN A 1 649 ? 7.419 26.134 -17.735 1.00 72.00 649 GLN A CA 1
ATOM 5127 C C . GLN A 1 649 ? 8.774 26.671 -18.210 1.00 72.00 649 GLN A C 1
ATOM 5129 O O . GLN A 1 649 ? 8.799 27.583 -19.030 1.00 72.00 649 GLN A O 1
ATOM 5134 N N . GLU A 1 650 ? 9.885 26.050 -17.795 1.00 75.12 650 GLU A N 1
ATOM 5135 C CA . GLU A 1 650 ? 11.230 26.360 -18.306 1.00 75.12 650 GLU A CA 1
ATOM 5136 C C . GLU A 1 650 ? 11.313 26.156 -19.829 1.00 75.12 650 GLU A C 1
ATOM 5138 O O . GLU A 1 650 ? 11.696 27.064 -20.555 1.00 75.12 650 GLU A O 1
ATOM 5143 N N . LYS A 1 651 ? 10.809 25.028 -20.349 1.00 73.88 651 LYS A N 1
ATOM 5144 C CA . LYS A 1 651 ? 10.788 24.750 -21.799 1.00 73.88 651 LYS A CA 1
ATOM 5145 C C . LYS A 1 651 ? 9.860 25.671 -22.589 1.00 73.88 651 LYS A C 1
ATOM 5147 O O . LYS A 1 651 ? 10.136 25.958 -23.752 1.00 73.88 651 LYS A O 1
ATOM 5152 N N . LEU A 1 652 ? 8.739 26.088 -22.001 1.00 77.38 652 LEU A N 1
ATOM 5153 C CA . LEU A 1 652 ? 7.851 27.082 -22.610 1.00 77.38 652 LEU A CA 1
ATOM 5154 C C . LEU A 1 652 ? 8.499 28.470 -22.612 1.00 77.38 652 LEU A C 1
ATOM 5156 O O . LEU A 1 652 ? 8.327 29.209 -23.576 1.00 77.38 652 LEU A O 1
ATOM 5160 N N . MET A 1 653 ? 9.287 28.793 -21.586 1.00 80.06 653 MET A N 1
ATOM 5161 C CA . MET A 1 653 ? 10.062 30.028 -21.523 1.00 80.06 653 MET A CA 1
ATOM 5162 C C . MET A 1 653 ? 11.223 30.038 -22.516 1.00 80.06 653 MET A C 1
ATOM 5164 O O . MET A 1 653 ? 11.427 31.043 -23.193 1.00 80.06 653 MET A O 1
ATOM 5168 N N . ASP A 1 654 ? 11.914 28.914 -22.693 1.00 78.81 654 ASP A N 1
ATOM 5169 C CA . ASP A 1 654 ? 12.911 28.743 -23.753 1.00 78.81 654 ASP A CA 1
ATOM 5170 C C . ASP A 1 654 ? 12.265 28.899 -25.134 1.00 78.81 654 ASP A C 1
ATOM 5172 O O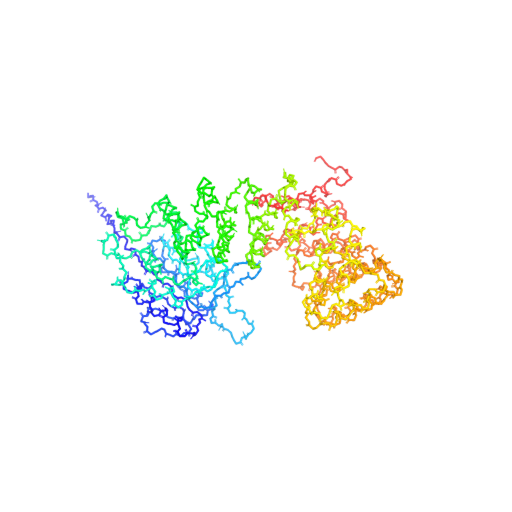 . ASP A 1 654 ? 12.770 29.623 -25.987 1.00 78.81 654 ASP A O 1
ATOM 5176 N N . ALA A 1 655 ? 11.102 28.277 -25.349 1.00 76.56 655 ALA A N 1
ATOM 5177 C CA . ALA A 1 655 ? 10.370 28.389 -26.606 1.00 76.56 655 ALA A CA 1
ATOM 5178 C C . ALA A 1 655 ? 9.895 29.828 -26.882 1.00 76.56 655 ALA A C 1
ATOM 5180 O O . ALA A 1 655 ? 10.022 30.300 -28.009 1.00 76.56 655 ALA A O 1
ATOM 5181 N N . TYR A 1 656 ? 9.396 30.537 -25.866 1.00 83.75 656 TYR A N 1
ATOM 5182 C CA . TYR A 1 656 ? 9.053 31.960 -25.950 1.00 83.75 656 TYR A CA 1
ATOM 5183 C C . TYR A 1 656 ? 10.282 32.816 -26.282 1.00 83.75 656 TYR A C 1
ATOM 5185 O O . TYR A 1 656 ? 10.233 33.667 -27.170 1.00 83.75 656 TYR A O 1
ATOM 5193 N N . THR A 1 657 ? 11.402 32.556 -25.610 1.00 80.19 657 THR A N 1
ATOM 5194 C CA . THR A 1 657 ? 12.676 33.248 -25.831 1.00 80.19 657 THR A CA 1
ATOM 5195 C C . THR A 1 657 ? 13.167 33.037 -27.263 1.00 80.19 657 THR A C 1
ATOM 5197 O O . THR A 1 657 ? 13.511 33.997 -27.944 1.00 80.19 657 THR A O 1
ATOM 5200 N N . ASP A 1 658 ? 13.117 31.806 -27.769 1.00 76.81 658 ASP A N 1
ATOM 5201 C CA . ASP A 1 658 ? 13.488 31.486 -29.148 1.00 76.81 658 ASP A CA 1
ATOM 5202 C C . ASP A 1 658 ? 12.586 32.175 -30.185 1.00 76.81 658 ASP A C 1
ATOM 5204 O O . ASP A 1 658 ? 13.062 32.574 -31.248 1.00 76.81 658 ASP A O 1
ATOM 5208 N N . LEU A 1 659 ? 11.285 32.301 -29.901 1.00 77.88 659 LEU A N 1
ATOM 5209 C CA . LEU A 1 659 ? 10.329 32.979 -30.783 1.00 77.88 659 LEU A CA 1
ATOM 5210 C C . LEU A 1 659 ? 10.523 34.499 -30.813 1.00 77.88 659 LEU A C 1
ATOM 5212 O O . LEU A 1 659 ? 10.223 35.120 -31.829 1.00 77.88 659 LEU A O 1
ATOM 5216 N N . THR A 1 660 ? 11.001 35.089 -29.714 1.00 74.00 660 THR A N 1
ATOM 5217 C CA . THR A 1 660 ? 11.084 36.549 -29.523 1.00 74.00 660 THR A CA 1
ATOM 5218 C C . THR A 1 660 ? 12.484 37.128 -29.736 1.00 74.00 660 THR A C 1
ATOM 5220 O O . THR A 1 660 ? 12.607 38.291 -30.109 1.00 74.00 660 THR A O 1
ATOM 5223 N N . LEU A 1 661 ? 13.546 36.340 -29.534 1.00 69.81 661 LEU A N 1
ATOM 5224 C CA . LEU A 1 661 ? 14.943 36.784 -29.662 1.00 69.81 661 LEU A CA 1
ATOM 5225 C C . LEU A 1 661 ? 15.643 36.290 -30.939 1.00 69.81 661 LEU A C 1
ATOM 5227 O O . LEU A 1 661 ? 16.772 36.706 -31.216 1.00 69.81 661 LEU A O 1
ATOM 5231 N N . GLY A 1 662 ? 14.998 35.422 -31.722 1.00 52.19 662 GLY A N 1
ATOM 5232 C CA . GLY A 1 662 ? 15.511 34.935 -33.001 1.00 52.19 662 GLY A CA 1
ATOM 5233 C C . GLY A 1 662 ? 15.607 36.048 -34.050 1.00 52.19 662 GLY A C 1
ATOM 5234 O O . GLY A 1 662 ? 14.611 36.419 -34.653 1.00 52.19 662 GLY A O 1
ATOM 5235 N N . GLU A 1 663 ? 16.829 36.544 -34.261 1.00 48.25 663 GLU A N 1
ATOM 5236 C CA . GLU A 1 663 ? 17.243 37.514 -35.291 1.00 48.25 663 GLU A CA 1
ATOM 5237 C C . GLU A 1 663 ? 16.515 38.872 -35.301 1.00 48.25 663 GLU A C 1
ATOM 5239 O O . GLU A 1 663 ? 16.074 39.363 -36.332 1.00 48.25 663 GLU A O 1
ATOM 5244 N N . GLY A 1 664 ? 16.554 39.562 -34.158 1.00 51.03 664 GLY A N 1
ATOM 5245 C CA . GLY A 1 664 ? 16.508 41.027 -34.108 1.00 51.03 664 GLY A CA 1
ATOM 5246 C C . GLY A 1 664 ? 15.112 41.660 -34.052 1.00 51.03 664 GLY A C 1
ATOM 5247 O O . GLY A 1 664 ? 14.304 41.504 -34.953 1.00 51.03 664 GLY A O 1
ATOM 5248 N N . TYR A 1 665 ? 14.937 42.511 -33.033 1.00 43.22 665 TYR A N 1
ATOM 5249 C CA . TYR A 1 665 ? 13.780 43.364 -32.704 1.00 43.22 665 TYR A CA 1
ATOM 5250 C C . TYR A 1 665 ? 12.569 42.704 -32.024 1.00 43.22 665 TYR A C 1
ATOM 5252 O O . TYR A 1 665 ? 11.724 42.108 -32.675 1.00 43.22 665 TYR A O 1
ATOM 5260 N N . LEU A 1 666 ? 12.389 43.021 -30.733 1.00 32.56 666 LEU A N 1
ATOM 5261 C CA . LEU A 1 666 ? 11.410 44.000 -30.216 1.00 32.56 666 LEU A CA 1
ATOM 5262 C C . LEU A 1 666 ? 11.805 44.411 -28.763 1.00 32.56 666 LEU A C 1
ATOM 5264 O O . LEU A 1 666 ? 12.608 43.699 -28.160 1.00 32.56 666 LEU A O 1
ATOM 5268 N N . PRO A 1 667 ? 11.353 45.576 -28.242 1.00 36.16 667 PRO A N 1
ATOM 5269 C CA . PRO A 1 667 ? 11.693 46.095 -26.905 1.00 36.16 667 PRO A CA 1
ATOM 5270 C C . PRO A 1 667 ? 11.130 45.291 -25.733 1.00 36.16 667 PRO A C 1
ATOM 5272 O O . PRO A 1 667 ? 10.004 44.764 -25.873 1.00 36.16 667 PRO A O 1
#

Secondary structure (DSSP, 8-state):
------------PPPEEEEEEE---SHHHHHHHHHHHHHHHHTT-EEEEEESS--SS--SEEE-SBHHHHHHHHHHHHTT--TTSEEEEEEES-EEE-TTT--EEEE-B-SSS-TTS--EESHHHHHHHHTS--SEEEEEEESTTGGGGHHHHHTSTTEEEEESS-TT----HHHHHHHHT--GGGS--SS-SSS--HHHHHHHHHTT--TT---EEEE-TT---SSPPPSS-SS--HHHHHHHHHHHHT-SSHHHHHHHHHHHHHHGGG--HHHHHHHHHHHHGGGG-SSHHHHHHHHHHHHHHHHH-SS-HHHHHHHHHHHHT-SSHHHHHHHHHHHHHHHHHHHT-TT-PPPHHHHHHHHHHHTTS-HHHHHHHTT-GGG--B---TT-SS----B---HHHHHHHHHHHHHHHT-S-HHHHHHHHHHHHHTT----GGGHHHHGGGGG-SSHHHHHHHHHHHHHHGGGS-HHHHHHHHHHHHHHTTSSS-HHHHHHHHHHHGGGS-HHHHHHHHHHHHHHHHHHT--SHHHHGGGGTGGGS-HHHHHHHHHHHHHHHHTT----HHHHHHHHHHHGGGS-HHHHHHHHHHHHHHHT-TT--HHHHHHHHHHHHHHHTTS-HHHHHHHHHHHHHHHHH--S--HHHHHHHHHHHHHHHTTS---

Radius of gyration: 31.24 Å; Cα contacts (8 Å, |Δi|>4): 921; chains: 1; bounding box: 88×71×84 Å

Mean predicted aligned error: 17.5 Å

pLDDT: mean 76.79, std 17.21, range [28.06, 98.75]

Sequence (667 aa):
MGIALIISVGKTFMSKYAIIINGDTEPRHLKNVDRAINSLKSDGYEVFVADVEKPKARADHYNKATLASLTTLVDGLKTKITSNDELVIYTTGHGDEDKQTGEGKLCLEKDSHDEKADRCQGKVVADLLDSIAFKQRVVVMDNCYGGNWKDTFLNDPRTLFISGGSPNETDVCQESAPRLWAPKSQIKDSNRDGKISWSERFAHLMEDQPNSSFPQFMASKDFEDIGKEPTHSFSLSRAERLKSIAGKLESADPKKRLKGLNQYEGYSSNMEKGEIEEALVKVGIFLSSQDPQEALAAVNAYSSLMFEIKGNRDIYARQLRGAFKHPDQKVRLQAARQYTNLASTAFSNPFYSPAEETRSGLADIIHLLPDGIMDVLMKRPEFLGVGLIPESPWHYFSITFTRADSQNLSSQIYPFLKSNNPLTKANALVLLDEIGGQITPGELETVIPFTKDNRSDNQERSIRILSNSVNTLDTNSANKAAQVIRFTFKKPYNINKFLMYYLKLAPQLTRDELDLAYKDFKKESDKNGWGFDSYMNAQRTRPFLADHQRREIAESLFTALIKDKGWQTSGLAASLGVYGEDLSEDEKAIVIEKIKERLLDKSTENYEIKDLLLSYARLAKYTGDSEKTECAELIMDYLAKSEGLDTVQEKLMDAYTDLTLGEGYLP